Protein 6PGQ (pdb70)

Organism: Homo sapiens (NCBI:txid9606)

Foldseek 3Di:
DQFADAQAFEEEDAPLFLQVLLLVLQVVLCVVPVGHYHYDHDDPVLVCCVVCQLGHPHGQKYKDFLQSQQLCVVSVFFDFFDDDPVLVVQFDPVLQVSQAYPRTGFWAFWFKKDKWKKFQCVVPVDDAQAPVCQVVVQVVQVVVQAAAEAEALLFCLQQQLQLPQQPADAFDQPPNDGDLQHGRLQDPSNLVSLVSVLVCVVSVSDPLPGHHVNRLCCVLVVRYGIYMDIQSSVVSSVVSPRHMDTAFAHHYPNGGGAGAMTGTTMTGTPNHPCNVVVSCSVRVRQLDLNNQCSRCVSGRRQQTRRPVNNVVVVPDPNNVRRVVSNVSHYHHHNHSLVVQLRVLSSQLSSCSSVVNDPNNGSRVSSSCRSSVVNLCVVLVVLQVVQVVVLVVVLVPDDDDDDDAAWAAWDDPSRHTDHTGRAQDKDKAFHDDSDPQFDRVWMKIWHQHNRHHTDADPVPRHRDIGRCRGRVDD/DDDDDDDDVHD

Radius of gyration: 28.98 Å; Cα contacts (8 Å, |Δi|>4): 989; chains: 2; bounding box: 94×55×61 Å

B-factor: mean 82.16, std 19.65, range [48.25, 160.85]

Solvent-accessible surface area: 23317 Å² total; per-residue (Å²): 154,98,166,12,90,141,39,28,0,24,0,16,3,35,33,36,26,2,64,92,2,1,40,109,10,1,154,90,0,69,181,87,53,64,24,121,21,47,30,72,79,34,110,139,0,29,86,78,0,62,129,32,1,74,66,4,100,3,0,0,0,0,3,48,15,0,7,42,0,0,20,10,25,125,73,52,25,20,15,92,8,85,11,92,151,71,12,53,75,91,1,62,92,98,0,9,83,8,0,92,41,129,65,114,20,10,0,0,0,3,0,14,11,0,0,1,0,0,25,8,88,114,53,14,92,119,34,7,140,30,6,70,86,3,38,68,33,1,155,110,9,79,94,148,67,63,24,0,3,33,2,11,3,45,76,3,37,17,3,6,3,4,4,3,6,45,40,3,58,3,8,78,133,96,149,61,122,54,35,41,128,50,16,0,1,29,44,86,4,0,71,23,0,0,58,37,1,15,59,5,32,152,93,158,30,10,88,27,110,2,48,59,75,79,3,38,35,5,0,26,142,15,89,0,0,0,8,4,11,0,0,11,6,2,26,56,4,76,117,43,188,22,78,31,5,20,31,34,6,2,34,5,126,64,85,50,1,53,0,10,6,0,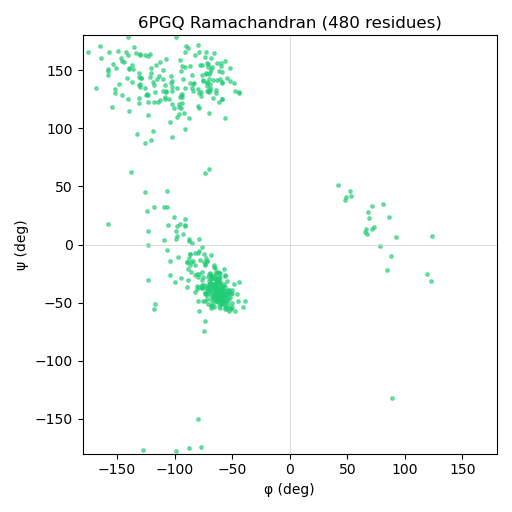0,6,0,0,0,6,1,38,46,3,74,5,76,130,47,0,48,68,0,0,18,90,35,2,0,34,66,127,2,0,65,22,6,26,158,44,43,17,12,1,7,2,0,3,72,56,8,12,137,94,25,46,189,30,104,70,5,50,12,2,76,83,0,21,157,78,12,82,67,10,4,18,30,32,37,2,58,40,0,23,133,0,2,92,38,1,2,39,35,5,12,55,64,176,40,86,16,80,88,1,3,111,61,1,64,70,48,5,3,55,103,68,73,154,92,70,30,128,111,85,56,84,53,28,61,142,154,1,125,88,116,40,143,128,75,112,71,62,162,40,194,42,75,83,2,88,52,38,43,28,29,23,22,27,5,54,32,7,52,32,44,61,100,23,149,51,116,6,11,77,37,44,136,40,12,64,70,77,42,76,0,42,4,71,0,28,114,152,17,66,21,70,97,22,116,133,66,114,113,67,19,0,49,0,63,90,2,5,45,140,170,114,112,170,27,104,16,25,26,53,22,23

Sequence (484 aa):
MAKIEEGKLVIWINGDKGYNGLAEVGKKFEKDTGIKVTVEHPDKLEEKFPQVAATGDGPDIIFWAHDRFGGYAQSGLLAEITPDKAFQDKLYPFTWDAVRYNGKLIAYPIAVEALSLIYNKDLLPNPPKTWEEIPALDKELKAKGKSALMFNLQEPYFTWPLIAADGGYAFKYENGKYDIKDVGVDNAGAKAGLTFLVDLIKNKHMNADTDYSIAEAAFNKGETAMTINGPWAWSNIDTSKVNYGVTVLPTFKGQPSKPFVGVLSAGINAASPNKELAKEFLENYLLTDEGLEAVNKDKPLGAVALKSYEEELAKDPRIAATMENAQKGEIMPNIPQMSAFWYAVRTAVINAASGRQTVDEALKDAQTNAAAEFLYVVGRKKMMDAQYKCYDRMQQLPAYQGEGPYCNRTWDGWLCWDDTPAGVLSYQFCPDYFPDFDPSEKVTKYCDEKGVWFKHPENNRTWSNYTMCNAFTYPRTNTGSGTP

Nearest PDB structures (foldseek):
  6pgq-assembly1_A  TM=1.002E+00  e=2.211E-103  Escherichia coli
  3c4m-assembly2_B  TM=7.941E-01  e=2.299E-82  Escherichia coli
  4xhs-assembly1_A  TM=9.446E-01  e=2.736E-74  Escherichia coli O157:H7
  8g3s-assembly1_A  TM=9.382E-01  e=2.155E-74  Serratia sp. FS14
  3l2j-assembly1_B  TM=7.908E-01  e=3.785E-81  Escherichia coli K-12

Secondary structure (DSSP, 8-state):
--SPPTTSEEEE--TTS-HHHHHHHHHHHHHHH---EEEE--TTHHHHHHHHTTTSS--SEEEEEGGGHHHHHHTT-BPPP---HHHHHTB-HHHHHHTEETTEE-SEEEEEE--EEEEETTT-SS--SBGGGHHHHHHHHHHTT-EEE----SSHHHHHHHHHHTT-EEEEEETTEEEEEEEESSSHHHHHHHHHHHHHHHTTSS-TT--HHHHHHHHHTTSEEEEEE-GGGHHHHHHHT--EEEEPPPBBTTB---PEEEEEEEEEBTT-S-HHHHHHHIIIIISSHHHHHHHHHHS---EESBHHHHHHHTT-HHHHHHHHHHHHSEEPP-STTHHHHHHHHHHHHHHHHTTSS-HHHHHHHHHHHHTHHHHHHHHHHHHHHHHHHHHHHHHHSPP---SS-EEPPEE-SS-EE--EETT-EEEEEPP-SSTT--TTSEEEEEBPTTS-B-B-TTT--B--B-TTTTS--/-PPPP-STT--

GO terms:
  GO:0004948 calcitonin receptor activity (F, IDA)
  GO:0032841 calcitonin binding (F, IDA)
  GO:1990408 calcitonin gene-related peptide receptor signaling pathway (P, IDA)
  GO:0032841 calcitonin binding (F, IPI)
  GO:0097642 calcitonin family receptor activity (F, IDA)
  GO:0097643 amylin receptor activity (F, IDA)
  GO:0001635 calcitonin gene-related peptide receptor activity (F, IDA)
  GO:0150059 amylin receptor 1 signaling pathway (P, IDA)
  GO:0150060 amylin receptor 2 signaling pathway (P, IDA)
  GO:0150061 amylin receptor 3 signaling pathway (P, IDA)
  GO:0097646 calcitonin family receptor signaling pathway (P, IDA)
  GO:0097647 amylin receptor signaling pathway (P, IDA)
  GO:0007189 adenylate cyclase-activating G protein-coupled receptor signaling pathway (P, IDA)
  GO:0001540 amyloid-beta binding (F, IDA)
  GO:0150056 amylin receptor complex 1 (C, IDA)
  GO:0150057 amylin receptor complex 2 (C, IDA)
  GO:0150058 amylin receptor complex 3 (C, IDA)
  GO:0097643 amylin receptor activity (F, IGI)
  GO:0010628 positive regulation of gene expression (P, IGI)
  GO:1904645 response to amyloid-beta (P, IGI)

Structure (mmCIF, N/CA/C/O backbone):
data_6PGQ
#
_entry.id   6PGQ
#
_cell.length_a   181.288
_cell.length_b   181.288
_cell.length_c   181.288
_cell.angle_alpha   90.000
_cell.angle_beta   90.000
_cell.angle_gamma   90.000
#
_symmetry.space_group_name_H-M   'P 41 3 2'
#
loop_
_entity.id
_entity.type
_entity.pdbx_description
1 polymer 'Maltodextrin-binding protein,Calcitonin receptor'
2 polymer Calcitonin
3 branched alpha-D-glucopyranose-(1-4)-alpha-D-glucopyranose
4 non-polymer 2-acetamido-2-deoxy-beta-D-glucopyranose
5 non-polymer 'ACETATE ION'
6 water water
#
loop_
_atom_site.group_PDB
_atom_site.id
_atom_site.type_symbol
_atom_site.label_atom_id
_atom_site.label_alt_id
_atom_site.label_comp_id
_atom_site.label_asym_id
_atom_site.label_entity_id
_atom_site.label_seq_id
_atom_site.pdbx_PDB_ins_code
_atom_site.Cartn_x
_atom_site.Cartn_y
_atom_site.Cartn_z
_atom_site.occupancy
_atom_site.B_iso_or_equiv
_atom_site.auth_seq_id
_atom_site.auth_comp_id
_atom_site.auth_asym_id
_atom_site.auth_atom_id
_atom_site.pdbx_PDB_model_num
ATOM 1 N N . MET A 1 1 ? 11.702 -29.411 -46.514 1.00 134.58 -334 MET A N 1
ATOM 2 C CA . MET A 1 1 ? 11.789 -30.912 -46.355 1.00 131.88 -334 MET A CA 1
ATOM 3 C C . MET A 1 1 ? 10.567 -31.513 -45.580 1.00 126.22 -334 MET A C 1
ATOM 4 O O . MET A 1 1 ? 10.331 -31.171 -44.398 1.00 120.27 -334 MET A O 1
ATOM 9 N N . ALA A 1 2 ? 9.802 -32.392 -46.262 1.00 122.57 -333 ALA A N 1
ATOM 10 C CA . ALA A 1 2 ? 8.654 -33.148 -45.673 1.00 115.09 -333 ALA A CA 1
ATOM 11 C C . ALA A 1 2 ? 9.136 -34.312 -44.786 1.00 108.87 -333 ALA A C 1
ATOM 12 O O . ALA A 1 2 ? 8.503 -34.598 -43.765 1.00 104.26 -333 ALA A O 1
ATOM 14 N N . LYS A 1 3 ? 10.252 -34.960 -45.184 1.00 106.61 -332 LYS A N 1
ATOM 15 C CA . LYS A 1 3 ? 10.933 -36.045 -44.417 1.00 98.08 -332 LYS A CA 1
ATOM 16 C C . LYS A 1 3 ? 12.458 -35.828 -44.246 1.00 87.89 -332 LYS A C 1
ATOM 17 O O . LYS A 1 3 ? 13.111 -35.028 -44.942 1.00 87.54 -332 LYS A O 1
ATOM 23 N N . ILE A 1 4 ? 13.007 -36.576 -43.306 1.00 76.92 -331 ILE A N 1
ATOM 24 C CA . ILE A 1 4 ? 14.440 -36.632 -43.084 1.00 73.87 -331 ILE A CA 1
ATOM 25 C C 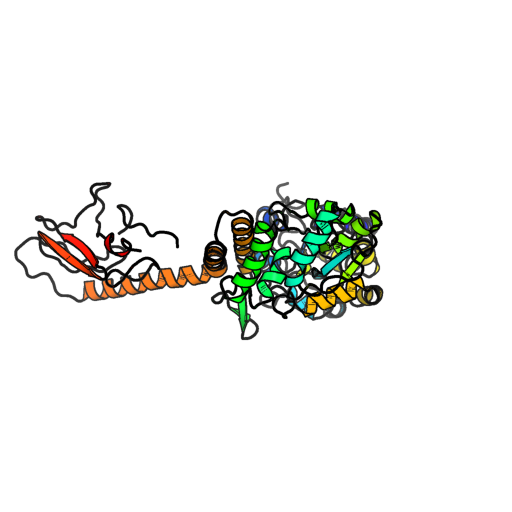. ILE A 1 4 ? 15.118 -37.347 -44.270 1.00 73.70 -331 ILE A C 1
ATOM 26 O O . ILE A 1 4 ? 14.641 -38.408 -44.684 1.00 68.21 -331 ILE A O 1
ATOM 31 N N . GLU A 1 5 ? 16.227 -36.787 -44.789 1.00 76.03 -330 GLU A N 1
ATOM 32 C CA . GLU A 1 5 ? 16.841 -37.298 -46.037 1.00 78.56 -330 GLU A CA 1
ATOM 33 C C . GLU A 1 5 ? 17.374 -38.711 -45.738 1.00 75.89 -330 GLU A C 1
ATOM 34 O O . GLU A 1 5 ? 18.113 -38.948 -44.767 1.00 71.95 -330 GLU A O 1
ATOM 40 N N . GLU A 1 6 ? 16.966 -39.670 -46.547 1.00 76.69 -329 GLU A N 1
ATOM 41 C CA . GLU A 1 6 ? 17.466 -40.997 -46.355 1.00 77.38 -329 GLU A CA 1
ATOM 42 C C . GLU A 1 6 ? 18.842 -41.112 -47.100 1.00 75.40 -329 GLU A C 1
ATOM 43 O O . GLU A 1 6 ? 19.017 -40.602 -48.189 1.00 73.43 -329 GLU A O 1
ATOM 49 N N . GLY A 1 7 ? 19.828 -41.702 -46.430 1.00 75.68 -328 GLY A N 1
ATOM 50 C CA . GLY A 1 7 ? 21.194 -41.762 -46.907 1.00 76.91 -328 GLY A CA 1
ATOM 51 C C . GLY A 1 7 ? 22.106 -40.589 -46.591 1.00 77.04 -328 GLY A C 1
ATOM 52 O O . GLY A 1 7 ? 23.068 -40.355 -47.312 1.00 79.38 -328 GLY A O 1
ATOM 53 N N . LYS A 1 8 ? 21.822 -39.829 -45.546 1.00 77.30 -327 LYS A N 1
ATOM 54 C CA . LYS A 1 8 ? 22.853 -39.000 -44.925 1.00 78.30 -327 LYS A CA 1
ATOM 55 C C . LYS A 1 8 ? 22.659 -38.989 -43.431 1.00 72.74 -327 LYS A C 1
ATOM 56 O O . LYS A 1 8 ? 21.647 -39.443 -42.941 1.00 73.35 -327 LYS A O 1
ATOM 62 N N . LEU A 1 9 ? 23.652 -38.531 -42.694 1.00 68.89 -326 LEU A N 1
ATOM 63 C CA . LEU A 1 9 ? 23.472 -38.289 -41.282 1.00 64.70 -326 LEU A CA 1
ATOM 64 C C . LEU A 1 9 ? 23.444 -36.811 -41.050 1.00 63.98 -326 LEU A C 1
ATOM 65 O O . LEU A 1 9 ? 24.358 -36.119 -41.461 1.00 66.26 -326 LEU A O 1
ATOM 70 N N . VAL A 1 10 ? 22.384 -36.322 -40.401 1.00 63.00 -325 VAL A N 1
ATOM 71 C CA . VAL A 1 10 ? 22.364 -34.947 -39.827 1.00 60.97 -325 VAL A CA 1
ATOM 72 C C . VAL A 1 10 ? 22.514 -35.097 -38.326 1.00 59.47 -325 VAL A C 1
ATOM 73 O O . VAL A 1 10 ? 21.732 -35.820 -37.702 1.00 57.90 -325 VAL A O 1
ATOM 77 N N . ILE A 1 11 ? 23.512 -34.419 -37.758 1.00 61.23 -324 ILE A N 1
ATOM 78 C CA . ILE A 1 11 ? 23.838 -34.518 -36.331 1.00 61.94 -324 ILE A CA 1
ATOM 79 C C . ILE A 1 11 ? 23.680 -33.171 -35.626 1.00 62.07 -324 ILE A C 1
ATOM 80 O O . ILE A 1 11 ? 24.111 -32.177 -36.152 1.00 64.16 -324 ILE A O 1
ATOM 85 N N . TRP A 1 12 ? 23.097 -33.166 -34.421 1.00 62.40 -323 TRP A N 1
ATOM 86 C CA . TRP A 1 12 ? 22.930 -31.946 -33.594 1.00 61.61 -323 TRP A CA 1
ATOM 87 C C . TRP A 1 12 ? 23.703 -32.053 -32.280 1.00 61.07 -323 TRP A C 1
ATOM 88 O O . TRP A 1 12 ? 23.594 -33.069 -31.577 1.00 56.92 -323 TRP A O 1
ATOM 99 N N . ILE A 1 13 ? 24.469 -31.003 -31.962 1.00 60.65 -322 ILE A N 1
ATOM 100 C CA . ILE A 1 13 ? 25.275 -30.963 -30.732 1.00 60.98 -322 ILE A CA 1
ATOM 101 C C . ILE A 1 13 ? 25.421 -29.523 -30.311 1.00 64.89 -322 ILE A C 1
ATOM 102 O O . ILE A 1 13 ? 25.386 -28.632 -31.141 1.00 65.03 -322 ILE A O 1
ATOM 107 N N . ASN A 1 14 ? 25.591 -29.292 -29.021 1.00 67.40 -321 ASN A N 1
ATOM 108 C CA . ASN A 1 14 ? 25.644 -27.916 -28.505 1.00 69.80 -321 ASN A CA 1
ATOM 109 C C . ASN A 1 14 ? 26.892 -27.113 -28.952 1.00 70.21 -321 ASN A C 1
ATOM 110 O O . ASN A 1 14 ? 27.967 -27.665 -29.225 1.00 72.92 -321 ASN A O 1
ATOM 115 N N . GLY A 1 15 ? 26.730 -25.800 -29.017 1.00 69.32 -320 GLY A N 1
ATOM 116 C CA . GLY A 1 15 ? 27.764 -24.911 -29.527 1.00 71.55 -320 GLY A CA 1
ATOM 117 C C . GLY A 1 15 ? 28.948 -24.716 -28.618 1.00 70.79 -320 GLY A C 1
ATOM 118 O O . GLY A 1 15 ? 29.921 -24.183 -29.037 1.00 73.51 -320 GLY A O 1
ATOM 119 N N . ASP A 1 16 ? 28.884 -25.143 -27.373 1.00 71.99 -319 ASP A N 1
ATOM 120 C CA . ASP A 1 16 ? 30.072 -25.061 -26.495 1.00 78.41 -319 ASP A CA 1
ATOM 121 C C . ASP A 1 16 ? 31.048 -26.288 -26.631 1.00 77.15 -319 ASP A C 1
ATOM 122 O O . ASP A 1 16 ? 32.219 -26.213 -26.207 1.00 78.82 -319 ASP A O 1
ATOM 127 N N . LYS A 1 17 ? 30.553 -27.364 -27.260 1.00 72.29 -318 LYS A N 1
ATOM 128 C CA . LYS A 1 17 ? 31.251 -28.642 -27.426 1.00 69.94 -318 LYS A CA 1
ATOM 129 C C . LYS A 1 17 ? 32.047 -28.649 -28.679 1.00 70.26 -318 LYS A C 1
ATOM 130 O O . LYS A 1 17 ? 31.871 -27.785 -29.515 1.00 74.21 -318 LYS A O 1
ATOM 136 N N . GLY A 1 18 ? 32.865 -29.676 -28.855 1.00 69.20 -317 GLY A N 1
ATOM 137 C CA . GLY A 1 18 ? 33.768 -29.761 -30.014 1.00 69.82 -317 GLY A CA 1
ATOM 138 C C . GLY A 1 18 ? 33.146 -30.093 -31.361 1.00 67.18 -317 GLY A C 1
ATOM 139 O O . GLY A 1 18 ? 33.529 -31.104 -31.968 1.00 64.17 -317 GLY A O 1
ATOM 140 N N . TYR A 1 19 ? 32.234 -29.236 -31.849 1.00 65.80 -316 TYR A N 1
ATOM 141 C CA . TYR A 1 19 ? 31.489 -29.538 -33.079 1.00 65.45 -316 TYR A CA 1
ATOM 142 C C . TYR A 1 19 ? 32.354 -29.690 -34.327 1.00 67.64 -316 TYR A C 1
ATOM 143 O O . TYR A 1 19 ? 31.998 -30.474 -35.201 1.00 67.98 -316 TYR A O 1
ATOM 152 N N . ASN A 1 20 ? 33.470 -28.958 -34.418 1.00 69.28 -315 ASN A N 1
ATOM 153 C CA . ASN A 1 20 ? 34.334 -29.037 -35.597 1.00 72.90 -315 ASN A CA 1
ATOM 154 C C . ASN A 1 20 ? 35.137 -30.349 -35.575 1.00 73.86 -315 ASN A C 1
ATOM 155 O O . ASN A 1 20 ? 35.382 -30.945 -36.630 1.00 72.75 -315 ASN A O 1
ATOM 160 N N . GLY A 1 21 ? 35.512 -30.787 -34.366 1.00 74.29 -314 GLY A N 1
ATOM 161 C CA . GLY A 1 21 ? 36.109 -32.102 -34.128 1.00 73.30 -314 GLY A CA 1
ATOM 162 C C . GLY A 1 21 ? 35.189 -33.221 -34.587 1.00 73.41 -314 GLY A C 1
ATOM 163 O O . GLY A 1 21 ? 35.601 -34.180 -35.291 1.00 76.73 -314 GLY A O 1
ATOM 164 N N . LEU A 1 22 ? 33.925 -33.097 -34.220 1.00 70.54 -313 LEU A N 1
ATOM 165 C CA . LEU A 1 22 ? 32.950 -34.084 -34.623 1.00 69.10 -313 LEU A CA 1
ATOM 166 C C . LEU A 1 22 ? 32.813 -34.142 -36.151 1.00 71.07 -313 LEU A C 1
ATOM 167 O O . LEU A 1 22 ? 32.648 -35.219 -36.719 1.00 71.17 -313 LEU A O 1
ATOM 172 N N . ALA A 1 23 ? 32.910 -32.990 -36.814 1.00 73.02 -312 ALA A N 1
ATOM 173 C CA . ALA A 1 23 ? 32.772 -32.939 -38.259 1.00 72.87 -312 ALA A CA 1
ATOM 174 C C . ALA A 1 23 ? 33.924 -33.633 -38.947 1.00 74.98 -312 ALA A C 1
ATOM 175 O O . ALA A 1 23 ? 33.769 -34.148 -40.058 1.00 73.70 -312 ALA A O 1
ATOM 177 N N . GLU A 1 24 ? 35.073 -33.643 -38.276 1.00 80.45 -311 GLU A N 1
ATOM 178 C CA . GLU A 1 24 ? 36.257 -34.360 -38.767 1.00 83.98 -311 GLU A CA 1
ATOM 179 C C . GLU A 1 24 ? 36.043 -35.853 -38.827 1.00 79.58 -311 GLU A C 1
ATOM 180 O O . GLU A 1 24 ? 36.271 -36.444 -39.886 1.00 77.47 -311 GLU A O 1
ATOM 186 N N . VAL A 1 25 ? 35.518 -36.415 -37.731 1.00 75.99 -310 VAL A N 1
ATOM 187 C CA . VAL A 1 25 ? 35.039 -37.807 -37.705 1.00 72.79 -310 VAL A CA 1
ATOM 188 C C . VAL A 1 25 ? 33.997 -38.046 -38.802 1.00 74.22 -310 VAL A C 1
ATOM 189 O O . VAL A 1 25 ? 33.992 -39.104 -39.454 1.00 74.48 -310 VAL A O 1
ATOM 193 N N . GLY A 1 26 ? 33.119 -37.064 -39.001 1.00 74.33 -309 GLY A N 1
ATOM 194 C CA . GLY A 1 26 ? 32.103 -37.145 -40.060 1.00 76.73 -309 GLY A CA 1
ATOM 195 C C . GLY A 1 26 ? 32.708 -37.161 -41.452 1.00 79.49 -309 GLY A C 1
ATOM 196 O O . GLY A 1 26 ? 32.193 -37.802 -42.386 1.00 81.29 -309 GLY A O 1
ATOM 197 N N . LYS A 1 27 ? 33.800 -36.440 -41.591 1.00 78.97 -308 LYS A N 1
ATOM 198 C CA . LYS A 1 27 ? 34.494 -36.417 -42.841 1.00 83.91 -308 LYS A CA 1
ATOM 199 C C . LYS A 1 27 ? 35.135 -37.803 -43.125 1.00 81.07 -308 LYS A C 1
ATOM 200 O O . LYS A 1 27 ? 35.105 -38.299 -44.255 1.00 81.12 -308 LYS A O 1
ATOM 206 N N . LYS A 1 28 ? 35.668 -38.449 -42.097 1.00 79.22 -307 LYS A N 1
ATOM 207 C CA . LYS A 1 28 ? 36.197 -39.798 -42.259 1.00 81.52 -307 LYS A CA 1
ATOM 208 C C . LYS A 1 28 ? 35.095 -40.780 -42.636 1.00 80.73 -307 LYS A C 1
ATOM 209 O O . LYS A 1 28 ? 35.305 -41.686 -43.450 1.00 84.14 -307 LYS A O 1
ATOM 215 N N . PHE A 1 29 ? 33.926 -40.606 -42.040 1.00 78.02 -306 PHE A N 1
ATOM 216 C CA . PHE A 1 29 ? 32.790 -41.465 -42.349 1.00 76.30 -306 PHE A CA 1
ATOM 217 C C . PHE A 1 29 ? 32.336 -41.388 -43.806 1.00 77.24 -306 PHE A C 1
ATOM 218 O O . PHE A 1 29 ? 31.931 -42.382 -44.407 1.00 73.99 -306 PHE A O 1
ATOM 226 N N . GLU A 1 30 ? 32.383 -40.175 -44.335 1.00 79.60 -305 GLU A N 1
ATOM 227 C CA . GLU A 1 30 ? 32.034 -39.915 -45.701 1.00 82.25 -305 GLU A CA 1
ATOM 228 C C . GLU A 1 30 ? 33.135 -40.450 -46.603 1.00 84.44 -305 GLU A C 1
ATOM 229 O O . GLU A 1 30 ? 32.854 -40.973 -47.684 1.00 87.09 -305 GLU A O 1
ATOM 235 N N . LYS A 1 31 ? 34.389 -40.332 -46.179 1.00 85.38 -304 LYS A N 1
ATOM 236 C CA . LYS A 1 31 ? 35.473 -40.930 -46.955 1.00 87.90 -304 LYS A CA 1
ATOM 237 C C . LYS A 1 31 ? 35.243 -42.445 -47.147 1.00 85.19 -304 LYS A C 1
ATOM 238 O O . LYS A 1 31 ? 35.303 -42.944 -48.262 1.00 84.65 -304 LYS A O 1
ATOM 244 N N . ASP A 1 32 ? 34.914 -43.155 -46.077 1.00 81.50 -303 ASP A N 1
ATOM 245 C CA . ASP A 1 32 ? 34.717 -44.594 -46.177 1.00 82.19 -303 ASP A CA 1
ATOM 246 C C . ASP A 1 32 ? 33.420 -45.000 -46.884 1.00 81.84 -303 ASP A C 1
ATOM 247 O O . ASP A 1 32 ? 33.449 -45.901 -47.704 1.00 84.37 -303 ASP A O 1
ATOM 252 N N . THR A 1 33 ? 32.305 -44.344 -46.582 1.00 78.23 -302 THR A N 1
ATOM 253 C CA . THR A 1 33 ? 31.002 -44.824 -47.013 1.00 77.66 -302 THR A CA 1
ATOM 254 C C . THR A 1 33 ? 30.398 -44.064 -48.191 1.00 82.00 -302 THR A C 1
ATOM 255 O O . THR A 1 33 ? 29.564 -44.609 -48.935 1.00 86.29 -302 THR A O 1
ATOM 259 N N . GLY A 1 34 ? 30.784 -42.806 -48.358 1.00 83.04 -301 GLY A N 1
ATOM 260 C CA . GLY A 1 34 ? 30.269 -41.982 -49.449 1.00 86.56 -301 GLY A CA 1
ATOM 261 C C . GLY A 1 34 ? 29.041 -41.169 -49.095 1.00 87.34 -301 GLY A C 1
ATOM 262 O O . GLY A 1 34 ? 28.465 -40.488 -49.949 1.00 85.20 -301 GLY A O 1
ATOM 263 N N . ILE A 1 35 ? 28.653 -41.192 -47.828 1.00 89.27 -300 ILE A N 1
ATOM 264 C CA . ILE A 1 35 ? 27.449 -40.490 -47.429 1.00 91.93 -300 ILE A CA 1
ATOM 265 C C . ILE A 1 35 ? 27.864 -39.286 -46.568 1.00 90.77 -300 ILE A C 1
ATOM 266 O O . ILE A 1 35 ? 28.685 -39.412 -45.646 1.00 86.53 -300 ILE A O 1
ATOM 271 N N . LYS A 1 36 ? 27.308 -38.115 -46.887 1.00 95.78 -299 LYS A N 1
ATOM 272 C CA . LYS A 1 36 ? 27.651 -36.886 -46.151 1.00 96.73 -299 LYS A CA 1
ATOM 273 C C . LYS A 1 36 ? 27.074 -36.851 -44.724 1.00 87.60 -299 LYS A C 1
ATOM 274 O O . LYS A 1 36 ? 25.930 -37.241 -44.462 1.00 81.78 -299 LYS A O 1
ATOM 280 N N . VAL A 1 37 ? 27.917 -36.423 -43.802 1.00 81.66 -298 VAL A N 1
ATOM 281 C CA . VAL A 1 37 ? 27.507 -36.160 -42.442 1.00 77.01 -298 VAL A CA 1
ATOM 282 C C . VAL A 1 37 ? 27.536 -34.651 -42.288 1.00 72.86 -298 VAL A C 1
ATOM 283 O O . VAL A 1 37 ? 28.545 -34.054 -42.585 1.00 75.35 -298 VAL A O 1
ATOM 287 N N . THR A 1 38 ? 26.451 -34.052 -41.828 1.00 68.15 -297 THR A N 1
ATOM 288 C CA . THR A 1 38 ? 26.422 -32.638 -41.550 1.00 70.03 -297 THR A CA 1
ATOM 289 C C . THR A 1 38 ? 26.290 -32.441 -40.057 1.00 69.28 -297 THR A C 1
ATOM 290 O O . THR A 1 38 ? 25.359 -32.966 -39.469 1.00 70.86 -297 THR A O 1
ATOM 294 N N . VAL A 1 39 ? 27.207 -31.690 -39.443 1.00 69.54 -296 VAL A N 1
ATOM 295 C CA . VAL A 1 39 ? 27.113 -31.395 -38.012 1.00 67.43 -296 VAL A CA 1
ATOM 296 C C . VAL A 1 39 ? 26.584 -29.998 -37.790 1.00 66.69 -296 VAL A C 1
ATOM 297 O O . VAL A 1 39 ? 27.084 -29.050 -38.352 1.00 68.66 -296 VAL A O 1
ATOM 301 N N . GLU A 1 40 ? 25.612 -29.871 -36.916 1.00 65.59 -295 GLU A N 1
ATOM 302 C CA . GLU A 1 40 ? 25.064 -28.589 -36.592 1.00 70.49 -295 GLU A CA 1
ATOM 303 C C . GLU A 1 40 ? 25.004 -28.373 -35.103 1.00 69.84 -295 GLU A C 1
ATOM 304 O O . GLU A 1 40 ? 25.121 -29.342 -34.329 1.00 69.82 -295 GLU A O 1
ATOM 310 N N . HIS A 1 41 ? 24.847 -27.097 -34.715 1.00 71.36 -294 HIS A N 1
ATOM 311 C CA . HIS A 1 41 ? 24.737 -26.661 -33.307 1.00 70.09 -294 HIS A CA 1
ATOM 312 C C . HIS A 1 41 ? 23.650 -25.584 -33.043 1.00 71.74 -294 HIS A C 1
ATOM 313 O O . HIS A 1 41 ? 23.940 -24.482 -32.579 1.00 78.98 -294 HIS A O 1
ATOM 320 N N . PRO A 1 42 ? 22.383 -25.909 -33.295 1.00 70.06 -293 PRO A N 1
ATOM 321 C CA . PRO A 1 42 ? 21.307 -24.962 -33.016 1.00 70.82 -293 PRO A CA 1
ATOM 322 C C . PRO A 1 42 ? 21.218 -24.427 -31.569 1.00 70.93 -293 PRO A C 1
ATOM 323 O O . PRO A 1 42 ? 21.725 -25.035 -30.630 1.00 72.56 -293 PRO A O 1
ATOM 327 N N . ASP A 1 43 ? 20.583 -23.277 -31.410 1.00 74.74 -292 ASP A N 1
ATOM 328 C CA . ASP A 1 43 ? 20.372 -22.703 -30.089 1.00 77.88 -292 ASP A CA 1
ATOM 329 C C . ASP A 1 43 ? 19.284 -23.491 -29.444 1.00 74.95 -292 ASP A C 1
ATOM 330 O O . ASP A 1 43 ? 18.332 -23.886 -30.107 1.00 71.10 -292 ASP A O 1
ATOM 335 N N . LYS A 1 44 ? 19.443 -23.749 -28.151 1.00 78.59 -291 LYS A N 1
ATOM 336 C CA . LYS A 1 44 ? 18.408 -24.394 -27.386 1.00 81.08 -291 LYS A CA 1
ATOM 337 C C . LYS A 1 44 ? 17.949 -25.700 -28.089 1.00 78.97 -291 LYS A C 1
ATOM 338 O O . LYS A 1 44 ? 16.738 -25.976 -28.234 1.00 73.29 -291 LYS A O 1
ATOM 344 N N . LEU A 1 45 ? 18.911 -26.507 -28.542 1.00 79.51 -290 LEU A N 1
ATOM 345 C CA . LEU A 1 45 ? 18.563 -27.724 -29.302 1.00 71.68 -290 LEU A CA 1
ATOM 346 C C . LEU A 1 45 ? 17.766 -28.664 -28.418 1.00 67.44 -290 LEU A C 1
ATOM 347 O O . LEU A 1 45 ? 16.938 -29.397 -28.912 1.00 66.11 -290 LEU A O 1
ATOM 352 N N . GLU A 1 46 ? 17.997 -28.608 -27.110 1.00 67.11 -289 GLU A N 1
ATOM 353 C CA . GLU A 1 46 ? 17.307 -29.485 -26.178 1.00 69.30 -289 GLU A CA 1
ATOM 354 C C . GLU A 1 46 ? 15.820 -29.200 -26.120 1.00 69.80 -289 GLU A C 1
ATOM 355 O O . GLU A 1 46 ? 15.041 -30.103 -25.812 1.00 68.99 -289 GLU A O 1
ATOM 361 N N . GLU A 1 47 ? 15.453 -27.947 -26.412 1.00 69.77 -288 GLU A N 1
ATOM 362 C CA . GLU A 1 47 ? 14.062 -27.510 -26.477 1.00 71.22 -288 GLU A CA 1
ATOM 363 C C . GLU A 1 47 ? 13.460 -27.694 -27.869 1.00 70.19 -288 GLU A C 1
ATOM 364 O O . GLU A 1 47 ? 12.288 -28.058 -27.984 1.00 65.84 -288 GLU A O 1
ATOM 370 N N . LYS A 1 48 ? 14.273 -27.476 -28.912 1.00 71.58 -287 LYS A N 1
ATOM 371 C CA . LYS A 1 48 ? 13.835 -27.642 -30.300 1.00 72.72 -287 LYS A CA 1
ATOM 372 C C . LYS A 1 48 ? 13.571 -29.082 -30.675 1.00 72.39 -287 LYS A C 1
ATOM 373 O O . LYS A 1 48 ? 12.657 -29.309 -31.465 1.00 79.76 -287 LYS A O 1
ATOM 379 N N . PHE A 1 49 ? 14.337 -30.043 -30.123 1.00 67.73 -286 PHE A N 1
ATOM 380 C CA . PHE A 1 49 ? 14.276 -31.452 -30.556 1.00 63.55 -286 PHE A CA 1
ATOM 381 C C . PHE A 1 49 ? 12.884 -32.046 -30.470 1.00 63.93 -286 PHE A C 1
ATOM 382 O O . PHE A 1 49 ? 12.400 -32.557 -31.480 1.00 69.78 -286 PHE A O 1
ATOM 390 N N . PRO A 1 50 ? 12.187 -31.916 -29.329 1.00 64.83 -285 PRO A N 1
ATOM 391 C CA . PRO A 1 50 ? 10.822 -32.520 -29.309 1.00 67.80 -285 PRO A CA 1
ATOM 392 C C . PRO A 1 50 ? 9.854 -31.981 -30.374 1.00 68.73 -285 PRO A C 1
ATOM 393 O O . PRO A 1 50 ? 9.067 -32.742 -30.972 1.00 67.17 -285 PRO A O 1
ATOM 397 N N . GLN A 1 51 ? 9.964 -30.687 -30.621 1.00 69.71 -284 GLN A N 1
ATOM 398 C CA . GLN A 1 51 ? 9.111 -30.004 -31.581 1.00 72.20 -284 GLN A CA 1
ATOM 399 C C . GLN A 1 51 ? 9.437 -30.389 -32.997 1.00 70.30 -284 GLN A C 1
ATOM 400 O O . GLN A 1 51 ? 8.514 -30.437 -33.829 1.00 71.47 -284 GLN A O 1
ATOM 406 N N . VAL A 1 52 ? 10.727 -30.600 -33.303 1.00 66.19 -283 VAL A N 1
ATOM 407 C CA . VAL A 1 52 ? 11.087 -30.848 -34.707 1.00 68.94 -283 VAL A CA 1
ATOM 408 C C . VAL A 1 52 ? 11.450 -32.285 -35.037 1.00 67.61 -283 VAL A C 1
ATOM 409 O O . VAL A 1 52 ? 11.601 -32.622 -36.207 1.00 68.71 -283 VAL A O 1
ATOM 413 N N . ALA A 1 53 ? 11.499 -33.141 -34.033 1.00 69.16 -282 ALA A N 1
ATOM 414 C CA . ALA A 1 53 ? 12.221 -34.393 -34.187 1.00 71.93 -282 ALA A CA 1
ATOM 415 C C . ALA A 1 53 ? 11.750 -35.302 -35.307 1.00 71.32 -282 ALA A C 1
ATOM 416 O O . ALA A 1 53 ? 12.547 -35.904 -35.998 1.00 72.45 -282 ALA A O 1
ATOM 418 N N . ALA A 1 54 ? 10.457 -35.425 -35.477 1.00 71.88 -281 ALA A N 1
ATOM 419 C CA . ALA A 1 54 ? 9.946 -36.328 -36.497 1.00 70.91 -281 ALA A CA 1
ATOM 420 C C . ALA A 1 54 ? 9.598 -35.553 -37.740 1.00 72.38 -281 ALA A C 1
ATOM 421 O O . ALA A 1 54 ? 8.865 -36.069 -38.550 1.00 70.78 -281 ALA A O 1
ATOM 423 N N . THR A 1 55 ? 10.060 -34.314 -37.889 1.00 75.53 -280 THR A N 1
ATOM 424 C CA . THR A 1 55 ? 9.339 -33.415 -38.790 1.00 80.43 -280 THR A CA 1
ATOM 425 C C . THR A 1 55 ? 9.944 -33.443 -40.149 1.00 85.67 -280 THR A C 1
ATOM 426 O O . THR A 1 55 ? 9.212 -33.186 -41.134 1.00 102.15 -280 THR A O 1
ATOM 430 N N . GLY A 1 56 ? 11.247 -33.709 -40.243 1.00 79.38 -279 GLY A N 1
ATOM 431 C CA . GLY A 1 56 ? 11.890 -33.532 -41.525 1.00 79.43 -279 GLY A CA 1
ATOM 432 C C . GLY A 1 56 ? 12.993 -32.521 -41.558 1.00 78.51 -279 GLY A C 1
ATOM 433 O O . GLY A 1 56 ? 13.869 -32.635 -42.395 1.00 84.56 -279 GLY A O 1
ATOM 434 N N . ASP A 1 57 ? 12.957 -31.547 -40.657 1.00 76.79 -278 ASP A N 1
ATOM 435 C CA . ASP A 1 57 ? 14.153 -30.830 -40.266 1.00 75.75 -278 ASP A CA 1
ATOM 436 C C . ASP A 1 57 ? 14.788 -31.513 -39.069 1.00 70.26 -278 ASP A C 1
ATOM 437 O O . ASP A 1 57 ? 15.583 -30.907 -38.391 1.00 69.50 -278 ASP A O 1
ATOM 442 N N . GLY A 1 58 ? 14.433 -32.738 -38.747 1.00 69.18 -277 GLY A N 1
ATOM 443 C CA . GLY A 1 58 ? 14.925 -33.317 -37.499 1.00 66.24 -277 GLY A CA 1
ATOM 444 C C . GLY A 1 58 ? 16.220 -34.057 -37.769 1.00 63.36 -277 GLY A C 1
ATOM 445 O O . GLY A 1 58 ? 16.431 -34.525 -38.878 1.00 65.28 -277 GLY A O 1
ATOM 446 N N . PRO A 1 59 ? 17.080 -34.173 -36.769 1.00 60.15 -276 PRO A N 1
ATOM 447 C CA . PRO A 1 59 ? 18.372 -34.744 -36.960 1.00 62.92 -276 PRO A CA 1
ATOM 448 C C . PRO A 1 59 ? 18.286 -36.200 -36.910 1.00 61.34 -276 PRO A C 1
ATOM 449 O O . PRO A 1 59 ? 17.339 -36.691 -36.358 1.00 63.51 -276 PRO A O 1
ATOM 453 N N . ASP A 1 60 ? 19.310 -36.871 -37.406 1.00 62.17 -275 ASP A N 1
ATOM 454 C CA . ASP A 1 60 ? 19.411 -38.315 -37.308 1.00 61.65 -275 ASP A CA 1
ATOM 455 C C . ASP A 1 60 ? 19.921 -38.658 -35.925 1.00 58.95 -275 ASP A C 1
ATOM 456 O O . ASP A 1 60 ? 19.526 -39.653 -35.348 1.00 56.39 -275 ASP A O 1
ATOM 461 N N . ILE A 1 61 ? 20.802 -37.828 -35.382 1.00 62.28 -274 ILE A N 1
ATOM 462 C CA . ILE A 1 61 ? 21.405 -38.095 -34.059 1.00 61.65 -274 ILE A CA 1
ATOM 463 C C . ILE A 1 61 ? 21.447 -36.803 -33.236 1.00 59.74 -274 ILE A C 1
ATOM 464 O O . ILE A 1 61 ? 21.792 -35.740 -33.734 1.00 60.74 -274 ILE A O 1
ATOM 469 N N . ILE A 1 62 ? 21.156 -36.923 -31.960 1.00 55.90 -273 ILE A N 1
ATOM 470 C CA . ILE A 1 62 ? 21.153 -35.788 -31.113 1.00 58.82 -273 ILE A CA 1
ATOM 471 C C . ILE A 1 62 ? 22.125 -36.004 -29.940 1.00 61.02 -273 ILE A C 1
ATOM 472 O O . ILE A 1 62 ? 22.047 -37.016 -29.235 1.00 61.65 -273 ILE A O 1
ATOM 477 N N . PHE A 1 63 ? 23.013 -35.025 -29.723 1.00 61.11 -272 PHE A N 1
ATOM 478 C CA . PHE A 1 63 ? 23.885 -35.013 -28.564 1.00 60.18 -272 PHE A CA 1
ATOM 479 C C . PHE A 1 63 ? 23.432 -34.062 -27.473 1.00 60.59 -272 PHE A C 1
ATOM 480 O O . PHE A 1 63 ? 23.337 -32.864 -27.662 1.00 60.28 -272 PHE A O 1
ATOM 488 N N . TRP A 1 64 ? 23.183 -34.612 -26.304 1.00 62.77 -271 TRP A N 1
ATOM 489 C CA . TRP A 1 64 ? 22.932 -33.795 -25.115 1.00 62.98 -271 TRP A CA 1
ATOM 490 C C . TRP A 1 64 ? 23.243 -34.607 -23.871 1.00 60.39 -271 TRP A C 1
ATOM 491 O O . TRP A 1 64 ? 23.423 -35.808 -23.927 1.00 62.86 -271 TRP A O 1
ATOM 502 N N . ALA A 1 65 ? 23.343 -33.949 -22.743 1.00 59.62 -270 ALA A N 1
ATOM 503 C CA . ALA A 1 65 ? 23.494 -34.648 -21.497 1.00 60.61 -270 ALA A CA 1
ATOM 504 C C . ALA A 1 65 ? 22.311 -35.576 -21.251 1.00 59.24 -270 ALA A C 1
ATOM 505 O O . ALA A 1 65 ? 21.230 -35.355 -21.725 1.00 54.89 -270 ALA A O 1
ATOM 507 N N . HIS A 1 66 ? 22.534 -36.630 -20.489 1.00 61.08 -269 HIS A N 1
ATOM 508 C CA . HIS A 1 66 ? 21.539 -37.678 -20.376 1.00 60.66 -269 HIS A CA 1
ATOM 509 C C . HIS A 1 66 ? 20.209 -37.296 -19.726 1.00 64.26 -269 HIS A C 1
ATOM 510 O O . HIS A 1 66 ? 19.217 -37.994 -19.919 1.00 73.12 -269 HIS A O 1
ATOM 517 N N . ASP A 1 67 ? 20.170 -36.218 -18.963 1.00 62.72 -268 ASP A N 1
ATOM 518 C CA . ASP A 1 67 ? 18.970 -35.900 -18.194 1.00 64.32 -268 ASP A CA 1
ATOM 519 C C . ASP A 1 67 ? 17.701 -35.624 -19.051 1.00 64.12 -268 ASP A C 1
ATOM 520 O O . ASP A 1 67 ? 16.554 -35.929 -18.637 1.00 67.07 -268 ASP A O 1
ATOM 525 N N . ARG A 1 68 ? 17.900 -35.093 -20.247 1.00 59.60 -267 ARG A N 1
ATOM 526 C CA . ARG A 1 68 ? 16.777 -34.818 -21.140 1.00 64.91 -267 ARG A CA 1
ATOM 527 C C . ARG A 1 68 ? 16.212 -36.041 -21.884 1.00 67.10 -267 ARG A C 1
ATOM 528 O O . ARG A 1 68 ? 15.119 -35.948 -22.481 1.00 67.47 -267 ARG A O 1
ATOM 536 N N . PHE A 1 69 ? 16.950 -37.158 -21.868 1.00 64.50 -266 PHE A N 1
ATOM 537 C CA . PHE A 1 69 ? 16.620 -38.302 -22.714 1.00 64.68 -266 PHE A CA 1
ATOM 538 C C . PHE A 1 69 ? 15.425 -39.135 -22.190 1.00 65.84 -266 PHE A C 1
ATOM 539 O O . PHE A 1 69 ? 14.740 -39.801 -22.978 1.00 63.95 -266 PHE A O 1
ATOM 547 N N . GLY A 1 70 ? 15.135 -39.090 -20.898 1.00 65.98 -265 GLY A N 1
ATOM 548 C CA . GLY A 1 70 ? 13.955 -39.798 -20.402 1.00 68.10 -265 GLY A CA 1
ATOM 549 C C . GLY A 1 70 ? 12.673 -39.221 -20.958 1.00 68.45 -265 GLY A C 1
ATOM 550 O O . GLY A 1 70 ? 11.792 -39.960 -21.404 1.00 68.26 -265 GLY A O 1
ATOM 551 N N . GLY A 1 71 ? 12.581 -37.894 -20.929 1.00 71.98 -264 GLY A N 1
ATOM 552 C CA . GLY A 1 71 ? 11.452 -37.174 -21.527 1.00 70.78 -264 GLY A CA 1
ATOM 553 C C . GLY A 1 71 ? 11.313 -37.411 -23.012 1.00 67.46 -264 GLY A C 1
ATOM 554 O O . GLY A 1 71 ? 10.193 -37.554 -23.530 1.00 68.44 -264 GLY A O 1
ATOM 555 N N . TYR A 1 72 ? 12.460 -37.473 -23.688 1.00 64.96 -263 TYR A N 1
ATOM 556 C CA . TYR A 1 72 ? 12.481 -37.796 -25.109 1.00 63.96 -263 TYR A CA 1
ATOM 557 C C . TYR A 1 72 ? 11.954 -39.212 -25.342 1.00 66.55 -263 TYR A C 1
ATOM 558 O O . TYR A 1 72 ? 11.110 -39.431 -26.220 1.00 74.88 -263 TYR A O 1
ATOM 567 N N . ALA A 1 73 ? 12.392 -40.162 -24.525 1.00 65.77 -262 ALA A N 1
ATOM 568 C CA . ALA A 1 73 ? 11.892 -41.548 -24.619 1.00 65.00 -262 ALA A CA 1
ATOM 569 C C . ALA A 1 73 ? 10.406 -41.690 -24.411 1.00 63.09 -262 ALA A C 1
ATOM 570 O O . ALA A 1 73 ? 9.783 -42.428 -25.135 1.00 60.22 -262 ALA A O 1
ATOM 572 N N . GLN A 1 74 ? 9.862 -40.983 -23.419 1.00 63.09 -261 GLN A N 1
ATOM 573 C CA . GLN A 1 74 ? 8.460 -41.091 -23.058 1.00 61.82 -261 GLN A CA 1
ATOM 574 C C . GLN A 1 74 ? 7.591 -40.656 -24.229 1.00 62.48 -261 GLN A C 1
ATOM 575 O O . GLN A 1 74 ? 6.529 -41.238 -24.468 1.00 68.26 -261 GLN A O 1
ATOM 581 N N . SER A 1 75 ? 8.074 -39.648 -24.951 1.00 60.87 -260 SER A N 1
ATOM 582 C CA . SER A 1 75 ? 7.425 -39.087 -26.139 1.00 61.88 -260 SER A CA 1
ATOM 583 C C . SER A 1 75 ? 7.614 -39.885 -27.418 1.00 60.02 -260 SER A C 1
ATOM 584 O O . SER A 1 75 ? 7.148 -39.470 -28.479 1.00 57.04 -260 SER A O 1
ATOM 587 N N . GLY A 1 76 ? 8.431 -40.926 -27.323 1.00 60.90 -259 GLY A N 1
ATOM 588 C CA . GLY A 1 76 ? 8.672 -41.920 -28.354 1.00 62.10 -259 GLY A CA 1
ATOM 589 C C . GLY A 1 76 ? 9.461 -41.380 -29.487 1.00 62.36 -259 GLY A C 1
ATOM 590 O O . GLY A 1 76 ? 9.294 -41.803 -30.622 1.00 66.21 -259 GLY A O 1
ATOM 591 N N . LEU A 1 77 ? 10.349 -40.465 -29.157 1.00 63.40 -258 LEU A N 1
ATOM 592 C CA . LEU A 1 77 ? 11.136 -39.737 -30.135 1.00 64.03 -258 LEU A CA 1
ATOM 593 C C . LEU A 1 77 ? 12.438 -40.458 -30.453 1.00 65.31 -258 LEU A C 1
ATOM 594 O O . LEU A 1 77 ? 13.103 -40.104 -31.437 1.00 68.92 -258 LEU A O 1
ATOM 599 N N . LEU A 1 78 ? 12.826 -41.432 -29.621 1.00 64.72 -257 LEU A N 1
ATOM 600 C CA . LEU A 1 78 ? 14.141 -42.080 -29.746 1.00 62.70 -257 LEU A CA 1
ATOM 601 C C . LEU A 1 78 ? 14.049 -43.575 -30.111 1.00 61.55 -257 LEU A C 1
ATOM 602 O O . LEU A 1 78 ? 13.169 -44.270 -29.662 1.00 64.92 -257 LEU A O 1
ATOM 607 N N . ALA A 1 79 ? 14.963 -44.043 -30.941 1.00 59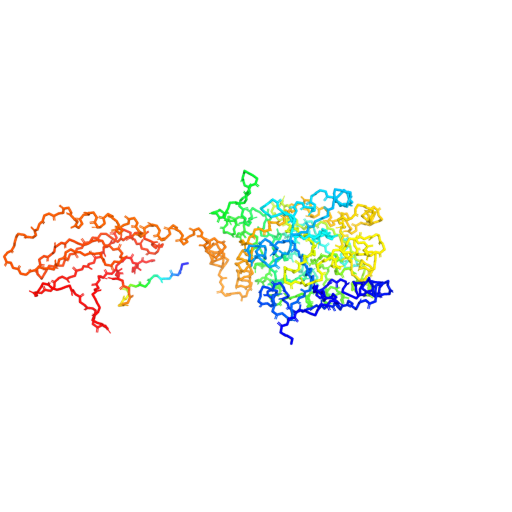.28 -256 ALA A N 1
ATOM 608 C CA . ALA A 1 79 ? 15.151 -45.446 -31.169 1.00 58.53 -256 ALA A CA 1
ATOM 609 C C . ALA A 1 79 ? 15.869 -46.002 -29.982 1.00 58.06 -256 ALA A C 1
ATOM 610 O O . ALA A 1 79 ? 16.737 -45.337 -29.387 1.00 58.30 -256 ALA A O 1
ATOM 612 N N . GLU A 1 80 ? 15.518 -47.239 -29.687 1.00 59.80 -255 GLU A N 1
ATOM 613 C CA . GLU A 1 80 ? 16.276 -48.087 -28.806 1.00 62.29 -255 GLU A CA 1
ATOM 614 C C . GLU A 1 80 ? 17.577 -48.477 -29.476 1.00 60.41 -255 GLU A C 1
ATOM 615 O O . GLU A 1 80 ? 17.623 -48.935 -30.604 1.00 56.48 -255 GLU A O 1
ATOM 621 N N . ILE A 1 81 ? 18.655 -48.329 -28.758 1.00 63.07 -254 ILE A N 1
ATOM 622 C CA . ILE A 1 81 ? 19.936 -48.602 -29.373 1.00 67.21 -254 ILE A CA 1
ATOM 623 C C . ILE A 1 81 ? 20.292 -50.036 -29.034 1.00 72.40 -254 ILE A C 1
ATOM 624 O O . ILE A 1 81 ? 19.920 -50.529 -27.949 1.00 71.53 -254 ILE A O 1
ATOM 629 N N . THR A 1 82 ? 21.031 -50.693 -29.942 1.00 75.05 -253 THR A N 1
ATOM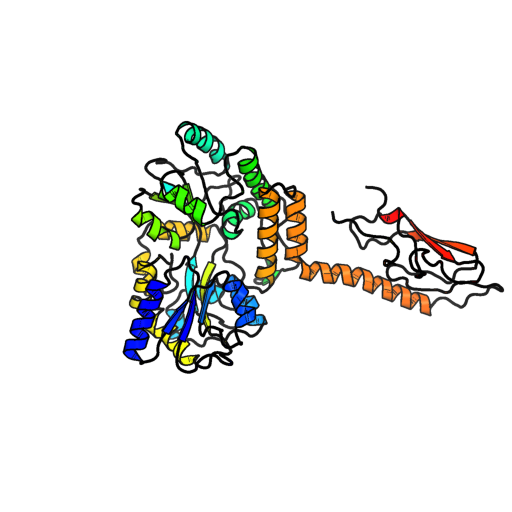 630 C CA . THR A 1 82 ? 21.218 -52.159 -29.850 1.00 77.42 -253 THR A CA 1
ATOM 631 C C . THR A 1 82 ? 22.642 -52.694 -29.835 1.00 73.97 -253 THR A C 1
ATOM 632 O O . THR A 1 82 ? 22.916 -53.710 -30.476 1.00 75.06 -253 THR A O 1
ATOM 636 N N . PRO A 1 83 ? 23.521 -52.076 -29.041 1.00 69.72 -252 PRO A N 1
ATOM 637 C CA . PRO A 1 83 ? 24.911 -52.501 -29.006 1.00 70.82 -252 PRO A CA 1
ATOM 638 C C . PRO A 1 83 ? 24.998 -53.890 -28.400 1.00 69.45 -252 PRO A C 1
ATOM 639 O O . PRO A 1 83 ? 24.243 -54.173 -27.486 1.00 63.47 -252 PRO A O 1
ATOM 643 N N . ASP A 1 84 ? 25.873 -54.741 -28.930 1.00 73.25 -251 ASP A N 1
ATOM 644 C CA . ASP A 1 84 ? 26.048 -56.087 -28.378 1.00 79.98 -251 ASP A CA 1
ATOM 645 C C . ASP A 1 84 ? 26.916 -56.008 -27.136 1.00 79.62 -251 ASP A C 1
ATOM 646 O O . ASP A 1 84 ? 27.587 -55.014 -26.905 1.00 77.95 -251 ASP A O 1
ATOM 651 N N . LYS A 1 85 ? 26.916 -57.083 -26.363 1.00 83.37 -250 LYS A N 1
ATOM 652 C CA . LYS A 1 85 ? 27.716 -57.161 -25.141 1.00 84.75 -250 LYS A CA 1
ATOM 653 C C . LYS A 1 85 ? 29.184 -56.770 -25.305 1.00 78.39 -250 LYS A C 1
ATOM 654 O O . LYS A 1 85 ? 29.731 -56.115 -24.441 1.00 74.88 -250 LYS A O 1
ATOM 660 N N . ALA A 1 86 ? 29.812 -57.142 -26.407 1.00 74.96 -249 ALA A N 1
ATOM 661 C CA . ALA A 1 86 ? 31.217 -56.787 -26.619 1.00 74.33 -249 ALA A CA 1
ATOM 662 C C . ALA A 1 86 ? 31.439 -55.263 -26.701 1.00 70.64 -249 ALA A C 1
ATOM 663 O O . ALA A 1 86 ? 32.316 -54.719 -26.050 1.00 65.38 -249 ALA A O 1
ATOM 665 N N . PHE A 1 87 ? 30.617 -54.575 -27.481 1.00 70.70 -248 PHE A N 1
ATOM 666 C CA . PHE A 1 87 ? 30.648 -53.115 -27.484 1.00 68.24 -248 PHE A CA 1
ATOM 667 C C . PHE A 1 87 ? 30.347 -52.491 -26.072 1.00 67.38 -248 PHE A C 1
ATOM 668 O O . PHE A 1 87 ? 31.009 -51.527 -25.641 1.00 61.89 -248 PHE A O 1
ATOM 676 N N . GLN A 1 88 ? 29.342 -53.032 -25.370 1.00 68.15 -247 GLN A N 1
ATOM 677 C CA . GLN A 1 88 ? 28.974 -52.539 -24.041 1.00 69.22 -247 GLN A CA 1
ATOM 678 C C . GLN A 1 88 ? 30.132 -52.615 -23.051 1.00 68.87 -247 GLN A C 1
ATOM 679 O O . GLN A 1 88 ? 30.299 -51.724 -22.227 1.00 68.80 -247 GLN A O 1
ATOM 685 N N . ASP A 1 89 ? 30.925 -53.677 -23.138 1.00 70.09 -246 ASP A N 1
ATOM 686 C CA . ASP A 1 89 ? 32.071 -53.827 -22.265 1.00 71.42 -246 ASP A CA 1
ATOM 687 C C . ASP A 1 89 ? 33.139 -52.751 -22.545 1.00 70.38 -246 ASP A C 1
ATOM 688 O O . ASP A 1 89 ? 33.967 -52.497 -21.672 1.00 71.29 -246 ASP A O 1
ATOM 693 N N . LYS A 1 90 ? 33.093 -52.078 -23.706 1.00 67.91 -245 LYS A N 1
ATOM 694 C CA . LYS A 1 90 ? 34.056 -51.036 -24.014 1.00 66.53 -245 LYS A CA 1
ATOM 695 C C . LYS A 1 90 ? 33.830 -49.772 -23.246 1.00 66.02 -245 LYS A C 1
ATOM 696 O O . LYS A 1 90 ? 34.759 -48.970 -23.154 1.00 68.90 -245 LYS A O 1
ATOM 702 N N . LEU A 1 91 ? 32.632 -49.593 -22.683 1.00 64.09 -244 LEU A N 1
ATOM 703 C CA . LEU A 1 91 ? 32.317 -48.405 -21.878 1.00 63.60 -244 LEU A CA 1
ATOM 704 C C . LEU A 1 91 ? 32.100 -48.765 -20.434 1.00 63.30 -244 LEU A C 1
ATOM 705 O O . LEU A 1 91 ? 31.739 -49.913 -20.149 1.00 62.21 -244 LEU A O 1
ATOM 710 N N . TYR A 1 92 ? 32.268 -47.789 -19.532 1.00 63.91 -243 TYR A N 1
ATOM 711 C CA . TYR A 1 92 ? 32.095 -48.056 -18.077 1.00 66.83 -243 TYR A CA 1
ATOM 712 C C . TYR A 1 92 ? 30.608 -48.319 -17.740 1.00 66.26 -243 TYR A C 1
ATOM 713 O O . TYR A 1 92 ? 29.738 -47.564 -18.171 1.00 64.48 -243 TYR A O 1
ATOM 722 N N . PRO A 1 93 ? 30.307 -49.372 -16.961 1.00 67.92 -242 PRO A N 1
ATOM 723 C CA . PRO A 1 93 ? 28.935 -49.657 -16.538 1.00 67.47 -242 PRO A CA 1
ATOM 724 C C . PRO A 1 93 ? 28.140 -48.455 -16.028 1.00 67.75 -242 PRO A C 1
ATOM 725 O O . PRO A 1 93 ? 26.995 -48.332 -16.417 1.00 66.32 -242 PRO A O 1
ATOM 729 N N . PHE A 1 94 ? 28.724 -47.567 -15.205 1.00 69.01 -241 PHE A N 1
ATOM 730 C CA . PHE A 1 94 ? 27.955 -46.411 -14.691 1.00 69.17 -241 PHE A CA 1
ATOM 731 C C . PHE A 1 94 ? 27.417 -45.463 -15.772 1.00 70.43 -241 PHE A C 1
ATOM 732 O O . PHE A 1 94 ? 26.411 -44.757 -15.514 1.00 71.94 -241 PHE A O 1
ATOM 740 N N . THR A 1 95 ? 28.065 -45.435 -16.946 1.00 65.12 -240 THR A N 1
ATOM 741 C CA . THR A 1 95 ? 27.648 -44.532 -17.999 1.00 63.73 -240 THR A CA 1
ATOM 742 C C . THR A 1 95 ? 26.474 -45.113 -18.722 1.00 63.83 -240 THR A C 1
ATOM 743 O O . THR A 1 95 ? 25.550 -44.383 -19.155 1.00 57.72 -240 THR A O 1
ATOM 747 N N . TRP A 1 96 ? 26.519 -46.428 -18.906 1.00 63.51 -239 TRP A N 1
ATOM 748 C CA . TRP A 1 96 ? 25.369 -47.096 -19.492 1.00 63.43 -239 TRP A CA 1
ATOM 749 C C . TRP A 1 96 ? 24.145 -46.865 -18.589 1.00 64.19 -239 TRP A C 1
ATOM 750 O O . TRP A 1 96 ? 23.058 -46.649 -19.086 1.00 63.19 -239 TRP A O 1
ATOM 761 N N . ASP A 1 97 ? 24.336 -46.881 -17.265 1.00 67.37 -238 ASP A N 1
ATOM 762 C CA . ASP A 1 97 ? 23.229 -46.651 -16.305 1.00 67.10 -238 ASP A CA 1
ATOM 763 C C . ASP A 1 97 ? 22.557 -45.303 -16.452 1.00 63.80 -238 ASP A C 1
ATOM 764 O O . ASP A 1 97 ? 21.385 -45.238 -16.301 1.00 68.28 -238 ASP A O 1
ATOM 769 N N . ALA A 1 98 ? 23.283 -44.247 -16.778 1.00 62.00 -237 ALA A N 1
ATOM 770 C CA . ALA A 1 98 ? 22.661 -42.933 -17.042 1.00 59.65 -237 ALA A CA 1
ATOM 771 C C . ALA A 1 98 ? 21.710 -42.891 -18.260 1.00 58.08 -237 ALA A C 1
ATOM 772 O O . ALA A 1 98 ? 20.729 -42.139 -18.287 1.00 62.06 -237 ALA A O 1
ATOM 774 N N . VAL A 1 99 ? 22.002 -43.712 -19.257 1.00 58.34 -236 VAL A N 1
ATOM 775 C CA . VAL A 1 99 ? 21.205 -43.773 -20.478 1.00 57.20 -236 VAL A CA 1
ATOM 776 C C . VAL A 1 99 ? 20.205 -44.938 -20.460 1.00 57.63 -236 VAL A C 1
ATOM 777 O O . VAL A 1 99 ? 19.606 -45.220 -21.472 1.00 55.33 -236 VAL A O 1
ATOM 781 N N . ARG A 1 100 ? 19.994 -45.592 -19.324 1.00 59.57 -235 ARG A N 1
ATOM 782 C CA . ARG A 1 100 ? 18.928 -46.594 -19.254 1.00 64.68 -235 ARG A CA 1
ATOM 783 C C . ARG A 1 100 ? 17.616 -45.941 -18.789 1.00 65.87 -235 ARG A C 1
ATOM 784 O O . ARG A 1 100 ? 17.655 -45.139 -17.880 1.00 66.06 -235 ARG A O 1
ATOM 792 N N . TYR A 1 101 ? 16.488 -46.245 -19.448 1.00 65.93 -234 TYR A N 1
ATOM 793 C CA . TYR A 1 101 ? 15.173 -45.716 -19.092 1.00 66.17 -234 TYR A CA 1
ATOM 794 C C . TYR A 1 101 ? 14.148 -46.817 -19.251 1.00 68.94 -234 TYR A C 1
ATOM 795 O O . TYR A 1 101 ? 14.037 -47.384 -20.333 1.00 71.60 -234 TYR A O 1
ATOM 804 N N . ASN A 1 102 ? 13.384 -47.102 -18.203 1.00 74.09 -233 ASN A N 1
ATOM 805 C CA . ASN A 1 102 ? 12.445 -48.248 -18.188 1.00 80.78 -233 ASN A CA 1
ATOM 806 C C . ASN A 1 102 ? 13.063 -49.460 -18.812 1.00 78.83 -233 ASN A C 1
ATOM 807 O O . ASN A 1 102 ? 12.482 -50.064 -19.723 1.00 76.92 -233 ASN A O 1
ATOM 812 N N . GLY A 1 103 ? 14.258 -49.787 -18.329 1.00 76.05 -232 GLY A N 1
ATOM 813 C CA . GLY A 1 103 ? 14.930 -51.021 -18.714 1.00 76.37 -232 GLY A CA 1
ATOM 814 C C . GLY A 1 103 ? 15.640 -51.074 -20.059 1.00 70.53 -232 GLY A C 1
ATOM 815 O O . GLY A 1 103 ? 16.277 -52.077 -20.355 1.00 70.62 -232 GLY A O 1
ATOM 816 N N . LYS A 1 104 ? 15.592 -49.997 -20.836 1.00 65.24 -231 LYS A N 1
ATOM 817 C CA . LYS A 1 104 ? 16.125 -49.991 -22.176 1.00 65.20 -231 LYS A CA 1
ATOM 818 C C . LYS A 1 104 ? 17.201 -48.953 -22.340 1.00 60.59 -231 LYS A C 1
ATOM 819 O O . LYS A 1 104 ? 17.141 -47.927 -21.735 1.00 59.03 -231 LYS A O 1
ATOM 825 N N . LEU A 1 105 ? 18.185 -49.221 -23.173 1.00 59.07 -230 LEU A N 1
ATOM 826 C CA . LEU A 1 105 ? 19.170 -48.215 -23.507 1.00 57.48 -230 LEU A CA 1
ATOM 827 C C . LEU A 1 105 ? 18.566 -47.292 -24.540 1.00 57.67 -230 LEU A C 1
ATOM 828 O O . LEU A 1 105 ? 17.964 -47.748 -25.502 1.00 65.03 -230 LEU A O 1
ATOM 833 N N . ILE A 1 106 ? 18.725 -46.002 -24.348 1.00 56.34 -229 ILE A N 1
ATOM 834 C CA . ILE A 1 106 ? 18.122 -45.014 -25.237 1.00 58.18 -229 ILE A CA 1
ATOM 835 C C . ILE A 1 106 ? 19.104 -44.034 -25.897 1.00 58.92 -229 ILE A C 1
ATOM 836 O O . ILE A 1 106 ? 18.685 -43.168 -26.702 1.00 62.57 -229 ILE A O 1
ATOM 841 N N . ALA A 1 107 ? 20.391 -44.188 -25.581 1.00 58.59 -228 ALA A N 1
ATOM 842 C CA . ALA A 1 107 ? 21.435 -43.343 -26.136 1.00 58.38 -228 ALA A CA 1
ATOM 843 C C . ALA A 1 107 ? 22.829 -43.976 -25.921 1.00 58.39 -228 ALA A C 1
ATOM 844 O O . ALA A 1 107 ? 22.998 -44.844 -25.084 1.00 61.09 -228 ALA A O 1
ATOM 846 N N . TYR A 1 108 ? 23.822 -43.555 -26.687 1.00 58.16 -227 TYR A N 1
ATOM 847 C CA . TYR A 1 108 ? 25.199 -43.993 -26.478 1.00 57.18 -227 TYR A CA 1
ATOM 848 C C . TYR A 1 108 ? 25.921 -42.942 -25.628 1.00 57.72 -227 TYR A C 1
ATOM 849 O O . TYR A 1 108 ? 26.003 -41.808 -26.062 1.00 58.98 -227 TYR A O 1
ATOM 858 N N . PRO A 1 109 ? 26.465 -43.308 -24.436 1.00 56.84 -226 PRO A N 1
ATOM 859 C CA . PRO A 1 109 ? 27.261 -42.325 -23.705 1.00 55.96 -226 PRO A CA 1
ATOM 860 C C . PRO A 1 109 ? 28.589 -41.990 -24.346 1.00 55.12 -226 PRO A C 1
ATOM 861 O O . PRO A 1 109 ? 29.230 -42.830 -24.932 1.00 57.00 -226 PRO A O 1
ATOM 865 N N . ILE A 1 110 ? 28.999 -40.749 -24.185 1.00 55.31 -225 ILE A N 1
ATOM 866 C CA . ILE A 1 110 ? 30.249 -40.257 -24.716 1.00 55.97 -225 ILE A CA 1
ATOM 867 C C . ILE A 1 110 ? 31.194 -39.820 -23.570 1.00 56.95 -225 ILE A C 1
ATOM 868 O O . ILE A 1 110 ? 32.362 -40.229 -23.537 1.00 55.26 -225 ILE A O 1
ATOM 873 N N . ALA A 1 111 ? 30.712 -38.986 -22.645 1.00 56.55 -224 ALA A N 1
ATOM 874 C CA . ALA A 1 111 ? 31.585 -38.426 -21.623 1.00 58.30 -224 ALA A CA 1
ATOM 875 C C . ALA A 1 111 ? 30.892 -37.945 -20.344 1.00 58.39 -224 ALA A C 1
ATOM 876 O O . ALA A 1 111 ? 29.760 -37.512 -20.368 1.00 58.88 -224 ALA A O 1
ATOM 878 N N . VAL A 1 112 ? 31.626 -38.035 -19.242 1.00 60.65 -223 VAL A N 1
ATOM 879 C CA . VAL A 1 112 ? 31.185 -37.604 -17.935 1.00 63.49 -223 VAL A CA 1
ATOM 880 C C . VAL A 1 112 ? 31.658 -36.188 -17.665 1.00 65.39 -223 VAL A C 1
ATOM 881 O O . VAL A 1 112 ? 32.883 -35.916 -17.600 1.00 68.08 -223 VAL A O 1
ATOM 885 N N . GLU A 1 113 ? 30.661 -35.317 -17.493 1.00 64.75 -222 GLU A N 1
ATOM 886 C CA . GLU A 1 113 ? 30.822 -33.882 -17.316 1.00 65.03 -222 GLU A CA 1
ATOM 887 C C . GLU A 1 113 ? 30.540 -33.474 -15.881 1.00 62.14 -222 GLU A C 1
ATOM 888 O O . GLU A 1 113 ? 29.543 -33.898 -15.310 1.00 56.89 -222 GLU A O 1
ATOM 894 N N . ALA A 1 114 ? 31.430 -32.670 -15.305 1.00 63.38 -221 ALA A N 1
ATOM 895 C CA . ALA A 1 114 ? 31.166 -31.996 -14.035 1.00 66.67 -221 ALA A CA 1
ATOM 896 C C . ALA A 1 114 ? 31.948 -30.734 -13.998 1.00 71.37 -221 ALA A C 1
ATOM 897 O O . ALA A 1 114 ? 33.157 -30.703 -14.319 1.00 74.05 -221 ALA A O 1
ATOM 899 N N . LEU A 1 115 ? 31.232 -29.697 -13.584 1.00 74.96 -220 LEU A N 1
ATOM 900 C CA . LEU A 1 115 ? 31.803 -28.395 -13.303 1.00 76.45 -220 LEU A CA 1
ATOM 901 C C . LEU A 1 115 ? 32.873 -28.449 -12.242 1.00 78.20 -220 LEU A C 1
ATOM 902 O O . LEU A 1 115 ? 32.690 -29.129 -11.221 1.00 78.21 -220 LEU A O 1
ATOM 907 N N . SER A 1 116 ? 33.953 -27.694 -12.471 1.00 80.78 -219 SER A N 1
ATOM 908 C CA . SER A 1 116 ? 35.017 -27.487 -11.475 1.00 83.03 -219 SER A CA 1
ATOM 909 C C . SER A 1 116 ? 35.294 -25.990 -11.219 1.00 83.34 -219 SER A C 1
ATOM 910 O O . SER A 1 116 ? 34.909 -25.122 -12.008 1.00 81.48 -219 SER A O 1
ATOM 913 N N . LEU A 1 117 ? 35.973 -25.685 -10.121 1.00 84.63 -218 LEU A N 1
ATOM 914 C CA . LEU A 1 117 ? 36.457 -24.326 -9.912 1.00 87.53 -218 LEU A CA 1
ATOM 915 C C . LEU A 1 117 ? 37.740 -24.049 -10.713 1.00 88.62 -218 LEU A C 1
ATOM 916 O O . LEU A 1 117 ? 38.762 -24.685 -10.509 1.00 88.49 -218 LEU A O 1
ATOM 921 N N . ILE A 1 118 ? 37.682 -23.076 -11.611 1.00 90.58 -217 ILE A N 1
ATOM 922 C CA . ILE A 1 118 ? 38.851 -22.655 -12.378 1.00 92.56 -217 ILE A CA 1
ATOM 923 C C . ILE A 1 118 ? 39.393 -21.350 -11.822 1.00 97.25 -217 ILE A C 1
ATOM 924 O O . ILE A 1 118 ? 38.615 -20.438 -11.510 1.00 99.59 -217 ILE A O 1
ATOM 929 N N . TYR A 1 119 ? 40.720 -21.250 -11.734 1.00 99.86 -216 TYR A N 1
ATOM 930 C CA . TYR A 1 119 ? 41.357 -20.059 -11.185 1.00 103.19 -216 TYR A CA 1
ATOM 931 C C . TYR A 1 119 ? 42.614 -19.604 -11.938 1.00 104.85 -216 TYR A C 1
ATOM 932 O O . TYR A 1 119 ? 43.294 -20.407 -12.573 1.00 106.60 -216 TYR A O 1
ATOM 941 N N . ASN A 1 120 ? 42.873 -18.298 -11.867 1.00 105.77 -215 ASN A N 1
ATOM 942 C CA . ASN A 1 120 ? 44.023 -17.632 -12.477 1.00 108.84 -215 ASN A CA 1
ATOM 943 C C . ASN A 1 120 ? 45.153 -17.708 -11.459 1.00 111.37 -215 ASN A C 1
ATOM 944 O O . ASN A 1 120 ? 45.099 -17.056 -10.431 1.00 112.24 -215 ASN A O 1
ATOM 949 N N . LYS A 1 121 ? 46.164 -18.528 -11.732 1.00 113.91 -214 LYS A N 1
ATOM 950 C CA . LYS A 1 121 ? 47.275 -18.750 -10.784 1.00 117.53 -214 LYS A CA 1
ATOM 951 C C . LYS A 1 121 ? 48.112 -17.506 -10.530 1.00 121.31 -214 LYS A C 1
ATOM 952 O O . LYS A 1 121 ? 48.703 -17.371 -9.449 1.00 123.42 -214 LYS A O 1
ATOM 958 N N . ASP A 1 122 ? 48.192 -16.625 -11.532 1.00 121.48 -213 ASP A N 1
ATOM 959 C CA . ASP A 1 122 ? 48.937 -15.380 -11.392 1.00 125.12 -213 ASP A CA 1
ATOM 960 C C . ASP A 1 122 ? 48.242 -14.465 -10.395 1.00 122.28 -213 ASP A C 1
ATOM 961 O O . ASP A 1 122 ? 48.860 -14.025 -9.452 1.00 123.18 -213 ASP A O 1
ATOM 966 N N . LEU A 1 123 ? 46.958 -14.205 -10.580 1.00 119.25 -212 LEU A N 1
ATOM 967 C CA . LEU A 1 123 ? 46.208 -13.416 -9.597 1.00 121.04 -212 LEU A CA 1
ATOM 968 C C . LEU A 1 123 ? 46.060 -14.178 -8.280 1.00 121.32 -212 LEU A C 1
ATOM 969 O O . LEU A 1 123 ? 46.174 -13.605 -7.229 1.00 122.41 -212 LEU A O 1
ATOM 974 N N . LEU A 1 124 ? 45.799 -15.474 -8.332 1.00 123.12 -211 LEU A N 1
ATOM 975 C CA . LEU A 1 124 ? 45.448 -16.225 -7.123 1.00 124.09 -211 LEU A CA 1
ATOM 976 C C . LEU A 1 124 ? 46.247 -17.534 -7.037 1.00 123.38 -211 LEU A C 1
ATOM 977 O O . LEU A 1 124 ? 45.857 -18.560 -7.625 1.00 117.78 -211 LEU A O 1
ATOM 982 N N . PRO A 1 125 ? 47.386 -17.500 -6.311 1.00 125.85 -210 PRO A N 1
ATOM 983 C CA . PRO A 1 125 ? 48.162 -18.739 -6.182 1.00 124.62 -210 PRO A CA 1
ATOM 984 C C . PRO A 1 125 ? 47.417 -19.751 -5.326 1.00 120.95 -210 PRO A C 1
ATOM 985 O O . PRO A 1 125 ? 47.496 -20.930 -5.600 1.00 117.04 -210 PRO A O 1
ATOM 989 N N . ASN A 1 126 ? 46.666 -19.261 -4.332 1.00 122.11 -209 ASN A N 1
ATOM 990 C CA . ASN A 1 126 ? 46.010 -20.060 -3.304 1.00 121.08 -209 ASN A CA 1
ATOM 991 C C . ASN A 1 126 ? 44.498 -19.837 -3.395 1.00 119.81 -209 ASN A C 1
ATOM 992 O O . ASN A 1 126 ? 43.998 -18.846 -2.859 1.00 121.10 -209 ASN A O 1
ATOM 997 N N . PRO A 1 127 ? 43.757 -20.748 -4.070 1.00 117.94 -208 PRO A N 1
ATOM 998 C CA . PRO A 1 127 ? 42.297 -20.536 -4.210 1.00 114.85 -208 PRO A CA 1
ATOM 999 C C . PRO A 1 127 ? 41.526 -20.736 -2.906 1.00 114.36 -208 PRO A C 1
ATOM 1000 O O . PRO A 1 127 ? 41.952 -21.517 -2.071 1.00 118.46 -208 PRO A O 1
ATOM 1004 N N . PRO A 1 128 ? 40.380 -20.071 -2.743 1.00 112.35 -207 PRO A N 1
ATOM 1005 C CA . PRO A 1 128 ? 39.642 -20.241 -1.491 1.00 112.53 -207 PRO A CA 1
ATOM 1006 C C . PRO A 1 128 ? 39.048 -21.642 -1.400 1.00 108.75 -207 PRO A C 1
ATOM 1007 O O . PRO A 1 128 ? 38.536 -22.151 -2.389 1.00 104.05 -207 PRO A O 1
ATOM 1011 N N . LYS A 1 129 ? 39.127 -22.247 -0.221 1.00 111.61 -206 LYS A N 1
ATOM 1012 C CA . LYS A 1 129 ? 38.531 -23.556 0.028 1.00 111.57 -206 LYS A CA 1
ATOM 1013 C C . LYS A 1 129 ? 37.043 -23.439 0.335 1.00 111.79 -206 LYS A C 1
ATOM 1014 O O . LYS A 1 129 ? 36.353 -24.440 0.457 1.00 109.29 -206 LYS A O 1
ATOM 1020 N N . THR A 1 130 ? 36.533 -22.228 0.488 1.00 113.31 -205 THR A N 1
ATOM 1021 C CA . THR A 1 130 ? 35.226 -22.094 1.043 1.00 112.54 -205 THR A CA 1
ATOM 1022 C C . THR A 1 130 ? 34.530 -20.865 0.455 1.00 111.38 -205 THR A C 1
ATOM 1023 O O . THR A 1 130 ? 35.150 -19.827 0.243 1.00 115.11 -205 THR A O 1
ATOM 1027 N N . TRP A 1 131 ? 33.251 -21.024 0.142 1.00 107.84 -204 TRP A N 1
ATOM 1028 C CA . TRP A 1 131 ? 32.426 -19.939 -0.392 1.00 107.04 -204 TRP A CA 1
ATOM 1029 C C . TRP A 1 131 ? 32.361 -18.695 0.518 1.00 110.29 -204 TRP A C 1
ATOM 1030 O O . TRP A 1 131 ? 32.423 -17.577 0.033 1.00 112.16 -204 TRP A O 1
ATOM 1041 N N . GLU A 1 132 ? 32.275 -18.909 1.831 1.00 111.46 -203 GLU A N 1
ATOM 1042 C CA . GLU A 1 132 ? 32.118 -17.850 2.831 1.00 110.93 -203 GLU A CA 1
ATOM 1043 C C . GLU A 1 132 ? 33.311 -16.929 2.791 1.00 112.66 -203 GLU A C 1
ATOM 1044 O O . GLU A 1 132 ? 33.177 -15.757 3.099 1.00 114.38 -203 GLU A O 1
ATOM 1050 N N . GLU A 1 133 ? 34.481 -17.451 2.416 1.00 114.65 -202 GLU A N 1
ATOM 1051 C CA . GLU A 1 133 ? 35.697 -16.632 2.382 1.00 120.33 -202 GLU A CA 1
ATOM 1052 C C . GLU A 1 133 ? 35.863 -15.836 1.063 1.00 118.09 -202 GLU A C 1
ATOM 1053 O O . GLU A 1 133 ? 36.832 -15.093 0.925 1.00 120.28 -202 GLU A O 1
ATOM 1059 N N . ILE A 1 134 ? 34.900 -15.945 0.141 1.00 113.72 -201 ILE A N 1
ATOM 1060 C CA . ILE A 1 134 ? 34.906 -15.200 -1.148 1.00 113.64 -201 ILE A CA 1
ATOM 1061 C C . ILE A 1 134 ? 34.712 -13.651 -1.065 1.00 116.08 -201 ILE A C 1
ATOM 1062 O O . ILE A 1 134 ? 35.533 -12.921 -1.613 1.00 120.33 -201 ILE A O 1
ATOM 1067 N N . PRO A 1 135 ? 33.635 -13.138 -0.417 1.00 115.93 -200 PRO A N 1
ATOM 1068 C CA . PRO A 1 135 ? 33.441 -11.661 -0.350 1.00 118.85 -200 PRO A CA 1
ATOM 1069 C C . PRO A 1 135 ? 34.699 -10.877 0.120 1.00 121.40 -200 PRO A C 1
ATOM 1070 O O . PRO A 1 135 ? 35.131 -9.922 -0.558 1.00 121.04 -200 PRO A O 1
ATOM 1074 N N . ALA A 1 136 ? 35.283 -11.317 1.242 1.00 121.18 -199 ALA A N 1
ATOM 1075 C CA . ALA A 1 136 ? 36.603 -10.872 1.700 1.00 123.10 -199 ALA A CA 1
ATOM 1076 C C . ALA A 1 136 ? 37.586 -10.742 0.530 1.00 123.63 -199 ALA A C 1
ATOM 1077 O O . ALA A 1 136 ? 38.178 -9.675 0.296 1.00 125.26 -199 ALA A O 1
ATOM 1079 N N . LEU A 1 137 ? 37.710 -11.833 -0.225 1.00 122.42 -198 LEU A N 1
ATOM 1080 C CA . LEU A 1 137 ? 38.617 -11.897 -1.376 1.00 121.83 -198 LEU A CA 1
ATOM 1081 C C . LEU A 1 137 ? 38.286 -10.850 -2.464 1.00 121.19 -198 LEU A C 1
ATOM 1082 O O . LEU A 1 137 ? 39.180 -10.118 -2.923 1.00 121.57 -198 LEU A O 1
ATOM 1087 N N . ASP A 1 138 ? 37.002 -10.765 -2.838 1.00 119.34 -197 ASP A N 1
ATOM 1088 C CA . ASP A 1 138 ? 36.516 -9.757 -3.814 1.00 119.07 -197 ASP A CA 1
ATOM 1089 C C . ASP A 1 138 ? 36.817 -8.309 -3.373 1.00 124.40 -197 ASP A C 1
ATOM 1090 O O . ASP A 1 138 ? 37.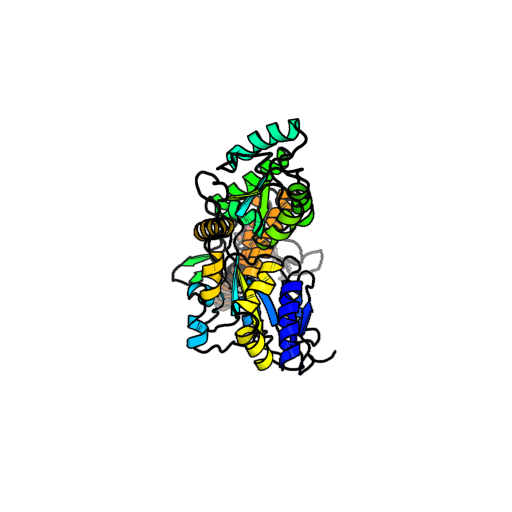130 -7.450 -4.209 1.00 125.26 -197 ASP A O 1
ATOM 1095 N N . LYS A 1 139 ? 36.745 -8.038 -2.074 1.00 127.48 -196 LYS A N 1
ATOM 1096 C CA . LYS A 1 139 ? 37.079 -6.699 -1.588 1.00 133.50 -196 LYS A CA 1
ATOM 1097 C C . LYS A 1 139 ? 38.538 -6.275 -1.947 1.00 135.71 -196 LYS A C 1
ATOM 1098 O O . LYS A 1 139 ? 38.756 -5.201 -2.534 1.00 133.48 -196 LYS A O 1
ATOM 1104 N N . GLU A 1 140 ? 39.500 -7.146 -1.630 1.00 137.03 -195 GLU A N 1
ATOM 1105 C CA . GLU A 1 140 ? 40.914 -6.987 -2.048 1.00 140.78 -195 GLU A CA 1
ATOM 1106 C C . GLU A 1 140 ? 41.088 -6.801 -3.565 1.00 141.92 -195 GLU A C 1
ATOM 1107 O O . GLU A 1 140 ? 41.803 -5.900 -4.022 1.00 146.98 -195 GLU A O 1
ATOM 1113 N N . LEU A 1 141 ? 40.436 -7.667 -4.332 1.00 138.82 -194 LEU A N 1
ATOM 1114 C CA . LEU A 1 141 ? 40.579 -7.677 -5.786 1.00 138.19 -194 LEU A CA 1
ATOM 1115 C C . LEU A 1 141 ? 40.001 -6.444 -6.486 1.00 140.45 -194 LEU A C 1
ATOM 1116 O O . LEU A 1 141 ? 40.596 -5.958 -7.449 1.00 141.01 -194 LEU A O 1
ATOM 1121 N N . LYS A 1 142 ? 38.874 -5.924 -5.997 1.00 142.42 -193 LYS A N 1
ATOM 1122 C CA . LYS A 1 142 ? 38.305 -4.675 -6.531 1.00 144.65 -193 LYS A CA 1
ATOM 1123 C C . LYS A 1 142 ? 39.298 -3.518 -6.392 1.00 147.18 -193 LYS A C 1
ATOM 1124 O O . LYS A 1 142 ? 39.606 -2.859 -7.390 1.00 150.21 -193 LYS A O 1
ATOM 1130 N N . ALA A 1 143 ? 39.855 -3.327 -5.191 1.00 146.43 -192 ALA A N 1
ATOM 1131 C CA . ALA A 1 143 ? 40.960 -2.362 -4.964 1.00 147.73 -192 ALA A CA 1
ATOM 1132 C C . ALA A 1 143 ? 42.056 -2.418 -6.032 1.00 147.83 -192 ALA A C 1
ATOM 1133 O O . ALA A 1 143 ? 42.656 -1.406 -6.327 1.00 151.75 -192 ALA A O 1
ATOM 1135 N N . LYS A 1 144 ? 42.312 -3.600 -6.597 1.00 145.60 -191 LYS A N 1
ATOM 1136 C CA . LYS A 1 144 ? 43.307 -3.793 -7.670 1.00 145.92 -191 LYS A CA 1
ATOM 1137 C C . LYS A 1 144 ? 42.729 -3.899 -9.097 1.00 140.58 -191 LYS A C 1
ATOM 1138 O O . LYS A 1 144 ? 43.375 -4.440 -9.987 1.00 137.53 -191 LYS A O 1
ATOM 1144 N N . GLY A 1 145 ? 41.540 -3.342 -9.315 1.00 138.71 -190 GLY A N 1
ATOM 1145 C CA . GLY A 1 145 ? 40.876 -3.388 -10.614 1.00 136.67 -190 GLY A CA 1
ATOM 1146 C C . GLY A 1 145 ? 40.275 -4.727 -11.050 1.00 132.00 -190 GLY A C 1
ATOM 1147 O O . GLY A 1 145 ? 39.942 -4.895 -12.223 1.00 129.46 -190 GLY A O 1
ATOM 1148 N N . LYS A 1 146 ? 40.118 -5.681 -10.133 1.00 130.21 -189 LYS A N 1
ATOM 1149 C CA . LYS A 1 146 ? 39.640 -7.023 -10.485 1.00 125.01 -189 LYS A CA 1
ATOM 1150 C C . LYS A 1 146 ? 38.349 -7.441 -9.765 1.00 121.17 -189 LYS A C 1
ATOM 1151 O O . LYS A 1 146 ? 37.936 -6.833 -8.773 1.00 120.11 -189 LYS A O 1
ATOM 1157 N N . SER A 1 147 ? 37.715 -8.488 -10.297 1.00 116.21 -188 SER A N 1
ATOM 1158 C CA . SER A 1 147 ? 36.629 -9.175 -9.603 1.00 112.47 -188 SER A CA 1
ATOM 1159 C C . SER A 1 147 ? 37.155 -10.533 -9.196 1.00 111.19 -188 SER A C 1
ATOM 1160 O O . SER A 1 147 ? 37.916 -11.145 -9.925 1.00 111.97 -188 SER A O 1
ATOM 1163 N N . ALA A 1 148 ? 36.766 -10.991 -8.017 1.00 110.85 -187 ALA A N 1
ATOM 1164 C CA . ALA A 1 148 ? 37.155 -12.309 -7.556 1.00 108.91 -187 ALA A CA 1
ATOM 1165 C C . ALA A 1 148 ? 36.547 -13.450 -8.413 1.00 108.94 -187 ALA A C 1
ATOM 1166 O O . ALA A 1 148 ? 37.257 -14.396 -8.773 1.00 110.54 -187 ALA A O 1
ATOM 1168 N N . LEU A 1 149 ? 35.261 -13.369 -8.755 1.00 107.07 -186 LEU A N 1
ATOM 1169 C CA . LEU A 1 149 ? 34.553 -14.542 -9.304 1.00 103.48 -186 LEU A CA 1
ATOM 1170 C C . LEU A 1 149 ? 33.365 -14.202 -10.185 1.00 101.27 -186 LEU A C 1
ATOM 1171 O O . LEU A 1 149 ? 32.366 -13.628 -9.700 1.00 103.76 -186 LEU A O 1
ATOM 1176 N N . MET A 1 150 ? 33.455 -14.616 -11.455 1.00 98.71 -185 MET A N 1
ATOM 1177 C CA . MET A 1 150 ? 32.354 -14.439 -12.430 1.00 97.91 -185 MET A CA 1
ATOM 1178 C C . MET A 1 150 ? 32.003 -15.740 -13.219 1.00 90.27 -185 MET A C 1
ATOM 1179 O O . MET A 1 150 ? 32.863 -16.329 -13.870 1.00 87.04 -185 MET A O 1
ATOM 1184 N N . PHE A 1 151 ? 30.738 -16.177 -13.116 1.00 86.46 -184 PHE A N 1
ATOM 1185 C CA . PHE A 1 151 ? 30.220 -17.398 -13.793 1.00 84.54 -184 PHE A CA 1
ATOM 1186 C C . PHE A 1 151 ? 28.737 -17.291 -14.235 1.00 81.71 -184 PHE A C 1
ATOM 1187 O O . PHE A 1 151 ? 27.994 -16.482 -13.736 1.00 84.58 -184 PHE A O 1
ATOM 1195 N N . ASN A 1 152 ? 28.303 -18.125 -15.163 1.00 80.06 -183 ASN A N 1
ATOM 1196 C CA . ASN A 1 152 ? 26.920 -18.048 -15.680 1.00 80.08 -183 ASN A CA 1
ATOM 1197 C C . ASN A 1 152 ? 25.829 -18.154 -14.578 1.00 81.25 -183 ASN A C 1
ATOM 1198 O O . ASN A 1 152 ? 25.634 -19.205 -14.001 1.00 79.83 -183 ASN A O 1
ATOM 1203 N N . LEU A 1 153 ? 25.130 -17.052 -14.286 1.00 86.47 -182 LEU A N 1
ATOM 1204 C CA . LEU A 1 153 ? 23.994 -17.061 -13.329 1.00 86.17 -182 LEU A CA 1
ATOM 1205 C C . LEU A 1 153 ? 22.672 -17.383 -13.986 1.00 82.78 -182 LEU A C 1
ATOM 1206 O O . LEU A 1 153 ? 21.754 -17.889 -13.330 1.00 85.18 -182 LEU A O 1
ATOM 1211 N N . GLN A 1 154 ? 22.608 -17.181 -15.291 1.00 81.46 -181 GLN A N 1
ATOM 1212 C CA . GLN A 1 154 ? 21.371 -17.388 -16.041 1.00 82.24 -181 GLN A CA 1
ATOM 1213 C C . GLN A 1 154 ? 20.907 -18.878 -16.106 1.00 79.68 -181 GLN A C 1
ATOM 1214 O O . GLN A 1 154 ? 19.714 -19.161 -16.068 1.00 80.04 -181 GLN A O 1
ATOM 1220 N N . GLU A 1 155 ? 21.854 -19.810 -16.146 1.00 79.09 -180 GLU A N 1
ATOM 1221 C CA . GLU A 1 155 ? 21.548 -21.212 -16.187 1.00 74.28 -180 GLU A CA 1
ATOM 1222 C C . GLU A 1 155 ? 21.751 -21.846 -14.804 1.00 72.31 -180 GLU A C 1
ATOM 1223 O O . GLU A 1 155 ? 22.731 -21.576 -14.110 1.00 74.12 -180 GLU A O 1
ATOM 1229 N N . PRO A 1 156 ? 20.791 -22.677 -14.380 1.00 69.82 -179 PRO A N 1
ATOM 1230 C CA . PRO A 1 156 ? 20.862 -23.213 -13.040 1.00 69.35 -179 PRO A CA 1
ATOM 1231 C C . PRO A 1 156 ? 21.808 -24.364 -12.874 1.00 67.92 -179 PRO A C 1
ATOM 1232 O O . PRO A 1 156 ? 22.038 -24.789 -11.770 1.00 68.85 -179 PRO A O 1
ATOM 1236 N N . TYR A 1 157 ? 22.364 -24.871 -13.951 1.00 69.41 -178 TYR A N 1
ATOM 1237 C CA . TYR A 1 157 ? 23.394 -25.877 -13.845 1.00 72.58 -178 TYR A CA 1
ATOM 1238 C C . TYR A 1 157 ? 24.517 -25.306 -13.052 1.00 74.31 -178 TYR A C 1
ATOM 1239 O O . TYR A 1 157 ? 25.085 -26.018 -12.271 1.00 81.65 -178 TYR A O 1
ATOM 1248 N N . PHE A 1 158 ? 24.843 -24.035 -13.254 1.00 73.63 -177 PHE A N 1
ATOM 1249 C CA . PHE A 1 158 ? 26.058 -23.475 -12.664 1.00 77.70 -177 PHE A CA 1
ATOM 1250 C C . PHE A 1 158 ? 25.860 -23.078 -11.167 1.00 79.39 -177 PHE A C 1
ATOM 1251 O O . PHE A 1 158 ? 26.817 -23.036 -10.396 1.00 83.48 -177 PHE A O 1
ATOM 1259 N N . THR A 1 159 ? 24.630 -22.790 -10.761 1.00 78.42 -176 THR A N 1
ATOM 1260 C CA . THR A 1 159 ? 24.348 -22.337 -9.413 1.00 80.26 -176 THR A CA 1
ATOM 1261 C C . THR A 1 159 ? 23.893 -23.505 -8.546 1.00 80.28 -176 THR A C 1
ATOM 1262 O O . THR A 1 159 ? 23.829 -23.368 -7.342 1.00 86.02 -176 THR A O 1
ATOM 1266 N N . TRP A 1 160 ? 23.613 -24.664 -9.130 1.00 78.06 -175 TRP A N 1
ATOM 1267 C CA . TRP A 1 160 ? 23.062 -25.781 -8.355 1.00 79.13 -175 TRP A CA 1
ATOM 1268 C C . TRP A 1 160 ? 24.042 -26.437 -7.381 1.00 81.81 -175 TRP A C 1
ATOM 1269 O O . TRP A 1 160 ? 23.610 -26.971 -6.361 1.00 88.92 -175 TRP A O 1
ATOM 1280 N N . PRO A 1 161 ? 25.344 -26.402 -7.663 1.00 83.01 -174 PRO A N 1
ATOM 1281 C CA . PRO A 1 161 ? 26.243 -26.951 -6.636 1.00 85.67 -174 PRO A CA 1
ATOM 1282 C C . PRO A 1 161 ? 26.055 -26.281 -5.273 1.00 88.90 -174 PRO A C 1
ATOM 1283 O O . PRO A 1 161 ? 25.989 -26.978 -4.266 1.00 91.65 -174 PRO A O 1
ATOM 1287 N N . LEU A 1 162 ? 25.914 -24.954 -5.265 1.00 88.86 -173 LEU A N 1
ATOM 1288 C CA . LEU A 1 162 ? 25.748 -24.185 -4.023 1.00 89.48 -173 LEU A CA 1
ATOM 1289 C C . LEU A 1 162 ? 24.454 -24.515 -3.283 1.00 88.30 -173 LEU A C 1
ATOM 1290 O O . LEU A 1 162 ? 24.397 -24.606 -2.025 1.00 90.74 -173 LEU A O 1
ATOM 1295 N N . ILE A 1 163 ? 23.419 -24.711 -4.087 1.00 85.03 -172 ILE A N 1
ATOM 1296 C CA . ILE A 1 163 ? 22.067 -24.861 -3.573 1.00 85.47 -172 ILE A CA 1
ATOM 1297 C C . ILE A 1 163 ? 21.958 -26.223 -2.869 1.00 88.66 -172 ILE A C 1
ATOM 1298 O O . ILE A 1 163 ? 21.579 -26.311 -1.678 1.00 95.70 -172 ILE A O 1
ATOM 1303 N N . ALA A 1 164 ? 22.388 -27.256 -3.590 1.00 85.52 -171 ALA A N 1
ATOM 1304 C CA . ALA A 1 164 ? 22.570 -28.599 -3.036 1.00 84.69 -171 ALA A CA 1
ATOM 1305 C C . ALA A 1 164 ? 23.599 -28.798 -1.873 1.00 85.88 -171 ALA A C 1
ATOM 1306 O O . ALA A 1 164 ? 23.441 -29.746 -1.112 1.00 85.77 -171 ALA A O 1
ATOM 1308 N N . ALA A 1 165 ? 24.612 -27.929 -1.732 1.00 84.98 -170 ALA A N 1
ATOM 1309 C CA . ALA A 1 165 ? 25.652 -28.072 -0.688 1.00 86.77 -170 ALA A CA 1
ATOM 1310 C C . ALA A 1 165 ? 25.080 -28.266 0.700 1.00 88.97 -170 ALA A C 1
ATOM 1311 O O . ALA A 1 165 ? 25.373 -29.272 1.329 1.00 88.77 -170 ALA A O 1
ATOM 1313 N N . ASP A 1 166 ? 24.232 -27.360 1.174 1.00 90.68 -169 ASP A N 1
ATOM 1314 C CA . ASP A 1 166 ? 23.727 -27.539 2.534 1.00 96.14 -169 ASP A CA 1
ATOM 1315 C C . ASP A 1 166 ? 22.424 -28.327 2.670 1.00 96.27 -169 ASP A C 1
ATOM 1316 O O . ASP A 1 166 ? 21.747 -28.199 3.690 1.00 99.54 -169 ASP A O 1
ATOM 1321 N N . GLY A 1 167 ? 22.075 -29.147 1.680 1.00 93.33 -168 GLY A N 1
ATOM 1322 C CA . GLY A 1 167 ? 20.953 -30.079 1.789 1.00 89.85 -168 GLY A CA 1
ATOM 1323 C C . GLY A 1 167 ? 19.868 -29.985 0.740 1.00 85.99 -168 GLY A C 1
ATOM 1324 O O . GLY A 1 167 ? 18.869 -30.655 0.896 1.00 86.18 -168 GLY A O 1
ATOM 1325 N N . GLY A 1 168 ? 20.033 -29.170 -0.309 1.00 82.30 -167 GLY A N 1
ATOM 1326 C CA . GLY A 1 168 ? 19.074 -29.128 -1.413 1.00 78.62 -167 GLY A CA 1
ATOM 1327 C C . GLY A 1 168 ? 19.171 -30.330 -2.350 1.00 75.41 -167 GLY A C 1
ATOM 1328 O O . GLY A 1 168 ? 20.242 -30.778 -2.642 1.00 78.02 -167 GLY A O 1
ATOM 1329 N N . TYR A 1 169 ? 18.047 -30.844 -2.830 1.00 74.03 -166 TYR A N 1
ATOM 1330 C CA . TYR A 1 169 ? 18.007 -31.943 -3.818 1.00 73.03 -166 TYR A CA 1
ATOM 1331 C C . TYR A 1 169 ? 16.818 -31.809 -4.817 1.00 71.92 -166 TYR A C 1
ATOM 1332 O O . TYR A 1 169 ? 15.819 -31.155 -4.537 1.00 68.66 -166 TYR A O 1
ATOM 1341 N N . ALA A 1 170 ? 16.938 -32.450 -5.973 1.00 70.52 -165 ALA A N 1
ATOM 1342 C CA . ALA A 1 170 ? 15.869 -32.470 -6.953 1.00 67.47 -165 ALA A CA 1
ATOM 1343 C C . ALA A 1 170 ? 14.725 -33.395 -6.545 1.00 69.33 -165 ALA A C 1
ATOM 1344 O O . ALA A 1 170 ? 13.671 -32.926 -6.163 1.00 71.02 -165 ALA A O 1
ATOM 1346 N N . PHE A 1 171 ? 14.911 -34.708 -6.637 1.00 72.41 -164 PHE A N 1
ATOM 1347 C CA . PHE A 1 171 ? 13.883 -35.670 -6.198 1.00 76.44 -164 PHE A CA 1
ATOM 1348 C C . PHE A 1 171 ? 14.515 -36.729 -5.297 1.00 79.78 -164 PHE A C 1
ATOM 1349 O O . PHE A 1 171 ? 15.639 -37.145 -5.533 1.00 79.18 -164 PHE A O 1
ATOM 1357 N N . LYS A 1 172 ? 13.769 -37.180 -4.291 1.00 85.46 -163 LYS A N 1
ATOM 1358 C CA . LYS A 1 172 ? 14.327 -38.039 -3.265 1.00 89.93 -163 LYS A CA 1
ATOM 1359 C C . LYS A 1 172 ? 14.573 -39.363 -3.907 1.00 90.49 -163 LYS A C 1
ATOM 1360 O O . LYS A 1 172 ? 13.709 -39.866 -4.609 1.00 89.05 -163 LYS A O 1
ATOM 1366 N N . TYR A 1 173 ? 15.764 -39.898 -3.695 1.00 95.33 -162 TYR A N 1
ATOM 1367 C CA . TYR A 1 173 ? 16.132 -41.149 -4.301 1.00 103.15 -162 TYR A CA 1
ATOM 1368 C C . TYR A 1 173 ? 16.031 -42.248 -3.249 1.00 108.50 -162 TYR A C 1
ATOM 1369 O O . TYR A 1 173 ? 16.975 -42.450 -2.501 1.00 110.90 -162 TYR A O 1
ATOM 1378 N N . GLU A 1 174 ? 14.875 -42.919 -3.168 1.00 115.21 -161 GLU A N 1
ATOM 1379 C CA . GLU A 1 174 ? 14.630 -44.048 -2.214 1.00 121.72 -161 GLU A CA 1
ATOM 1380 C C . GLU A 1 174 ? 14.061 -45.284 -2.929 1.00 123.40 -161 GLU A C 1
ATOM 1381 O O . GLU A 1 174 ? 13.268 -45.147 -3.869 1.00 124.62 -161 GLU A O 1
ATOM 1387 N N . ASN A 1 175 ? 14.476 -46.477 -2.482 1.00 125.85 -160 ASN A N 1
ATOM 1388 C CA . ASN A 1 175 ? 14.140 -47.760 -3.144 1.00 124.96 -160 ASN A CA 1
ATOM 1389 C C . ASN A 1 175 ? 14.800 -47.949 -4.511 1.00 120.65 -160 ASN A C 1
ATOM 1390 O O . ASN A 1 175 ? 14.282 -48.701 -5.342 1.00 123.72 -160 ASN A O 1
ATOM 1395 N N . GLY A 1 176 ? 15.905 -47.262 -4.783 1.00 115.83 -159 GLY A N 1
ATOM 1396 C CA . GLY A 1 176 ? 16.471 -47.264 -6.148 1.00 111.94 -159 GLY A CA 1
ATOM 1397 C C . GLY A 1 176 ? 15.628 -46.605 -7.263 1.00 109.00 -159 GLY A C 1
ATOM 1398 O O . GLY A 1 176 ? 15.979 -46.718 -8.457 1.00 102.90 -159 GLY A O 1
ATOM 1399 N N . LYS A 1 177 ? 14.550 -45.892 -6.881 1.00 105.48 -158 LYS A N 1
ATOM 1400 C CA . LYS A 1 177 ? 13.745 -45.092 -7.811 1.00 97.93 -158 LYS A CA 1
ATOM 1401 C C . LYS A 1 177 ? 13.493 -43.659 -7.274 1.00 90.30 -158 LYS A C 1
ATOM 1402 O O . LYS A 1 177 ? 13.417 -43.449 -6.088 1.00 85.35 -158 LYS A O 1
ATOM 1408 N N . TYR A 1 178 ? 13.389 -42.673 -8.169 1.00 86.46 -157 TYR A N 1
ATOM 1409 C CA . TYR A 1 178 ? 13.205 -41.262 -7.761 1.00 82.18 -157 TYR A CA 1
ATOM 1410 C C . TYR A 1 178 ? 11.757 -41.032 -7.396 1.00 81.10 -157 TYR A C 1
ATOM 1411 O O . TYR A 1 178 ? 10.876 -41.406 -8.132 1.00 83.42 -157 TYR A O 1
ATOM 1420 N N . ASP A 1 179 ? 11.508 -40.443 -6.246 1.00 82.10 -156 ASP A N 1
ATOM 1421 C CA . ASP A 1 179 ? 10.135 -40.211 -5.803 1.00 83.21 -156 ASP A CA 1
ATOM 1422 C C . ASP A 1 179 ? 9.760 -38.750 -6.140 1.00 80.98 -156 ASP A C 1
ATOM 1423 O O . ASP A 1 179 ? 10.259 -37.809 -5.507 1.00 78.31 -156 ASP A O 1
ATOM 1428 N N . ILE A 1 180 ? 8.865 -38.589 -7.125 1.00 78.32 -155 ILE A N 1
ATOM 1429 C CA . ILE A 1 180 ? 8.425 -37.261 -7.600 1.00 76.69 -155 ILE A CA 1
ATOM 1430 C C . ILE A 1 180 ? 7.429 -36.518 -6.711 1.00 82.36 -155 ILE A C 1
ATOM 1431 O O . ILE A 1 180 ? 7.029 -35.408 -7.045 1.00 83.73 -155 ILE A O 1
ATOM 1436 N N . LYS A 1 181 ? 7.002 -37.131 -5.611 1.00 87.05 -154 LYS A N 1
ATOM 1437 C CA . LYS A 1 181 ? 6.176 -36.466 -4.600 1.00 88.53 -154 LYS A CA 1
ATOM 1438 C C . LYS A 1 181 ? 7.032 -35.665 -3.594 1.00 86.94 -154 LYS A C 1
ATOM 1439 O O . LYS A 1 181 ? 6.517 -34.849 -2.823 1.00 89.11 -154 LYS A O 1
ATOM 1445 N N . ASP A 1 182 ? 8.336 -35.920 -3.588 1.00 84.51 -153 ASP A N 1
ATOM 1446 C CA . ASP A 1 182 ? 9.234 -35.362 -2.603 1.00 84.47 -153 ASP A CA 1
ATOM 1447 C C . ASP A 1 182 ? 10.321 -34.609 -3.329 1.00 81.11 -153 ASP A C 1
ATOM 1448 O O . ASP A 1 182 ? 11.182 -35.199 -3.958 1.00 76.33 -153 ASP A O 1
ATOM 1453 N N . VAL A 1 183 ? 10.301 -33.300 -3.187 1.00 83.23 -152 VAL A N 1
ATOM 1454 C CA . VAL A 1 183 ? 11.166 -32.411 -3.953 1.00 83.58 -152 VAL A CA 1
ATOM 1455 C C . VAL A 1 183 ? 11.967 -31.509 -3.000 1.00 81.95 -152 VAL A C 1
ATOM 1456 O O . VAL A 1 183 ? 11.375 -30.914 -2.127 1.00 84.39 -152 VAL A O 1
ATOM 1460 N N . GLY A 1 184 ? 13.279 -31.343 -3.225 1.00 79.80 -151 GLY A N 1
ATOM 1461 C CA . GLY A 1 184 ? 14.203 -30.670 -2.271 1.00 80.68 -151 GLY A CA 1
ATOM 1462 C C . GLY A 1 184 ? 14.674 -29.283 -2.658 1.00 80.34 -151 GLY A C 1
ATOM 1463 O O . GLY A 1 184 ? 15.769 -28.815 -2.313 1.00 80.70 -151 GLY A O 1
ATOM 1464 N N . VAL A 1 185 ? 13.789 -28.596 -3.336 1.00 82.27 -150 VAL A N 1
ATOM 1465 C CA . VAL A 1 185 ? 14.062 -27.293 -3.862 1.00 80.20 -150 VAL A CA 1
ATOM 1466 C C . VAL A 1 185 ? 13.721 -26.211 -2.831 1.00 80.35 -150 VAL A C 1
ATOM 1467 O O . VAL A 1 185 ? 14.362 -25.175 -2.845 1.00 77.20 -150 VAL A O 1
ATOM 1471 N N . ASP A 1 186 ? 12.729 -26.448 -1.960 1.00 83.95 -149 ASP A N 1
ATOM 1472 C CA . ASP A 1 186 ? 12.342 -25.474 -0.925 1.00 88.17 -149 ASP A CA 1
ATOM 1473 C C . ASP A 1 186 ? 12.774 -25.840 0.486 1.00 91.59 -149 ASP A C 1
ATOM 1474 O O . ASP A 1 186 ? 12.244 -25.271 1.419 1.00 97.64 -149 ASP A O 1
ATOM 1479 N N . ASN A 1 187 ? 13.720 -26.762 0.679 1.00 91.13 -148 ASN A N 1
ATOM 1480 C CA . ASN A 1 187 ? 14.127 -27.139 2.061 1.00 92.67 -148 ASN A CA 1
ATOM 1481 C C . ASN A 1 187 ? 15.087 -26.124 2.663 1.00 93.97 -148 ASN A C 1
ATOM 1482 O O . ASN A 1 187 ? 15.564 -25.218 1.962 1.00 92.01 -148 ASN A O 1
ATOM 1487 N N . ALA A 1 188 ? 15.366 -26.292 3.957 1.00 95.93 -147 ALA A N 1
ATOM 1488 C CA . ALA A 1 188 ? 16.274 -25.412 4.688 1.00 94.52 -147 ALA A CA 1
ATOM 1489 C C . ALA A 1 188 ? 17.566 -25.095 3.917 1.00 90.81 -147 ALA A C 1
ATOM 1490 O O . ALA A 1 188 ? 17.951 -23.933 3.769 1.00 86.01 -147 ALA A O 1
ATOM 1492 N N . GLY A 1 189 ? 18.200 -26.145 3.397 1.00 92.32 -146 GLY A N 1
ATOM 1493 C CA . GLY A 1 189 ? 19.538 -26.045 2.790 1.00 94.46 -146 GLY A CA 1
ATOM 1494 C C . GLY A 1 189 ? 19.607 -25.294 1.476 1.00 93.98 -146 GLY A C 1
ATOM 1495 O O . GLY A 1 189 ? 20.549 -24.530 1.199 1.00 95.63 -146 GLY A O 1
ATOM 1496 N N . ALA A 1 190 ? 18.611 -25.561 0.648 1.00 92.87 -145 ALA A N 1
ATOM 1497 C CA . ALA A 1 190 ? 18.450 -24.869 -0.615 1.00 90.76 -145 ALA A CA 1
ATOM 1498 C C . ALA A 1 190 ? 18.274 -23.374 -0.417 1.00 90.12 -145 ALA A C 1
ATOM 1499 O O . ALA A 1 190 ? 18.886 -22.579 -1.122 1.00 86.88 -145 ALA A O 1
ATOM 1501 N N . LYS A 1 191 ? 17.414 -23.016 0.536 1.00 92.42 -144 LYS A N 1
ATOM 1502 C CA . LYS A 1 191 ? 17.156 -21.620 0.881 1.00 94.69 -144 LYS A CA 1
ATOM 1503 C C . LYS A 1 191 ? 18.472 -20.945 1.249 1.00 98.13 -144 LYS A C 1
ATOM 1504 O O . LYS A 1 191 ? 18.752 -19.812 0.829 1.00 95.87 -144 LYS A O 1
ATOM 1510 N N . ALA A 1 192 ? 19.268 -21.677 2.035 1.00 101.35 -143 ALA A N 1
ATOM 1511 C CA . ALA A 1 192 ? 20.550 -21.202 2.526 1.00 101.36 -143 ALA A CA 1
ATOM 1512 C C . ALA A 1 192 ? 21.528 -20.946 1.378 1.00 99.89 -143 ALA A C 1
ATOM 1513 O O . ALA A 1 192 ? 22.152 -19.885 1.334 1.00 99.41 -143 ALA A O 1
ATOM 1515 N N . GLY A 1 193 ? 21.656 -21.908 0.455 1.00 99.17 -142 GLY A N 1
ATOM 1516 C CA . GLY A 1 193 ? 22.517 -21.742 -0.726 1.00 96.19 -142 GLY A CA 1
ATOM 1517 C C . GLY A 1 193 ? 22.147 -20.500 -1.548 1.00 93.86 -142 GLY A C 1
ATOM 1518 O O . GLY A 1 193 ? 22.961 -19.595 -1.818 1.00 93.12 -142 GLY A O 1
ATOM 1519 N N . LEU A 1 194 ? 20.894 -20.444 -1.940 1.00 91.15 -141 LEU A N 1
ATOM 1520 C CA . LEU A 1 194 ? 20.454 -19.369 -2.806 1.00 91.58 -141 LEU A CA 1
ATOM 1521 C C . LEU A 1 194 ? 20.576 -17.981 -2.106 1.00 94.64 -141 LEU A C 1
ATOM 1522 O O . LEU A 1 194 ? 21.018 -17.001 -2.726 1.00 96.24 -141 LEU A O 1
ATOM 1527 N N . THR A 1 195 ? 20.216 -17.915 -0.822 1.00 95.11 -140 THR A N 1
ATOM 1528 C CA . THR A 1 195 ? 20.437 -16.717 -0.007 1.00 98.51 -140 THR A CA 1
ATOM 1529 C C . THR A 1 195 ? 21.903 -16.239 -0.058 1.00 100.22 -140 THR A C 1
ATOM 1530 O O . THR A 1 195 ? 22.157 -15.030 -0.139 1.00 100.19 -140 THR A O 1
ATOM 1534 N N . PHE A 1 196 ? 22.859 -17.173 0.006 1.00 99.95 -139 PHE A N 1
ATOM 1535 C CA . PHE A 1 196 ? 24.259 -16.770 -0.016 1.00 102.26 -139 PHE A CA 1
ATOM 1536 C C . PHE A 1 196 ? 24.560 -16.103 -1.349 1.00 100.32 -139 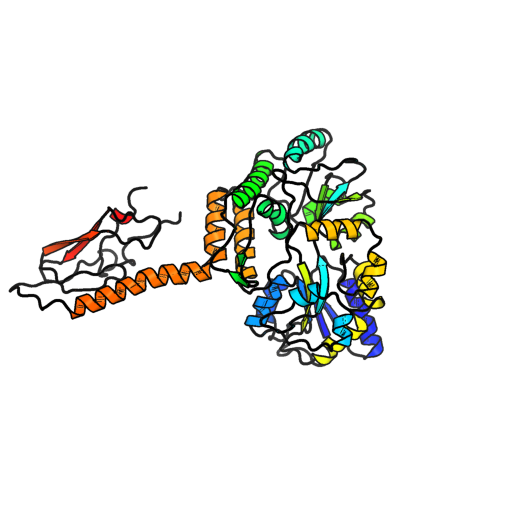PHE A C 1
ATOM 1537 O O . PHE A 1 196 ? 25.207 -15.064 -1.391 1.00 102.31 -139 PHE A O 1
ATOM 1545 N N . LEU A 1 197 ? 24.055 -16.684 -2.424 1.00 98.74 -138 LEU A N 1
ATOM 1546 C CA . LEU A 1 197 ? 24.291 -16.135 -3.745 1.00 98.07 -138 LEU A CA 1
ATOM 1547 C C . LEU A 1 197 ? 23.631 -14.764 -3.916 1.00 98.42 -138 LEU A C 1
ATOM 1548 O O . LEU A 1 197 ? 24.259 -13.852 -4.435 1.00 100.34 -138 LEU A O 1
ATOM 1553 N N . VAL A 1 198 ? 22.383 -14.619 -3.490 1.00 97.36 -137 VAL A N 1
ATOM 1554 C CA . VAL A 1 198 ? 21.707 -13.333 -3.562 1.00 99.16 -137 VAL A CA 1
ATOM 1555 C C . VAL A 1 198 ? 22.466 -12.262 -2.752 1.00 106.10 -137 VAL A C 1
ATOM 1556 O O . VAL A 1 198 ? 22.567 -11.100 -3.181 1.00 108.43 -137 VAL A O 1
ATOM 1560 N N . ASP A 1 199 ? 22.999 -12.647 -1.584 1.00 109.98 -136 ASP A N 1
ATOM 1561 C CA . ASP A 1 199 ? 23.793 -11.726 -0.736 1.00 110.01 -136 ASP A CA 1
ATOM 1562 C C . ASP A 1 199 ? 25.076 -11.281 -1.415 1.00 107.36 -136 ASP A C 1
ATOM 1563 O O . ASP A 1 199 ? 25.439 -10.125 -1.306 1.00 109.05 -136 ASP A O 1
ATOM 1568 N N . LEU A 1 200 ? 25.744 -12.188 -2.125 1.00 103.62 -135 LEU A N 1
ATOM 1569 C CA . LEU A 1 200 ? 26.856 -11.810 -2.996 1.00 102.68 -135 LEU A CA 1
ATOM 1570 C C . LEU A 1 200 ? 26.456 -10.706 -3.972 1.00 101.71 -135 LEU A C 1
ATOM 1571 O O . LEU A 1 200 ? 27.226 -9.777 -4.188 1.00 104.95 -135 LEU A O 1
ATOM 1576 N N . ILE A 1 201 ? 25.253 -10.782 -4.529 1.00 99.40 -134 ILE A N 1
ATOM 1577 C CA . ILE A 1 201 ? 24.773 -9.753 -5.456 1.00 99.72 -134 ILE A CA 1
ATOM 1578 C C . ILE A 1 201 ? 24.433 -8.423 -4.750 1.00 103.74 -134 ILE A C 1
ATOM 1579 O O . ILE A 1 201 ? 24.869 -7.378 -5.239 1.00 99.86 -134 ILE A O 1
ATOM 1584 N N . LYS A 1 202 ? 23.695 -8.479 -3.623 1.00 110.12 -133 LYS A N 1
ATOM 1585 C CA . LYS A 1 202 ? 23.420 -7.293 -2.722 1.00 119.44 -133 LYS A CA 1
ATOM 1586 C C . LYS A 1 202 ? 24.651 -6.543 -2.273 1.00 120.77 -133 LYS A C 1
ATOM 1587 O O . LYS A 1 202 ? 24.608 -5.337 -2.164 1.00 120.61 -133 LYS A O 1
ATOM 1593 N N . ASN A 1 203 ? 25.722 -7.279 -1.975 1.00 120.72 -132 ASN A N 1
ATOM 1594 C CA . ASN A 1 203 ? 27.003 -6.709 -1.551 1.00 121.56 -132 ASN A CA 1
ATOM 1595 C C . ASN A 1 203 ? 27.963 -6.434 -2.750 1.00 123.19 -132 ASN A C 1
ATOM 1596 O O . ASN A 1 203 ? 29.158 -6.213 -2.546 1.00 125.54 -132 ASN A O 1
ATOM 1601 N N . LYS A 1 204 ? 27.429 -6.403 -3.982 1.00 124.57 -131 LYS A N 1
ATOM 1602 C CA . LYS A 1 204 ? 28.163 -6.055 -5.228 1.00 128.43 -131 LYS A CA 1
ATOM 1603 C C . LYS A 1 204 ? 29.267 -7.042 -5.684 1.00 126.54 -131 LYS A C 1
ATOM 1604 O O . LYS A 1 204 ? 29.999 -6.759 -6.639 1.00 129.90 -131 LYS A O 1
ATOM 1610 N N . HIS A 1 205 ? 29.362 -8.206 -5.054 1.00 122.60 -130 HIS A N 1
ATOM 1611 C CA . HIS A 1 205 ? 30.456 -9.111 -5.354 1.00 120.23 -130 HIS A CA 1
ATOM 1612 C C . HIS A 1 205 ? 30.214 -9.883 -6.648 1.00 117.22 -130 HIS A C 1
ATOM 1613 O O . HIS A 1 205 ? 31.163 -10.282 -7.309 1.00 116.54 -130 HIS A O 1
ATOM 1620 N N . MET A 1 206 ? 28.948 -10.056 -7.015 1.00 116.56 -129 MET A N 1
ATOM 1621 C CA . MET A 1 206 ? 28.580 -10.432 -8.370 1.00 112.93 -129 MET A CA 1
ATOM 1622 C C . MET A 1 206 ? 27.432 -9.606 -8.947 1.00 111.83 -129 MET A C 1
ATOM 1623 O O . MET A 1 206 ? 26.719 -8.879 -8.258 1.00 117.89 -129 MET A O 1
ATOM 1628 N N . ASN A 1 207 ? 27.305 -9.714 -10.248 1.00 107.42 -128 ASN A N 1
ATOM 1629 C CA . ASN A 1 207 ? 26.411 -8.910 -11.020 1.00 107.95 -128 ASN A CA 1
ATOM 1630 C C . ASN A 1 207 ? 25.375 -9.899 -11.568 1.00 103.93 -128 ASN A C 1
ATOM 1631 O O . ASN A 1 207 ? 25.733 -10.869 -12.242 1.00 103.16 -128 ASN A O 1
ATOM 1636 N N . ALA A 1 208 ? 24.096 -9.670 -11.274 1.00 103.42 -127 ALA A N 1
ATOM 1637 C CA . ALA A 1 208 ? 23.000 -10.582 -11.705 1.00 97.08 -127 ALA A CA 1
ATOM 1638 C C . ALA A 1 208 ? 22.929 -10.837 -13.198 1.00 94.68 -127 ALA A C 1
ATOM 1639 O O . ALA A 1 208 ? 22.443 -11.872 -13.595 1.00 91.57 -127 ALA A O 1
ATOM 1641 N N . ASP A 1 209 ? 23.408 -9.907 -14.018 1.00 99.17 -126 ASP A N 1
ATOM 1642 C CA . ASP A 1 209 ? 23.393 -10.065 -15.480 1.00 98.67 -126 ASP A CA 1
ATOM 1643 C C . ASP A 1 209 ? 24.372 -11.083 -16.028 1.00 94.58 -126 ASP A C 1
ATOM 1644 O O . ASP A 1 209 ? 24.232 -11.476 -17.177 1.00 90.76 -126 ASP A O 1
ATOM 1649 N N . THR A 1 210 ? 25.331 -11.525 -15.215 1.00 94.45 -125 THR A N 1
ATOM 1650 C CA . THR A 1 210 ? 26.435 -12.328 -15.704 1.00 94.55 -125 THR A CA 1
ATOM 1651 C C . THR A 1 210 ? 25.957 -13.605 -16.360 1.00 92.62 -125 THR A C 1
ATOM 1652 O O . THR A 1 210 ? 25.221 -14.367 -15.749 1.00 96.16 -125 THR A O 1
ATOM 1656 N N . ASP A 1 211 ? 26.363 -13.829 -17.607 1.00 91.51 -124 ASP A N 1
ATOM 1657 C CA . ASP A 1 211 ? 25.940 -15.016 -18.371 1.00 88.59 -124 ASP A CA 1
ATOM 1658 C C . ASP A 1 211 ? 27.151 -15.786 -18.944 1.00 88.64 -124 ASP A C 1
ATOM 1659 O O . ASP A 1 211 ? 28.310 -15.394 -18.695 1.00 88.10 -124 ASP A O 1
ATOM 1664 N N . TYR A 1 212 ? 26.904 -16.856 -19.712 1.00 85.38 -123 TYR A N 1
ATOM 1665 C CA . TYR A 1 212 ? 28.012 -17.693 -20.124 1.00 84.52 -123 TYR A CA 1
ATOM 1666 C C . TYR A 1 212 ? 29.150 -16.876 -20.737 1.00 87.31 -123 TYR A C 1
ATOM 1667 O O . TYR A 1 212 ? 30.285 -16.988 -20.270 1.00 90.96 -123 TYR A O 1
ATOM 1676 N N . SER A 1 213 ? 28.875 -16.052 -21.745 1.00 88.58 -122 SER A N 1
ATOM 1677 C CA . SER A 1 213 ? 29.991 -15.412 -22.487 1.00 92.09 -122 SER A CA 1
ATOM 1678 C C . SER A 1 213 ? 30.645 -14.178 -21.827 1.00 93.10 -122 SER A C 1
ATOM 1679 O O . SER A 1 213 ? 31.829 -13.920 -22.056 1.00 93.36 -122 SER A O 1
ATOM 1682 N N . ILE A 1 214 ? 29.898 -13.435 -21.016 1.00 91.19 -121 ILE A N 1
ATOM 1683 C CA . ILE A 1 214 ? 30.479 -12.374 -20.187 1.00 92.73 -121 ILE A CA 1
ATOM 1684 C C . ILE A 1 214 ? 31.492 -12.952 -19.232 1.00 93.19 -121 ILE A C 1
ATOM 1685 O O . ILE A 1 214 ? 32.556 -12.379 -19.048 1.00 100.38 -121 ILE A O 1
ATOM 1690 N N . ALA A 1 215 ? 31.134 -14.050 -18.579 1.00 90.39 -120 ALA A N 1
ATOM 1691 C CA . ALA A 1 215 ? 32.003 -14.640 -17.562 1.00 89.56 -120 ALA A CA 1
ATOM 1692 C C . ALA A 1 215 ? 33.250 -15.269 -18.190 1.00 88.36 -120 ALA A C 1
ATOM 1693 O O . ALA A 1 215 ? 34.332 -15.144 -17.632 1.00 90.42 -120 ALA A O 1
ATOM 1695 N N . GLU A 1 216 ? 33.090 -15.922 -19.343 1.00 85.65 -119 GLU A N 1
ATOM 1696 C CA . GLU A 1 216 ? 34.225 -16.412 -20.131 1.00 87.53 -119 GLU A CA 1
ATOM 1697 C C . GLU A 1 216 ? 35.181 -15.274 -20.526 1.00 92.93 -119 GLU A C 1
ATOM 1698 O O . GLU A 1 216 ? 36.399 -15.417 -20.408 1.00 97.66 -119 GLU A O 1
ATOM 1704 N N . ALA A 1 217 ? 34.637 -14.161 -21.009 1.00 94.30 -118 ALA A N 1
ATOM 1705 C CA . ALA A 1 217 ? 35.464 -13.036 -21.446 1.00 99.45 -118 ALA A CA 1
ATOM 1706 C C . ALA A 1 217 ? 36.252 -12.489 -20.266 1.00 103.74 -118 ALA A C 1
ATOM 1707 O O . ALA A 1 217 ? 37.434 -12.197 -20.393 1.00 106.87 -118 ALA A O 1
ATOM 1709 N N . ALA A 1 218 ? 35.582 -12.374 -19.119 1.00 105.23 -117 ALA A N 1
ATOM 1710 C CA . ALA A 1 218 ? 36.174 -11.806 -17.915 1.00 106.85 -117 ALA A CA 1
ATOM 1711 C C . ALA A 1 218 ? 37.359 -12.641 -17.445 1.00 105.95 -117 ALA A C 1
ATOM 1712 O O . ALA A 1 218 ? 38.418 -12.084 -17.161 1.00 110.99 -117 ALA A O 1
ATOM 1714 N N . PHE A 1 219 ? 37.198 -13.967 -17.408 1.00 101.03 -116 PHE A N 1
ATOM 1715 C CA . PHE A 1 219 ? 38.275 -14.866 -16.952 1.00 99.96 -116 PHE A CA 1
ATOM 1716 C C . PHE A 1 219 ? 39.457 -14.897 -17.908 1.00 102.04 -116 PHE A C 1
ATOM 1717 O O . PHE A 1 219 ? 40.627 -14.679 -17.493 1.00 107.19 -116 PHE A O 1
ATOM 1725 N N . ASN A 1 220 ? 39.120 -15.150 -19.170 1.00 98.50 -115 ASN A N 1
ATOM 1726 C CA . ASN A 1 220 ? 40.073 -15.241 -20.273 1.00 99.88 -115 ASN A CA 1
ATOM 1727 C C . ASN A 1 220 ? 40.785 -13.937 -20.621 1.00 101.78 -115 ASN A C 1
ATOM 1728 O O . ASN A 1 220 ? 41.782 -13.984 -21.322 1.00 102.03 -115 ASN A O 1
ATOM 1733 N N . LYS A 1 221 ? 40.249 -12.788 -20.208 1.00 103.00 -114 LYS A N 1
ATOM 1734 C CA . LYS A 1 221 ? 40.949 -11.488 -20.359 1.00 107.72 -114 LYS A CA 1
ATOM 1735 C C . LYS A 1 221 ? 41.641 -11.065 -19.049 1.00 107.17 -114 LYS A C 1
ATOM 1736 O O . LYS A 1 221 ? 42.218 -9.983 -18.974 1.00 109.29 -114 LYS A O 1
ATOM 1742 N N . GLY A 1 222 ? 41.599 -11.936 -18.036 1.00 104.51 -113 GLY A N 1
ATOM 1743 C CA . GLY A 1 222 ? 42.266 -11.692 -16.760 1.00 106.51 -113 GLY A CA 1
ATOM 1744 C C . GLY A 1 222 ? 41.675 -10.559 -15.947 1.00 108.10 -113 GLY A C 1
ATOM 1745 O O . GLY A 1 222 ? 42.370 -9.910 -15.166 1.00 109.65 -113 GLY A O 1
ATOM 1746 N N . GLU A 1 223 ? 40.385 -10.324 -16.143 1.00 107.28 -112 GLU A N 1
ATOM 1747 C CA . GLU A 1 223 ? 39.639 -9.342 -15.376 1.00 109.34 -112 GLU A CA 1
ATOM 1748 C C . GLU A 1 223 ? 39.127 -9.980 -14.073 1.00 105.96 -112 GLU A C 1
ATOM 1749 O O . GLU A 1 223 ? 38.886 -9.287 -13.083 1.00 105.62 -112 GLU A O 1
ATOM 1755 N N . THR A 1 224 ? 38.984 -11.305 -14.067 1.00 103.74 -111 THR A N 1
ATOM 1756 C CA . THR A 1 224 ? 38.500 -12.036 -12.889 1.00 102.41 -111 THR A CA 1
ATOM 1757 C C . THR A 1 224 ? 39.437 -13.220 -12.516 1.00 102.53 -111 THR A C 1
ATOM 1758 O O . THR A 1 224 ? 40.057 -13.888 -13.382 1.00 102.67 -111 THR A O 1
ATOM 1762 N N . ALA A 1 225 ? 39.566 -13.431 -11.208 1.00 104.08 -110 ALA A N 1
ATOM 1763 C CA . ALA A 1 225 ? 40.490 -14.422 -10.663 1.00 105.84 -110 ALA A CA 1
ATOM 1764 C C . ALA A 1 225 ? 39.999 -15.833 -10.821 1.00 103.82 -110 ALA A C 1
ATOM 1765 O O . ALA A 1 225 ? 40.801 -16.742 -10.853 1.00 105.62 -110 ALA A O 1
ATOM 1767 N N . MET A 1 226 ? 38.687 -16.022 -10.866 1.00 102.01 -109 MET A N 1
ATOM 1768 C CA . MET A 1 226 ? 38.106 -17.350 -10.817 1.00 99.71 -109 MET A CA 1
ATOM 1769 C C . MET A 1 226 ? 36.891 -17.419 -11.703 1.00 98.54 -109 MET A C 1
ATOM 1770 O O . MET A 1 226 ? 36.251 -16.394 -11.993 1.00 98.37 -109 MET A O 1
ATOM 1775 N N . THR A 1 227 ? 36.574 -18.642 -12.117 1.00 94.85 -108 THR A N 1
ATOM 1776 C CA . THR A 1 227 ? 35.345 -18.900 -12.840 1.00 91.36 -108 THR A CA 1
ATOM 1777 C C . THR A 1 227 ? 34.890 -20.317 -12.516 1.00 85.97 -108 THR A C 1
ATOM 1778 O O . THR A 1 227 ? 35.634 -21.058 -11.882 1.00 89.11 -108 THR A O 1
ATOM 1782 N N . ILE A 1 228 ? 33.653 -20.652 -12.859 1.00 79.47 -107 ILE A N 1
ATOM 1783 C CA . ILE A 1 228 ? 33.145 -21.999 -12.704 1.00 78.01 -107 ILE A CA 1
ATOM 1784 C C . ILE A 1 228 ? 32.638 -22.459 -14.056 1.00 74.58 -107 ILE A C 1
ATOM 1785 O O . ILE A 1 228 ? 31.803 -21.787 -14.668 1.00 74.66 -107 ILE A O 1
ATOM 1790 N N . ASN A 1 229 ? 33.101 -23.634 -14.477 1.00 72.84 -106 ASN A N 1
ATOM 1791 C CA . ASN A 1 229 ? 32.878 -24.149 -15.820 1.00 70.83 -106 ASN A CA 1
ATOM 1792 C C . ASN A 1 229 ? 33.434 -25.568 -15.953 1.00 70.42 -106 ASN A C 1
ATOM 1793 O O . ASN A 1 229 ? 34.206 -26.053 -15.116 1.00 69.25 -106 ASN A O 1
ATOM 1798 N N . GLY A 1 230 ? 33.014 -26.210 -17.044 1.00 73.59 -105 GLY A N 1
ATOM 1799 C CA . GLY A 1 230 ? 33.328 -27.606 -17.374 1.00 73.19 -105 GLY A CA 1
ATOM 1800 C C . GLY A 1 230 ? 34.466 -27.754 -18.356 1.00 74.70 -105 GLY A C 1
ATOM 1801 O O . GLY A 1 230 ? 35.016 -26.769 -18.827 1.00 76.73 -105 GLY A O 1
ATOM 1802 N N . PRO A 1 231 ? 34.831 -28.996 -18.682 1.00 76.10 -104 PRO A N 1
ATOM 1803 C CA . PRO A 1 231 ? 36.050 -29.251 -19.501 1.00 76.67 -104 PRO A CA 1
ATOM 1804 C C . PRO A 1 231 ? 36.061 -28.653 -20.909 1.00 75.40 -104 PRO A C 1
ATOM 1805 O O . PRO A 1 231 ? 37.122 -28.291 -21.423 1.00 73.19 -104 PRO A O 1
ATOM 1809 N N . TRP A 1 232 ? 34.882 -28.557 -21.511 1.00 74.64 -103 TRP A N 1
ATOM 1810 C CA . TRP A 1 232 ? 34.709 -27.863 -22.788 1.00 75.75 -103 TRP A CA 1
ATOM 1811 C C . TRP A 1 232 ? 35.342 -26.471 -22.844 1.00 77.22 -103 TRP A C 1
ATOM 1812 O O . TRP A 1 232 ? 35.848 -26.071 -23.870 1.00 82.04 -103 TRP A O 1
ATOM 1823 N N . ALA A 1 233 ? 35.336 -25.758 -21.729 1.00 78.36 -102 ALA A N 1
ATOM 1824 C CA . ALA A 1 233 ? 35.872 -24.396 -21.651 1.00 81.63 -102 ALA A CA 1
ATOM 1825 C C . ALA A 1 233 ? 37.389 -24.275 -21.827 1.00 84.51 -102 ALA A C 1
ATOM 1826 O O . ALA A 1 233 ? 37.904 -23.211 -22.271 1.00 88.51 -102 ALA A O 1
ATOM 1828 N N . TRP A 1 234 ? 38.097 -25.349 -21.463 1.00 82.88 -101 TRP A N 1
ATOM 1829 C CA . TRP A 1 234 ? 39.565 -25.308 -21.341 1.00 84.17 -101 TRP A CA 1
ATOM 1830 C C . TRP A 1 234 ? 40.310 -24.856 -22.642 1.00 87.23 -101 TRP A C 1
ATOM 1831 O O . TRP A 1 234 ? 41.332 -24.167 -22.550 1.00 87.69 -101 TR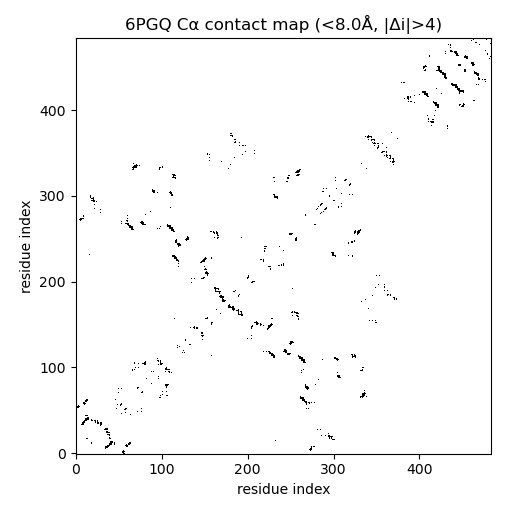P A O 1
ATOM 1842 N N . SER A 1 235 ? 39.783 -25.197 -23.826 1.00 88.08 -100 SER A N 1
ATOM 1843 C CA . SER A 1 235 ? 40.394 -24.761 -25.105 1.00 91.67 -100 SER A CA 1
ATOM 1844 C C . SER A 1 235 ? 40.653 -23.266 -25.199 1.00 95.20 -100 SER A C 1
ATOM 1845 O O . SER A 1 235 ? 41.779 -22.857 -25.482 1.00 92.76 -100 SER A O 1
ATOM 1848 N N . ASN A 1 236 ? 39.589 -22.482 -24.966 1.00 95.97 -99 ASN A N 1
ATOM 1849 C CA . ASN A 1 236 ? 39.610 -21.019 -25.150 1.00 95.59 -99 ASN A CA 1
ATOM 1850 C C . ASN A 1 236 ? 40.539 -20.371 -24.106 1.00 99.25 -99 ASN A C 1
ATOM 1851 O O . ASN A 1 236 ? 41.244 -19.374 -24.392 1.00 101.17 -99 ASN A O 1
ATOM 1856 N N . ILE A 1 237 ? 40.575 -20.964 -22.911 1.00 98.06 -98 ILE A N 1
ATOM 1857 C CA . ILE A 1 237 ? 41.500 -20.504 -21.873 1.00 99.49 -98 ILE A CA 1
ATOM 1858 C C . ILE A 1 237 ? 42.913 -20.756 -22.352 1.00 102.83 -98 ILE A C 1
ATOM 1859 O O . ILE A 1 237 ? 43.728 -19.869 -22.277 1.00 114.66 -98 ILE A O 1
ATOM 1864 N N . ASP A 1 238 ? 43.218 -21.939 -22.866 1.00 101.68 -97 ASP A N 1
ATOM 1865 C CA . ASP A 1 238 ? 44.599 -22.193 -23.328 1.00 106.10 -97 ASP A CA 1
ATOM 1866 C C . ASP A 1 238 ? 45.040 -21.096 -24.288 1.00 107.64 -97 ASP A C 1
ATOM 1867 O O . ASP A 1 238 ? 46.022 -20.410 -24.017 1.00 110.77 -97 ASP A O 1
ATOM 1872 N N . THR A 1 239 ? 44.264 -20.926 -25.362 1.00 106.99 -96 THR A N 1
ATOM 1873 C CA . THR A 1 239 ? 44.415 -19.857 -26.367 1.00 110.92 -96 THR A CA 1
ATOM 1874 C C . THR A 1 239 ? 44.809 -18.483 -25.803 1.00 116.36 -96 THR A C 1
ATOM 1875 O O . THR A 1 239 ? 45.748 -17.854 -26.310 1.00 117.05 -96 THR A O 1
ATOM 1879 N N . SER A 1 240 ? 44.094 -18.049 -24.765 1.00 115.90 -95 SER A N 1
ATOM 1880 C CA . SER A 1 240 ? 44.372 -16.780 -24.072 1.00 119.22 -95 SER A CA 1
ATOM 1881 C C . SER A 1 240 ? 45.729 -16.671 -23.348 1.00 124.10 -95 SER A C 1
ATOM 1882 O O . SER A 1 240 ? 46.201 -15.559 -23.107 1.00 126.58 -95 SER A O 1
ATOM 1885 N N . LYS A 1 241 ? 46.331 -17.803 -22.974 1.00 125.12 -94 LYS A N 1
ATOM 1886 C CA . LYS A 1 241 ? 47.538 -17.838 -22.097 1.00 129.71 -94 LYS A CA 1
ATOM 1887 C C . LYS A 1 241 ? 47.401 -17.064 -20.748 1.00 127.18 -94 LYS A C 1
ATOM 1888 O O . LYS A 1 241 ? 48.309 -16.359 -20.291 1.00 129.10 -94 LYS A O 1
ATOM 1894 N N . VAL A 1 242 ? 46.233 -17.222 -20.138 1.00 121.76 -93 VAL A N 1
ATOM 1895 C CA . VAL A 1 242 ? 46.051 -17.047 -18.704 1.00 119.96 -93 VAL A CA 1
ATOM 1896 C C . VAL A 1 242 ? 46.613 -18.330 -18.077 1.00 118.38 -93 VAL A C 1
ATOM 1897 O O . VAL A 1 242 ? 46.290 -19.435 -18.524 1.00 115.38 -93 VAL A O 1
ATOM 1901 N N . ASN A 1 243 ? 47.455 -18.194 -17.059 1.00 118.56 -92 ASN A N 1
ATOM 1902 C CA . ASN A 1 243 ? 47.979 -19.357 -16.328 1.00 115.37 -92 ASN A CA 1
ATOM 1903 C C . ASN A 1 243 ? 46.904 -19.842 -15.338 1.00 108.97 -92 ASN A C 1
ATOM 1904 O O . ASN A 1 243 ? 46.529 -19.104 -14.423 1.00 108.00 -92 ASN A O 1
ATOM 1909 N N . TYR A 1 244 ? 46.415 -21.074 -15.504 1.00 102.84 -91 TYR A N 1
ATOM 1910 C CA . TYR A 1 244 ? 45.230 -21.502 -14.751 1.00 98.80 -91 TYR A CA 1
ATOM 1911 C C . TYR A 1 244 ? 45.222 -22.871 -14.117 1.00 96.98 -91 TYR A C 1
ATOM 1912 O O . TYR A 1 244 ? 45.813 -23.792 -14.648 1.00 98.18 -91 TYR A O 1
ATOM 1921 N N . GLY A 1 245 ? 44.486 -23.009 -13.015 1.00 95.00 -90 GLY A N 1
ATOM 1922 C CA . GLY A 1 245 ? 44.305 -24.301 -12.353 1.00 93.60 -90 GLY A CA 1
ATOM 1923 C C . GLY A 1 245 ? 42.857 -24.720 -12.391 1.00 90.37 -90 GLY A C 1
ATOM 1924 O O . GLY A 1 245 ? 41.999 -23.871 -12.488 1.00 94.69 -90 GLY A O 1
ATOM 1925 N N . VAL A 1 246 ? 42.593 -26.027 -12.331 1.00 87.15 -89 VAL A N 1
ATOM 1926 C CA . VAL A 1 246 ? 41.244 -26.595 -12.156 1.00 83.27 -89 VAL A CA 1
ATOM 1927 C C . VAL A 1 246 ? 41.230 -27.375 -10.841 1.00 83.16 -89 VAL A C 1
ATOM 1928 O O . VAL A 1 246 ? 42.019 -28.288 -10.672 1.00 83.93 -89 VAL A O 1
ATOM 1932 N N . THR A 1 247 ? 40.337 -27.038 -9.921 1.00 84.93 -88 THR A N 1
ATOM 1933 C CA . THR A 1 247 ? 40.357 -27.603 -8.563 1.00 89.08 -88 THR A CA 1
ATOM 1934 C C . THR A 1 247 ? 38.948 -27.911 -8.036 1.00 88.84 -88 THR A C 1
ATOM 1935 O O . THR A 1 247 ? 37.945 -27.687 -8.707 1.00 88.81 -88 THR A O 1
ATOM 1939 N N . VAL A 1 248 ? 38.892 -28.445 -6.822 1.00 92.69 -87 VAL A N 1
ATOM 1940 C CA . VAL A 1 248 ? 37.626 -28.782 -6.140 1.00 92.30 -87 VAL A CA 1
ATOM 1941 C C . VAL A 1 248 ? 36.789 -27.518 -5.925 1.00 89.23 -87 VAL A C 1
ATOM 1942 O O . VAL A 1 248 ? 37.327 -26.432 -5.817 1.00 87.11 -87 VAL A O 1
ATOM 1946 N N . LEU A 1 249 ? 35.473 -27.660 -5.926 1.00 88.21 -86 LEU A N 1
ATOM 1947 C CA . LEU A 1 249 ? 34.600 -26.510 -5.740 1.00 89.23 -86 LEU A CA 1
ATOM 1948 C C . LEU A 1 249 ? 34.621 -26.167 -4.289 1.00 90.88 -86 LEU A C 1
ATOM 1949 O O . LEU A 1 249 ? 34.865 -27.038 -3.478 1.00 91.51 -86 LEU A O 1
ATOM 1954 N N . PRO A 1 250 ? 34.351 -24.901 -3.960 1.00 93.78 -85 PRO A N 1
ATOM 1955 C CA . PRO A 1 250 ? 34.427 -24.444 -2.584 1.00 97.92 -85 PRO A CA 1
ATOM 1956 C C . PRO A 1 250 ? 33.312 -25.007 -1.710 1.00 96.45 -85 PRO A C 1
ATOM 1957 O O . PRO A 1 250 ? 32.217 -25.165 -2.171 1.00 93.08 -85 PRO A O 1
ATOM 1961 N N . THR A 1 251 ? 33.631 -25.331 -0.459 1.00 102.22 -84 THR A N 1
ATOM 1962 C CA . THR A 1 251 ? 32.657 -25.861 0.494 1.00 102.16 -84 THR A CA 1
ATOM 1963 C C . THR A 1 251 ? 31.734 -24.719 0.922 1.00 102.39 -84 THR A C 1
ATOM 1964 O O . THR A 1 251 ? 32.152 -23.553 0.999 1.00 107.65 -84 THR A O 1
ATOM 1968 N N . PHE A 1 252 ? 30.483 -25.066 1.193 1.00 98.83 -83 PHE A N 1
ATOM 1969 C CA . PHE A 1 252 ? 29.536 -24.128 1.785 1.00 99.88 -83 PHE A CA 1
ATOM 1970 C C . PHE A 1 252 ? 29.007 -24.770 3.075 1.00 100.04 -83 PHE A C 1
ATOM 1971 O O . PHE A 1 252 ? 28.637 -25.958 3.113 1.00 96.67 -83 PHE A O 1
ATOM 1979 N N . LYS A 1 253 ? 29.062 -23.985 4.146 1.00 101.26 -82 LYS A N 1
ATOM 1980 C CA . LYS A 1 253 ? 28.804 -24.456 5.493 1.00 103.02 -82 LYS A CA 1
ATOM 1981 C C . LYS A 1 253 ? 29.543 -25.752 5.848 1.00 101.87 -82 LYS A C 1
ATOM 1982 O O . LYS A 1 253 ? 28.990 -26.608 6.525 1.00 101.40 -82 LYS A O 1
ATOM 1988 N N . GLY A 1 254 ? 30.793 -25.880 5.384 1.00 100.60 -81 GLY A N 1
ATOM 1989 C CA . GLY A 1 254 ? 31.609 -27.065 5.645 1.00 101.24 -81 GLY A CA 1
ATOM 1990 C C . GLY A 1 254 ? 31.200 -28.333 4.914 1.00 99.82 -81 GLY A C 1
ATOM 1991 O O . GLY A 1 254 ? 31.688 -29.396 5.234 1.00 99.60 -81 GLY A O 1
ATOM 1992 N N . GLN A 1 255 ? 30.331 -28.225 3.909 1.00 101.71 -80 GLN A N 1
ATOM 1993 C CA . GLN A 1 255 ? 29.885 -29.373 3.094 1.00 101.82 -80 GLN A CA 1
ATOM 1994 C C . GLN A 1 255 ? 30.257 -29.045 1.670 1.00 98.59 -80 GLN A C 1
ATOM 1995 O O . GLN A 1 255 ? 30.178 -27.867 1.295 1.00 96.65 -80 GLN A O 1
ATOM 2001 N N . PRO A 1 256 ? 30.659 -30.064 0.866 1.00 96.55 -79 PRO A N 1
ATOM 2002 C CA . PRO A 1 256 ? 31.157 -29.689 -0.451 1.00 93.29 -79 PRO A CA 1
ATOM 2003 C C . PRO A 1 256 ? 30.001 -29.363 -1.392 1.00 89.92 -79 PRO A C 1
ATOM 2004 O O . PRO A 1 256 ? 28.834 -29.809 -1.199 1.00 85.09 -79 PRO A O 1
ATOM 2008 N N . SER A 1 257 ? 30.339 -28.535 -2.368 1.00 88.15 -78 SER A N 1
ATOM 2009 C CA . SER A 1 257 ? 29.467 -28.279 -3.488 1.00 86.05 -78 SER A CA 1
ATOM 2010 C C . SER A 1 257 ? 29.239 -29.548 -4.289 1.00 84.48 -78 SER A C 1
ATOM 2011 O O . SER A 1 257 ? 30.156 -30.350 -4.486 1.00 88.00 -78 SER A O 1
ATOM 2014 N N . LYS A 1 258 ? 28.013 -29.715 -4.758 1.00 83.58 -77 LYS A N 1
ATOM 2015 C CA . LYS A 1 258 ? 27.562 -30.971 -5.345 1.00 82.52 -77 LYS A CA 1
ATOM 2016 C C . LYS A 1 258 ? 27.011 -30.661 -6.715 1.00 79.06 -77 LYS A C 1
ATOM 2017 O O . LYS A 1 258 ? 25.831 -30.412 -6.861 1.00 81.87 -77 LYS A O 1
ATOM 2023 N N . PRO A 1 259 ? 27.857 -30.645 -7.735 1.00 77.08 -76 PRO A N 1
ATOM 2024 C CA . PRO A 1 259 ? 27.305 -30.403 -9.064 1.00 75.15 -76 PRO A CA 1
ATOM 2025 C C . PRO A 1 259 ? 26.440 -31.553 -9.537 1.00 73.58 -76 PRO A C 1
ATOM 2026 O O . PRO A 1 259 ? 26.662 -32.684 -9.108 1.00 70.40 -76 PRO A O 1
ATOM 2030 N N . PHE A 1 260 ? 25.447 -31.260 -10.387 1.00 71.13 -75 PHE A N 1
ATOM 2031 C CA . PHE A 1 260 ? 24.750 -32.329 -11.101 1.00 68.23 -75 PHE A CA 1
ATOM 2032 C C . PHE A 1 260 ? 25.656 -32.784 -12.233 1.00 65.50 -75 PHE A C 1
ATOM 2033 O O . PHE A 1 260 ? 26.174 -31.949 -12.977 1.00 63.87 -75 PHE A O 1
ATOM 2041 N N . VAL A 1 261 ? 25.894 -34.095 -12.286 1.00 63.73 -74 VAL A N 1
ATOM 2042 C CA . VAL A 1 261 ? 26.846 -34.703 -13.227 1.00 66.59 -74 VAL A CA 1
ATOM 2043 C C . VAL A 1 261 ? 26.133 -35.144 -14.482 1.00 64.82 -74 VAL A C 1
ATOM 2044 O O . VAL A 1 261 ? 25.177 -35.873 -14.414 1.00 68.80 -74 VAL A O 1
ATOM 2048 N N . GLY A 1 262 ? 26.615 -34.706 -15.629 1.00 65.22 -73 GLY A N 1
ATOM 2049 C CA . GLY A 1 262 ? 25.973 -35.003 -16.893 1.00 65.79 -73 GLY A CA 1
ATOM 2050 C C . GLY A 1 262 ? 26.777 -36.012 -17.711 1.00 66.94 -73 GLY A C 1
ATOM 2051 O O . GLY A 1 262 ? 28.009 -35.917 -17.838 1.00 65.34 -73 GLY A O 1
ATOM 2052 N N . VAL A 1 263 ? 26.079 -36.961 -18.312 1.00 63.98 -72 VAL A N 1
ATOM 2053 C CA . VAL A 1 263 ? 26.707 -37.821 -19.238 1.00 63.49 -72 VAL A CA 1
ATOM 2054 C C . VAL A 1 263 ? 26.275 -37.365 -20.616 1.00 63.66 -72 VAL A C 1
ATOM 2055 O O . VAL A 1 263 ? 25.121 -37.579 -21.035 1.00 60.26 -72 VAL A O 1
ATOM 2059 N N . LEU A 1 264 ? 27.211 -36.715 -21.312 1.00 62.66 -71 LEU A N 1
ATOM 2060 C CA . LEU A 1 264 ? 26.993 -36.354 -22.704 1.00 62.24 -71 LEU A CA 1
ATOM 2061 C C . LEU A 1 264 ? 26.737 -37.640 -23.478 1.00 58.36 -71 LEU A C 1
ATOM 2062 O O . LEU A 1 264 ? 27.529 -38.552 -23.389 1.00 61.95 -71 LEU A O 1
ATOM 2067 N N . SER A 1 265 ? 25.621 -37.704 -24.186 1.00 54.39 -70 SER A N 1
ATOM 2068 C CA . SER A 1 265 ? 25.181 -38.907 -24.864 1.00 54.38 -70 SER A CA 1
ATOM 2069 C C . SER A 1 265 ? 24.574 -38.573 -26.262 1.00 56.23 -70 SER A C 1
ATOM 2070 O O . SER A 1 265 ? 24.206 -37.405 -26.561 1.00 53.03 -70 SER A O 1
ATOM 2073 N N . ALA A 1 266 ? 24.479 -39.617 -27.092 1.00 54.77 -69 ALA A N 1
ATOM 2074 C CA . ALA A 1 266 ? 24.001 -39.512 -28.463 1.00 57.19 -69 ALA A CA 1
ATOM 2075 C C . ALA A 1 266 ? 22.838 -40.430 -28.625 1.00 58.55 -69 ALA A C 1
ATOM 2076 O O . ALA A 1 266 ? 22.964 -41.622 -28.395 1.00 58.85 -69 ALA A O 1
ATOM 2078 N N . GLY A 1 267 ? 21.710 -39.881 -29.032 1.00 58.71 -68 GLY A N 1
ATOM 2079 C CA . GLY A 1 267 ? 20.562 -40.688 -29.309 1.00 60.96 -68 GLY A CA 1
ATOM 2080 C C . GLY A 1 267 ? 20.327 -40.769 -30.781 1.00 59.22 -68 GLY A C 1
ATOM 2081 O O . GLY A 1 267 ? 20.773 -39.935 -31.523 1.00 61.16 -68 GLY A O 1
ATOM 2082 N N . ILE A 1 268 ? 19.589 -41.782 -31.180 1.00 59.34 -67 ILE A N 1
ATOM 2083 C CA . ILE A 1 268 ? 19.163 -41.906 -32.558 1.00 58.47 -67 ILE A CA 1
ATOM 2084 C C . ILE A 1 268 ? 17.676 -41.613 -32.667 1.00 57.97 -67 ILE A C 1
ATOM 2085 O O . ILE A 1 268 ? 16.877 -42.142 -31.918 1.00 58.30 -67 ILE A O 1
ATOM 2090 N N . ASN A 1 269 ? 17.330 -40.762 -33.615 1.00 58.57 -66 ASN A N 1
ATOM 2091 C CA . ASN A 1 269 ? 15.956 -40.329 -33.835 1.00 60.43 -66 ASN A CA 1
ATOM 2092 C C . ASN A 1 269 ? 15.106 -41.532 -34.254 1.00 62.97 -66 ASN A C 1
ATOM 2093 O O . ASN A 1 269 ? 15.505 -42.277 -35.163 1.00 69.07 -66 ASN A O 1
ATOM 2098 N N . ALA A 1 270 ? 13.934 -41.715 -33.645 1.00 59.43 -65 ALA A N 1
ATOM 2099 C CA . ALA A 1 270 ? 13.040 -42.823 -34.027 1.00 60.67 -65 ALA A CA 1
ATOM 2100 C C . ALA A 1 270 ? 12.542 -42.729 -35.469 1.00 63.05 -65 ALA A C 1
ATOM 2101 O O . ALA A 1 270 ? 12.303 -43.729 -36.094 1.00 64.86 -65 ALA A O 1
ATOM 2103 N N . ALA A 1 271 ? 12.400 -41.509 -35.977 1.00 64.10 -64 ALA A N 1
ATOM 2104 C CA . ALA A 1 271 ? 11.959 -41.223 -37.337 1.00 64.30 -64 ALA A CA 1
ATOM 2105 C C . ALA A 1 271 ? 13.103 -41.182 -38.365 1.00 65.11 -64 ALA A C 1
ATOM 2106 O O . ALA A 1 271 ? 12.882 -40.861 -39.534 1.00 64.79 -64 ALA A O 1
ATOM 2108 N N . SER A 1 272 ? 14.328 -41.457 -37.947 1.00 64.97 -63 SER A N 1
ATOM 2109 C CA . SER A 1 272 ? 15.427 -41.478 -38.902 1.00 69.78 -63 SER A CA 1
ATOM 2110 C C . SER A 1 272 ? 15.261 -42.731 -39.765 1.00 68.99 -63 SER A C 1
ATOM 2111 O O . SER A 1 272 ? 14.915 -43.766 -39.269 1.00 71.49 -63 SER A O 1
ATOM 2114 N N . PRO A 1 273 ? 15.489 -42.631 -41.055 1.00 68.37 -62 PRO A N 1
ATOM 2115 C CA . PRO A 1 273 ? 15.561 -43.853 -41.851 1.00 71.38 -62 PRO A CA 1
ATOM 2116 C C . PRO A 1 273 ? 16.991 -44.362 -41.985 1.00 69.12 -62 PRO A C 1
ATOM 2117 O O . PRO A 1 273 ? 17.273 -45.239 -42.812 1.00 69.84 -62 PRO A O 1
ATOM 2121 N N . ASN A 1 274 ? 17.893 -43.757 -41.231 1.00 67.87 -61 ASN A N 1
ATOM 2122 C CA . ASN A 1 274 ? 19.329 -44.023 -41.369 1.00 68.30 -61 ASN A CA 1
ATOM 2123 C C . ASN A 1 274 ? 19.877 -44.598 -40.092 1.00 66.10 -61 ASN A C 1
ATOM 2124 O O . ASN A 1 274 ? 21.035 -44.392 -39.782 1.00 68.72 -61 ASN A O 1
ATOM 2129 N N . LYS A 1 275 ? 19.057 -45.363 -39.382 1.00 62.82 -60 LYS A N 1
ATOM 2130 C CA . LYS A 1 275 ? 19.392 -45.746 -38.042 1.00 59.73 -60 LYS A CA 1
ATOM 2131 C C . LYS A 1 275 ? 20.620 -46.627 -37.954 1.00 61.67 -60 LYS A C 1
ATOM 2132 O O . LYS A 1 275 ? 21.460 -46.439 -37.073 1.00 59.77 -60 LYS A O 1
ATOM 2138 N N . GLU A 1 276 ? 20.737 -47.578 -38.867 1.00 67.39 -59 GLU A N 1
ATOM 2139 C CA . GLU A 1 276 ? 21.929 -48.429 -38.881 1.00 70.14 -59 GLU A CA 1
ATOM 2140 C C . GLU A 1 276 ? 23.171 -47.686 -39.299 1.00 67.86 -59 GLU A C 1
ATOM 2141 O O . GLU A 1 276 ? 24.232 -47.980 -38.794 1.00 71.84 -59 GLU A O 1
ATOM 2147 N N . LEU A 1 277 ? 23.062 -46.730 -40.211 1.00 66.06 -58 LEU A N 1
ATOM 2148 C CA . LEU A 1 277 ? 24.214 -45.886 -40.531 1.00 64.96 -58 LEU A CA 1
ATOM 2149 C C . LEU A 1 277 ? 24.679 -45.108 -39.300 1.00 62.55 -58 LEU A C 1
ATOM 2150 O O . LEU A 1 277 ? 25.868 -44.960 -39.075 1.00 56.79 -58 LEU A O 1
ATOM 2155 N N . ALA A 1 278 ? 23.696 -44.621 -38.531 1.00 63.26 -57 ALA A N 1
ATOM 2156 C CA . ALA A 1 278 ? 23.897 -43.870 -37.292 1.00 64.05 -57 ALA A CA 1
ATOM 2157 C C . ALA A 1 278 ? 24.614 -44.734 -36.271 1.00 64.31 -57 ALA A C 1
ATOM 2158 O O . ALA A 1 278 ? 25.630 -44.349 -35.722 1.00 66.11 -57 ALA A O 1
ATOM 2160 N N . LYS A 1 279 ? 24.068 -45.908 -36.025 1.00 64.64 -56 LYS A N 1
ATOM 2161 C CA . LYS A 1 279 ? 24.735 -46.894 -35.203 1.00 65.29 -56 LYS A CA 1
ATOM 2162 C C . LYS A 1 279 ? 26.175 -47.165 -35.668 1.00 63.27 -56 LYS A C 1
ATOM 2163 O O . LYS A 1 279 ? 27.084 -47.195 -34.850 1.00 61.76 -56 LYS A O 1
ATOM 2169 N N . GLU A 1 280 ? 26.387 -47.340 -36.965 1.00 62.80 -55 GLU A N 1
ATOM 2170 C CA . GLU A 1 280 ? 27.740 -47.595 -37.468 1.00 66.17 -55 GLU A CA 1
ATOM 2171 C C . GLU A 1 280 ? 28.681 -46.389 -37.209 1.00 63.91 -55 GLU A C 1
ATOM 2172 O O . GLU A 1 280 ? 29.825 -46.568 -36.842 1.00 63.35 -55 GLU A O 1
ATOM 2178 N N . PHE A 1 281 ? 28.172 -45.167 -37.355 1.00 63.71 -54 PHE A N 1
ATOM 2179 C CA . PHE A 1 281 ? 28.956 -43.960 -37.097 1.00 63.93 -54 PHE A CA 1
ATOM 2180 C C . PHE A 1 281 ? 29.402 -43.894 -35.618 1.00 64.70 -54 PHE A C 1
ATOM 2181 O O . PHE A 1 281 ? 30.586 -43.669 -35.259 1.00 64.95 -54 PHE A O 1
ATOM 2189 N N . LEU A 1 282 ? 28.422 -44.103 -34.768 1.00 61.16 -53 LEU A N 1
ATOM 2190 C CA . LEU A 1 282 ? 28.621 -43.914 -33.388 1.00 61.02 -53 LEU A CA 1
ATOM 2191 C C . LEU A 1 282 ? 29.503 -45.008 -32.815 1.00 61.66 -53 LEU A C 1
ATOM 2192 O O . LEU A 1 282 ? 30.376 -44.742 -32.009 1.00 62.69 -53 LEU A O 1
ATOM 2197 N N . GLU A 1 283 ? 29.298 -46.235 -33.262 1.00 62.34 -52 GLU A N 1
ATOM 2198 C CA . GLU A 1 283 ? 30.014 -47.352 -32.680 1.00 61.13 -52 GLU A CA 1
ATOM 2199 C C . GLU A 1 283 ? 31.395 -47.509 -33.268 1.00 59.26 -52 GLU A C 1
ATOM 2200 O O . GLU A 1 283 ? 32.306 -47.812 -32.547 1.00 58.67 -52 GLU A O 1
ATOM 2206 N N . ASN A 1 284 ? 31.555 -47.339 -34.569 1.00 61.12 -51 ASN A N 1
ATOM 2207 C CA . ASN A 1 284 ? 32.802 -47.777 -35.238 1.00 64.31 -51 ASN A CA 1
ATOM 2208 C C . ASN A 1 284 ? 33.749 -46.655 -35.594 1.00 64.56 -51 ASN A C 1
ATOM 2209 O O . ASN A 1 284 ? 34.913 -46.935 -35.911 1.00 65.33 -51 ASN A O 1
ATOM 2214 N N . TYR A 1 285 ? 33.233 -45.420 -35.543 1.00 61.86 -50 TYR A N 1
ATOM 2215 C CA . TYR A 1 285 ? 33.952 -44.229 -35.931 1.00 61.62 -50 TYR A CA 1
ATOM 2216 C C . TYR A 1 285 ? 34.113 -43.261 -34.749 1.00 62.37 -50 TYR A C 1
ATOM 2217 O O . TYR A 1 285 ? 35.258 -42.886 -34.433 1.00 59.82 -50 TYR A O 1
ATOM 2226 N N . LEU A 1 286 ? 32.984 -42.861 -34.108 1.00 62.43 -49 LEU A N 1
ATOM 2227 C CA . LEU A 1 286 ? 33.012 -41.841 -33.043 1.00 59.84 -49 LEU A CA 1
ATOM 2228 C C . LEU A 1 286 ? 33.604 -42.379 -31.755 1.00 62.72 -49 LEU A C 1
ATOM 2229 O O . LEU A 1 286 ? 34.669 -41.903 -31.346 1.00 64.98 -49 LEU A O 1
ATOM 2234 N N . LEU A 1 287 ? 32.915 -43.340 -31.121 1.00 60.61 -48 LEU A N 1
ATOM 2235 C CA . LEU A 1 287 ? 33.402 -43.997 -29.920 1.00 60.72 -48 LEU A CA 1
ATOM 2236 C C . LEU A 1 287 ? 34.609 -44.926 -30.175 1.00 65.68 -48 LEU A C 1
ATOM 2237 O O . LEU A 1 287 ? 34.548 -46.155 -29.978 1.00 69.82 -48 LEU A O 1
ATOM 2242 N N . THR A 1 288 ? 35.716 -44.315 -30.585 1.00 66.13 -47 THR A N 1
ATOM 2243 C CA . THR A 1 288 ? 36.998 -44.972 -30.720 1.00 68.18 -47 THR A CA 1
ATOM 2244 C C . THR A 1 288 ? 38.071 -44.034 -30.113 1.00 71.64 -47 THR A C 1
ATOM 2245 O O . THR A 1 288 ? 37.801 -42.886 -29.802 1.00 74.44 -47 THR A O 1
ATOM 2249 N N . ASP A 1 289 ? 39.290 -44.521 -29.949 1.00 73.49 -46 ASP A N 1
ATOM 2250 C CA . ASP A 1 289 ? 40.373 -43.651 -29.537 1.00 72.97 -46 ASP A CA 1
ATOM 2251 C C . ASP A 1 289 ? 40.511 -42.528 -30.600 1.00 75.26 -46 ASP A C 1
ATOM 2252 O O . ASP A 1 289 ? 40.627 -41.359 -30.264 1.00 78.70 -46 ASP A O 1
ATOM 2257 N N . GLU A 1 290 ? 40.492 -42.912 -31.881 1.00 81.21 -45 GLU A N 1
ATOM 2258 C CA . GLU A 1 290 ? 40.669 -41.993 -33.020 1.00 81.67 -45 GLU A CA 1
ATOM 2259 C C . GLU A 1 290 ? 39.645 -40.910 -32.951 1.00 75.64 -45 GLU A C 1
ATOM 2260 O O . GLU A 1 290 ? 39.927 -39.746 -33.135 1.00 74.82 -45 GLU A O 1
ATOM 2266 N N . GLY A 1 291 ? 38.427 -41.333 -32.722 1.00 73.96 -44 GLY A N 1
ATOM 2267 C CA . GLY A 1 291 ? 37.295 -40.467 -32.869 1.00 74.82 -44 GLY A CA 1
ATOM 2268 C C . GLY A 1 291 ? 37.177 -39.491 -31.738 1.00 71.65 -44 GLY A C 1
ATOM 2269 O O . GLY A 1 291 ? 36.996 -38.303 -31.962 1.00 74.75 -44 GLY A O 1
ATOM 2270 N N . LEU A 1 292 ? 37.273 -39.999 -30.524 1.00 68.58 -43 LEU A N 1
ATOM 2271 C CA . LEU A 1 292 ? 37.198 -39.160 -29.353 1.00 68.25 -43 LEU A CA 1
ATOM 2272 C C . LEU A 1 292 ? 38.371 -38.172 -29.272 1.00 72.52 -43 LEU A C 1
ATOM 2273 O O . LEU A 1 292 ? 38.202 -37.043 -28.797 1.00 71.61 -43 LEU A O 1
ATOM 2278 N N . GLU A 1 293 ? 39.526 -38.541 -29.804 1.00 76.32 -42 GLU A N 1
ATOM 2279 C CA . GLU A 1 293 ? 40.612 -37.581 -29.890 1.00 81.80 -42 GLU A CA 1
ATOM 2280 C C . GLU A 1 293 ? 40.349 -36.412 -30.809 1.00 78.41 -42 GLU A C 1
ATOM 2281 O O . GLU A 1 293 ? 40.815 -35.320 -30.543 1.00 81.76 -42 GLU A O 1
ATOM 2287 N N . ALA A 1 294 ? 39.651 -36.647 -31.905 1.00 74.88 -41 ALA A N 1
ATOM 2288 C CA . ALA A 1 294 ? 39.290 -35.568 -32.810 1.00 73.28 -41 ALA A CA 1
ATOM 2289 C C . ALA A 1 294 ? 38.374 -34.603 -32.101 1.00 73.10 -41 ALA A C 1
ATOM 2290 O O . ALA A 1 294 ? 38.555 -33.386 -32.158 1.00 79.10 -41 ALA A O 1
ATOM 2292 N N . VAL A 1 295 ? 37.401 -35.139 -31.396 1.00 71.39 -40 VAL A N 1
ATOM 2293 C CA . VAL A 1 295 ? 36.514 -34.275 -30.648 1.00 72.32 -40 VAL A CA 1
ATOM 2294 C C . VAL A 1 295 ? 37.245 -33.585 -29.455 1.00 74.95 -40 VAL A C 1
ATOM 2295 O O . VAL A 1 295 ? 37.138 -32.367 -29.305 1.00 80.66 -40 VAL A O 1
ATOM 2299 N N . ASN A 1 296 ? 37.998 -34.333 -28.646 1.00 73.05 -39 ASN A N 1
ATOM 2300 C CA . ASN A 1 296 ? 38.634 -33.777 -27.438 1.00 72.13 -39 ASN A CA 1
ATOM 2301 C C . ASN A 1 296 ? 39.670 -32.732 -27.809 1.00 75.33 -39 ASN A C 1
ATOM 2302 O O . ASN A 1 296 ? 39.816 -31.782 -27.096 1.00 77.82 -39 ASN A O 1
ATOM 2307 N N . LYS A 1 297 ? 40.368 -32.908 -28.931 1.00 82.50 -38 LYS A N 1
ATOM 2308 C CA . LYS A 1 297 ? 41.311 -31.903 -29.491 1.00 89.07 -38 LYS A CA 1
ATOM 2309 C C . LYS A 1 297 ? 40.680 -30.568 -29.740 1.00 87.94 -38 LYS A C 1
ATOM 2310 O O . LYS A 1 297 ? 41.355 -29.567 -29.623 1.00 93.29 -38 LYS A O 1
ATOM 2316 N N . ASP A 1 298 ? 39.425 -30.555 -30.176 1.00 84.21 -37 ASP A N 1
ATOM 2317 C CA . ASP A 1 298 ? 38.754 -29.311 -30.555 1.00 83.03 -37 ASP A CA 1
ATOM 2318 C C . ASP A 1 298 ? 38.313 -28.632 -29.280 1.00 79.37 -37 ASP A C 1
ATOM 2319 O O . ASP A 1 298 ? 38.668 -27.489 -29.053 1.00 81.38 -37 ASP A O 1
ATOM 2324 N N . LYS A 1 299 ? 37.522 -29.332 -28.471 1.00 75.64 -36 LYS A N 1
ATOM 2325 C CA . LYS A 1 299 ? 37.110 -28.856 -27.142 1.00 74.99 -36 LYS A CA 1
ATOM 2326 C C . LYS A 1 299 ? 37.023 -30.112 -26.278 1.00 70.95 -36 LYS A C 1
ATOM 2327 O O . LYS A 1 299 ? 36.372 -31.082 -26.676 1.00 71.58 -36 LYS A O 1
ATOM 2333 N N . PRO A 1 300 ? 37.667 -30.103 -25.108 1.00 71.43 -35 PRO A N 1
ATOM 2334 C CA . PRO A 1 300 ? 37.717 -31.255 -24.223 1.00 71.15 -35 PRO A CA 1
ATOM 2335 C C . PRO A 1 300 ? 36.398 -31.799 -23.745 1.00 69.46 -35 PRO A C 1
ATOM 2336 O O . PRO A 1 300 ? 35.480 -31.031 -23.425 1.00 70.08 -35 PRO A O 1
ATOM 2340 N N . LEU A 1 301 ? 36.313 -33.120 -23.703 1.00 67.06 -34 LEU A N 1
ATOM 2341 C CA . LEU A 1 301 ? 35.077 -33.794 -23.289 1.00 66.72 -34 LEU A CA 1
ATOM 2342 C C . LEU A 1 301 ? 35.040 -34.017 -21.790 1.00 69.94 -34 LEU A C 1
ATOM 2343 O O . LEU A 1 301 ? 33.986 -34.358 -21.231 1.00 69.48 -34 LEU A O 1
ATOM 2348 N N . GLY A 1 302 ? 36.191 -33.872 -21.134 1.00 73.34 -33 GLY A N 1
ATOM 2349 C CA . GLY A 1 302 ? 36.289 -34.296 -19.752 1.00 75.04 -33 GLY A CA 1
ATOM 2350 C C . GLY A 1 302 ? 36.698 -35.756 -19.669 1.00 73.75 -33 GLY A C 1
ATOM 2351 O O . GLY A 1 302 ? 37.658 -36.148 -20.321 1.00 73.14 -33 GLY A O 1
ATOM 2352 N N . ALA A 1 303 ? 35.983 -36.528 -18.849 1.00 72.27 -32 ALA A N 1
ATOM 2353 C CA . ALA A 1 303 ? 36.293 -37.924 -18.603 1.00 72.53 -32 ALA A CA 1
ATOM 2354 C C . ALA A 1 303 ? 35.418 -38.769 -19.518 1.00 73.07 -32 ALA A C 1
ATOM 2355 O O . ALA A 1 303 ? 34.185 -38.748 -19.449 1.00 73.33 -32 ALA A O 1
ATOM 2357 N N . VAL A 1 304 ? 36.040 -39.528 -20.396 1.00 73.09 -31 VAL A N 1
ATOM 2358 C CA . VAL A 1 304 ? 35.228 -40.245 -21.370 1.00 68.49 -31 VAL A CA 1
ATOM 2359 C C . VAL A 1 304 ? 34.724 -41.600 -20.868 1.00 65.75 -31 VAL A C 1
ATOM 2360 O O . VAL A 1 304 ? 35.323 -42.247 -20.027 1.00 63.41 -31 VAL A O 1
ATOM 2364 N N . ALA A 1 305 ? 33.607 -41.994 -21.451 1.00 63.94 -30 ALA A N 1
ATOM 2365 C CA . ALA A 1 305 ? 32.990 -43.288 -21.281 1.00 63.65 -30 ALA A CA 1
ATOM 2366 C C . ALA A 1 305 ? 33.752 -44.482 -21.882 1.00 62.58 -30 ALA A C 1
ATOM 2367 O O . ALA A 1 305 ? 33.631 -45.613 -21.392 1.00 65.00 -30 ALA A O 1
ATOM 2369 N N . LEU A 1 306 ? 34.494 -44.247 -22.956 1.00 60.96 -29 LEU A N 1
ATOM 2370 C CA . LEU A 1 306 ? 35.386 -45.264 -23.519 1.00 62.98 -29 LEU A CA 1
ATOM 2371 C C . LEU A 1 306 ? 36.653 -45.597 -22.657 1.00 67.91 -29 LEU A C 1
ATOM 2372 O O . LEU A 1 306 ? 37.595 -44.778 -22.542 1.00 70.96 -29 LEU A O 1
ATOM 2377 N N . LYS A 1 307 ? 36.724 -46.817 -22.119 1.00 68.31 -28 LYS A N 1
ATOM 2378 C CA . LYS A 1 307 ? 37.806 -47.168 -21.198 1.00 68.12 -28 LYS A CA 1
ATOM 2379 C C . LYS A 1 307 ? 39.165 -47.017 -21.828 1.00 66.80 -28 LYS A C 1
ATOM 2380 O O . LYS A 1 307 ? 40.067 -46.507 -21.200 1.00 68.64 -28 LYS A O 1
ATOM 2386 N N . SER A 1 308 ? 39.313 -47.438 -23.075 1.00 67.84 -27 SER A N 1
ATOM 2387 C CA . SER A 1 308 ? 40.598 -47.298 -23.779 1.00 69.13 -27 SER A CA 1
ATOM 2388 C C . SER A 1 308 ? 41.094 -45.829 -23.764 1.00 70.49 -27 SER A C 1
ATOM 2389 O O . SER A 1 308 ? 42.213 -45.559 -23.265 1.00 69.67 -27 SER A O 1
ATOM 2392 N N . TYR A 1 309 ? 40.261 -44.899 -24.257 1.00 68.00 -26 TYR A N 1
ATOM 2393 C CA . TYR A 1 309 ? 40.660 -43.493 -24.356 1.00 69.19 -26 TYR A CA 1
ATOM 2394 C C . TYR A 1 309 ? 40.792 -42.772 -22.988 1.00 70.36 -26 TYR A C 1
ATOM 2395 O O . TYR A 1 309 ? 41.652 -41.892 -22.831 1.00 70.85 -26 TYR A O 1
ATOM 2404 N N . GLU A 1 310 ? 39.987 -43.162 -21.991 1.00 69.76 -25 GLU A N 1
ATOM 2405 C CA . GLU A 1 310 ? 40.111 -42.591 -20.635 1.00 71.77 -25 GLU A CA 1
ATOM 2406 C C . GLU A 1 310 ? 41.472 -42.871 -20.004 1.00 71.99 -25 GLU A C 1
ATOM 2407 O O . GLU A 1 310 ? 41.925 -42.075 -19.201 1.00 75.41 -25 GLU A O 1
ATOM 2413 N N . GLU A 1 311 ? 42.106 -43.979 -20.375 1.00 70.11 -24 GLU A N 1
ATOM 2414 C CA . GLU A 1 311 ? 43.416 -44.328 -19.866 1.00 72.93 -24 GLU A CA 1
ATOM 2415 C C . GLU A 1 311 ? 44.544 -43.403 -20.385 1.00 78.51 -24 GLU A C 1
ATOM 2416 O O . GLU A 1 311 ? 45.602 -43.292 -19.689 1.00 82.07 -24 GLU A O 1
ATOM 2422 N N . GLU A 1 312 ? 44.341 -42.753 -21.564 1.00 80.34 -23 GLU A N 1
ATOM 2423 C CA . GLU A 1 312 ? 45.286 -41.698 -22.088 1.00 85.72 -23 GLU A CA 1
ATOM 2424 C C . GLU A 1 312 ? 45.119 -40.438 -21.288 1.00 85.19 -23 GLU A C 1
ATOM 2425 O O . GLU A 1 312 ? 46.100 -39.859 -20.785 1.00 89.17 -23 GLU A O 1
ATOM 2431 N N . LEU A 1 313 ? 43.849 -40.074 -21.148 1.00 79.80 -22 LEU A N 1
ATOM 2432 C CA . LEU A 1 313 ? 43.445 -38.896 -20.445 1.00 81.66 -22 LEU A CA 1
ATOM 2433 C C . LEU A 1 313 ? 43.546 -38.937 -18.940 1.00 88.50 -22 LEU A C 1
ATOM 2434 O O . LEU A 1 313 ? 43.470 -37.876 -18.345 1.00 94.81 -22 LEU A O 1
ATOM 2439 N N . ALA A 1 314 ? 43.673 -40.092 -18.280 1.00 95.43 -21 ALA A N 1
ATOM 2440 C CA . ALA A 1 314 ? 43.520 -40.083 -16.796 1.00 97.54 -21 ALA A CA 1
ATOM 2441 C C . ALA A 1 314 ? 44.673 -39.389 -16.038 1.00 97.95 -21 ALA A C 1
ATOM 2442 O O . ALA A 1 314 ? 44.427 -38.862 -14.956 1.00 95.75 -21 ALA A O 1
ATOM 2444 N N . LYS A 1 315 ? 45.878 -39.334 -16.625 1.00 95.77 -20 LYS A N 1
ATOM 2445 C CA . LYS A 1 315 ? 47.006 -38.606 -16.024 1.00 95.26 -20 LYS A CA 1
ATOM 2446 C C . LYS A 1 315 ? 46.831 -37.108 -15.888 1.00 90.50 -20 LYS A C 1
ATOM 2447 O O . LYS A 1 315 ? 47.476 -36.488 -15.062 1.00 88.55 -20 LYS A O 1
ATOM 2453 N N . ASP A 1 316 ? 46.001 -36.514 -16.729 1.00 87.06 -19 ASP A N 1
ATOM 2454 C CA . ASP A 1 316 ? 45.748 -35.053 -16.685 1.00 86.28 -19 ASP A CA 1
ATOM 2455 C C . ASP A 1 316 ? 45.132 -34.571 -15.362 1.00 84.80 -19 ASP A C 1
ATOM 2456 O O . ASP A 1 316 ? 44.060 -34.996 -15.002 1.00 83.69 -19 ASP A O 1
ATOM 2461 N N . PRO A 1 317 ? 45.769 -33.630 -14.667 1.00 87.11 -18 PRO A N 1
ATOM 2462 C CA . PRO A 1 317 ? 45.163 -33.127 -13.403 1.00 86.29 -18 PRO A CA 1
ATOM 2463 C C . PRO A 1 317 ? 43.806 -32.435 -13.501 1.00 81.82 -18 PRO A C 1
ATOM 2464 O O . PRO A 1 317 ? 43.098 -32.343 -12.524 1.00 80.21 -18 PRO A O 1
ATOM 2468 N N . ARG A 1 318 ? 43.470 -31.902 -14.653 1.00 82.07 -17 ARG A N 1
ATOM 2469 C CA . ARG A 1 318 ? 42.170 -31.256 -14.834 1.00 83.32 -17 ARG A CA 1
ATOM 2470 C C . ARG A 1 318 ? 41.041 -32.314 -14.846 1.00 84.08 -17 ARG A C 1
ATOM 2471 O O . ARG A 1 318 ? 39.913 -32.067 -14.354 1.00 81.11 -17 ARG A O 1
ATOM 2479 N N . ILE A 1 319 ? 41.348 -33.493 -15.407 1.00 83.63 -16 ILE A N 1
ATOM 2480 C CA . ILE A 1 319 ? 40.432 -34.629 -15.337 1.00 80.22 -16 ILE A CA 1
ATOM 2481 C C . ILE A 1 319 ? 40.258 -35.104 -13.883 1.00 80.40 -16 ILE A C 1
ATOM 2482 O O . ILE A 1 319 ? 39.135 -35.363 -13.444 1.00 78.55 -16 ILE A O 1
ATOM 2487 N N . ALA A 1 320 ? 41.351 -35.189 -13.127 1.00 80.15 -15 ALA A N 1
ATOM 2488 C CA . ALA A 1 320 ? 41.261 -35.699 -11.771 1.00 79.93 -15 ALA A CA 1
ATOM 2489 C C . ALA A 1 320 ? 40.360 -34.820 -10.932 1.00 79.97 -15 ALA A C 1
ATOM 2490 O O . ALA A 1 320 ? 39.565 -35.309 -10.154 1.00 81.93 -15 ALA A O 1
ATOM 2492 N N . ALA A 1 321 ? 40.472 -33.515 -11.119 1.00 82.00 -14 ALA A N 1
ATOM 2493 C CA . ALA A 1 321 ? 39.602 -32.574 -10.438 1.00 84.07 -14 ALA A CA 1
ATOM 2494 C C . ALA A 1 321 ? 38.178 -32.816 -10.858 1.00 83.43 -14 ALA A C 1
ATOM 2495 O O . ALA A 1 321 ? 37.268 -32.889 -10.023 1.00 85.34 -14 ALA A O 1
ATOM 2497 N N . THR A 1 322 ? 37.997 -32.958 -12.171 1.00 80.68 -13 THR A N 1
ATOM 2498 C CA . THR A 1 322 ? 36.671 -33.140 -12.718 1.00 76.73 -13 THR A CA 1
ATOM 2499 C C . THR A 1 322 ? 35.974 -34.346 -12.064 1.00 76.97 -13 THR A C 1
ATOM 2500 O O . THR A 1 322 ? 34.835 -34.238 -11.585 1.00 72.71 -13 THR A O 1
ATOM 2504 N N . MET A 1 323 ? 36.698 -35.463 -11.997 1.00 79.33 -12 MET A N 1
ATOM 2505 C CA . MET A 1 323 ? 36.203 -36.656 -11.331 1.00 80.59 -12 MET A CA 1
ATOM 2506 C C . MET A 1 323 ? 35.977 -36.427 -9.835 1.00 80.54 -12 MET A C 1
ATOM 2507 O O . MET A 1 323 ? 35.025 -36.948 -9.257 1.00 79.94 -12 MET A O 1
ATOM 2512 N N . GLU A 1 324 ? 36.853 -35.672 -9.196 1.00 83.17 -11 GLU A N 1
ATOM 2513 C CA . GLU A 1 324 ? 36.683 -35.423 -7.767 1.00 86.90 -11 GLU A CA 1
ATOM 2514 C C . GLU A 1 324 ? 35.388 -34.637 -7.486 1.00 87.31 -11 GLU A C 1
ATOM 2515 O O . GLU A 1 324 ? 34.662 -34.958 -6.543 1.00 87.21 -11 GLU A O 1
ATOM 2521 N N . ASN A 1 325 ? 35.132 -33.615 -8.307 1.00 83.40 -10 ASN A N 1
ATOM 2522 C CA . ASN A 1 325 ? 33.937 -32.814 -8.207 1.00 80.85 -10 ASN A CA 1
ATOM 2523 C C . ASN A 1 325 ? 32.705 -33.639 -8.520 1.00 80.13 -10 ASN A C 1
ATOM 2524 O O . ASN A 1 325 ? 31.664 -33.451 -7.891 1.00 82.26 -10 ASN A O 1
ATOM 2529 N N . ALA A 1 326 ? 32.832 -34.551 -9.481 1.00 80.30 -9 ALA A N 1
ATOM 2530 C CA . ALA A 1 326 ? 31.760 -35.503 -9.839 1.00 78.90 -9 ALA A CA 1
ATOM 2531 C C . ALA A 1 326 ? 31.356 -36.409 -8.693 1.00 80.70 -9 ALA A C 1
ATOM 2532 O O . ALA A 1 326 ? 30.167 -36.659 -8.461 1.00 78.20 -9 ALA A O 1
ATOM 2534 N N . GLN A 1 327 ? 32.377 -36.933 -8.027 1.00 83.49 -8 GLN A N 1
ATOM 2535 C CA . GLN A 1 327 ? 32.203 -37.818 -6.909 1.00 87.04 -8 GLN A CA 1
ATOM 2536 C C . GLN A 1 327 ? 31.509 -37.125 -5.755 1.00 83.81 -8 GLN A C 1
ATOM 2537 O O . GLN A 1 327 ? 30.823 -37.789 -5.010 1.00 84.20 -8 GLN A O 1
ATOM 2543 N N . LYS A 1 328 ? 31.719 -35.817 -5.581 1.00 81.03 -7 LYS A N 1
ATOM 2544 C CA . LYS A 1 328 ? 31.103 -35.058 -4.470 1.00 84.58 -7 LYS A CA 1
ATOM 2545 C C . LYS A 1 328 ? 29.647 -34.811 -4.781 1.00 81.65 -7 LYS A C 1
ATOM 2546 O O . LYS A 1 328 ? 28.819 -34.721 -3.872 1.00 80.37 -7 LYS A O 1
ATOM 2552 N N . GLY A 1 329 ? 29.381 -34.611 -6.069 1.00 78.09 -6 GLY A N 1
ATOM 2553 C CA . GLY A 1 329 ? 28.060 -34.377 -6.565 1.00 77.44 -6 GLY A CA 1
ATOM 2554 C C . GLY A 1 329 ? 27.217 -35.625 -6.725 1.00 77.20 -6 GLY A C 1
ATOM 2555 O O . GLY A 1 329 ? 27.376 -36.571 -6.004 1.00 77.74 -6 GLY A O 1
ATOM 2556 N N . GLU A 1 330 ? 26.309 -35.586 -7.694 1.00 80.34 -5 GLU A N 1
ATOM 2557 C CA . GLU A 1 330 ? 25.310 -36.607 -7.938 1.00 81.82 -5 GLU A CA 1
ATOM 2558 C C . GLU A 1 330 ? 25.202 -36.739 -9.421 1.00 78.18 -5 GLU A C 1
ATOM 2559 O O . GLU A 1 330 ? 25.233 -35.719 -10.121 1.00 79.07 -5 GLU A O 1
ATOM 2565 N N . ILE A 1 331 ? 25.001 -37.959 -9.904 1.00 76.42 -4 ILE A N 1
ATOM 2566 C CA . ILE A 1 331 ? 24.606 -38.163 -11.307 1.00 74.28 -4 ILE A CA 1
ATOM 2567 C C . ILE A 1 331 ? 23.173 -37.730 -11.548 1.00 69.61 -4 ILE A C 1
ATOM 2568 O O . ILE A 1 331 ? 22.317 -38.101 -10.781 1.00 72.69 -4 ILE A O 1
ATOM 2573 N N . MET A 1 332 ? 22.897 -36.951 -12.592 1.00 66.68 -3 MET A N 1
ATOM 2574 C CA . MET A 1 332 ? 21.524 -36.442 -12.811 1.00 67.84 -3 MET A CA 1
ATOM 2575 C C . MET A 1 332 ? 20.555 -37.592 -12.991 1.00 67.32 -3 MET A C 1
ATOM 2576 O O . MET A 1 332 ? 20.908 -38.604 -13.603 1.00 67.14 -3 MET A O 1
ATOM 2581 N N . PRO A 1 333 ? 19.333 -37.447 -12.448 1.00 66.86 -2 PRO A N 1
ATOM 2582 C CA . PRO A 1 333 ? 18.253 -38.330 -12.865 1.00 66.69 -2 PRO A CA 1
ATOM 2583 C C . PRO A 1 333 ? 17.983 -38.092 -14.344 1.00 63.51 -2 PRO A C 1
ATOM 2584 O O . PRO A 1 333 ? 18.365 -37.018 -14.835 1.00 62.45 -2 PRO A O 1
ATOM 2588 N N . ASN A 1 334 ? 17.400 -39.080 -15.045 1.00 61.22 -1 ASN A N 1
ATOM 2589 C CA . ASN A 1 334 ? 16.960 -38.886 -16.444 1.00 59.58 -1 ASN A CA 1
ATOM 2590 C C . ASN A 1 334 ? 15.446 -38.839 -16.638 1.00 63.37 -1 ASN A C 1
ATOM 2591 O O . ASN A 1 334 ? 14.985 -38.647 -17.776 1.00 68.61 -1 ASN A O 1
ATOM 2596 N N . ILE A 1 335 ? 14.687 -38.889 -15.536 1.00 62.32 0 ILE A N 1
ATOM 2597 C CA . ILE A 1 335 ? 13.243 -38.973 -15.609 1.00 62.02 0 ILE A CA 1
ATOM 2598 C C . ILE A 1 335 ? 12.631 -37.776 -16.356 1.00 63.63 0 ILE A C 1
ATOM 2599 O O . ILE A 1 335 ? 13.246 -36.743 -16.489 1.00 66.64 0 ILE A O 1
ATOM 2604 N N . PRO A 1 336 ? 11.432 -37.941 -16.923 1.00 68.81 1 PRO A N 1
ATOM 2605 C CA . PRO A 1 336 ? 10.780 -36.838 -17.639 1.00 67.95 1 PRO A CA 1
ATOM 2606 C C . PRO A 1 336 ? 10.594 -35.602 -16.804 1.00 67.94 1 PRO A C 1
ATOM 2607 O O . PRO A 1 336 ? 10.567 -34.520 -17.334 1.00 73.08 1 PRO A O 1
ATOM 2611 N N . GLN A 1 337 ? 10.488 -35.763 -15.498 1.00 67.67 2 GLN A N 1
ATOM 2612 C CA . GLN A 1 337 ? 10.247 -34.651 -14.604 1.00 66.21 2 GLN A CA 1
ATOM 2613 C C . GLN A 1 337 ? 11.415 -33.657 -14.486 1.00 66.07 2 GLN A C 1
ATOM 2614 O O . GLN A 1 337 ? 11.283 -32.602 -13.866 1.00 66.46 2 GLN A O 1
ATOM 2620 N N . MET A 1 338 ? 12.565 -33.997 -15.048 1.00 67.18 3 MET A N 1
ATOM 2621 C CA . MET A 1 338 ? 13.726 -33.125 -14.984 1.00 64.99 3 MET A CA 1
ATOM 2622 C C . MET A 1 338 ? 13.473 -31.855 -15.777 1.00 65.24 3 MET A C 1
ATOM 2623 O O . MET A 1 338 ? 13.879 -30.811 -15.329 1.00 64.94 3 MET A O 1
ATOM 2628 N N . SER A 1 339 ? 12.758 -31.902 -16.899 1.00 66.33 4 SER A N 1
ATOM 2629 C CA . SER A 1 339 ? 12.541 -30.655 -17.650 1.00 68.66 4 SER A CA 1
ATOM 2630 C C . SER A 1 339 ? 11.840 -29.545 -16.793 1.00 67.60 4 SER A C 1
ATOM 2631 O O . SER A 1 339 ? 12.260 -28.356 -16.828 1.00 62.62 4 SER A O 1
ATOM 2634 N N . ALA A 1 340 ? 10.810 -29.986 -16.044 1.00 66.97 5 ALA A N 1
ATOM 2635 C CA . ALA A 1 340 ? 10.071 -29.179 -15.053 1.00 66.27 5 ALA A CA 1
ATOM 2636 C C . ALA A 1 340 ? 10.978 -28.702 -13.915 1.00 66.81 5 ALA A C 1
ATOM 2637 O O . ALA A 1 340 ? 10.934 -27.549 -13.538 1.00 68.12 5 ALA A O 1
ATOM 2639 N N . PHE A 1 341 ? 11.800 -29.579 -13.354 1.00 66.82 6 PHE A N 1
ATOM 2640 C CA . PHE A 1 341 ? 12.745 -29.172 -12.287 1.00 66.65 6 PHE A CA 1
ATOM 2641 C C . PHE A 1 341 ? 13.666 -28.065 -12.780 1.00 64.73 6 PHE A C 1
ATOM 2642 O O . PHE A 1 341 ? 13.819 -27.106 -12.130 1.00 67.20 6 PHE A O 1
ATOM 2650 N N . TRP A 1 342 ? 14.271 -28.201 -13.938 1.00 65.34 7 TRP A N 1
ATOM 2651 C CA . TRP A 1 342 ? 15.203 -27.187 -14.416 1.00 66.95 7 TRP A CA 1
ATOM 2652 C C . TRP A 1 342 ? 14.476 -25.875 -14.665 1.00 69.61 7 TRP A C 1
ATOM 2653 O O . TRP A 1 342 ? 14.987 -24.825 -14.266 1.00 78.79 7 TRP A O 1
ATOM 2664 N N . TYR A 1 343 ? 13.285 -25.923 -15.269 1.00 66.34 8 TYR A N 1
ATOM 2665 C CA . TYR A 1 343 ? 12.498 -24.715 -15.463 1.00 66.88 8 TYR A CA 1
ATOM 2666 C C . TYR A 1 343 ? 12.263 -24.014 -14.109 1.00 70.53 8 TYR A C 1
ATOM 2667 O O . TYR A 1 343 ? 12.454 -22.805 -13.993 1.00 72.93 8 TYR A O 1
ATOM 2676 N N . ALA A 1 344 ? 11.849 -24.786 -13.105 1.00 70.55 9 ALA A N 1
ATOM 2677 C CA . ALA A 1 344 ? 11.604 -24.299 -11.746 1.00 72.18 9 ALA A CA 1
ATOM 2678 C C . ALA A 1 344 ? 12.774 -23.547 -11.143 1.00 72.12 9 ALA A C 1
ATOM 2679 O O . ALA A 1 344 ? 12.623 -22.435 -10.631 1.00 76.29 9 ALA A O 1
ATOM 2681 N N . VAL A 1 345 ? 13.928 -24.183 -11.181 1.00 68.44 10 VAL A N 1
ATOM 2682 C CA . VAL A 1 345 ? 15.109 -23.667 -10.520 1.00 70.73 10 VAL A CA 1
ATOM 2683 C C . VAL A 1 345 ? 15.670 -22.523 -11.339 1.00 70.42 10 VAL A C 1
ATOM 2684 O O . VAL A 1 345 ? 16.152 -21.534 -10.776 1.00 67.47 10 VAL A O 1
ATOM 2688 N N . ARG A 1 346 ? 15.613 -22.651 -12.662 1.00 69.86 11 ARG A N 1
ATOM 2689 C CA . ARG A 1 346 ? 16.081 -21.556 -13.506 1.00 72.15 11 ARG A CA 1
ATOM 2690 C C . ARG A 1 346 ? 15.359 -20.278 -13.148 1.00 70.19 11 ARG A C 1
ATOM 2691 O O . ARG A 1 346 ? 15.966 -19.267 -12.838 1.00 71.37 11 ARG A O 1
ATOM 2699 N N . THR A 1 347 ? 14.053 -20.397 -13.178 1.00 70.74 12 THR A N 1
ATOM 2700 C CA . THR A 1 347 ? 13.109 -19.326 -12.925 1.00 74.60 12 THR A CA 1
ATOM 2701 C C . THR A 1 347 ? 13.305 -18.697 -11.546 1.00 76.02 12 THR A C 1
ATOM 2702 O O . THR A 1 347 ? 13.281 -17.464 -11.439 1.00 77.75 12 THR A O 1
ATOM 2706 N N . ALA A 1 348 ? 13.489 -19.543 -10.519 1.00 74.11 13 ALA A N 1
ATOM 2707 C CA . ALA A 1 348 ? 13.725 -19.097 -9.136 1.00 74.26 13 ALA A CA 1
ATOM 2708 C C . ALA A 1 348 ? 14.996 -18.254 -9.012 1.00 76.04 13 ALA A C 1
ATOM 2709 O O . ALA A 1 348 ? 14.945 -17.108 -8.546 1.00 74.78 13 ALA A O 1
ATOM 2711 N N . VAL A 1 349 ? 16.118 -18.806 -9.479 1.00 76.94 14 VAL A N 1
ATOM 2712 C CA . VAL A 1 349 ? 17.431 -18.113 -9.396 1.00 79.65 14 VAL A CA 1
ATOM 2713 C C . VAL A 1 349 ? 17.357 -16.756 -10.135 1.00 79.20 14 VAL A C 1
ATOM 2714 O O . VAL A 1 349 ? 17.750 -15.728 -9.591 1.00 79.78 14 VAL A O 1
ATOM 2718 N N . ILE A 1 350 ? 16.834 -16.752 -11.351 1.00 77.09 15 ILE A N 1
ATOM 2719 C CA . ILE A 1 350 ? 16.746 -15.515 -12.083 1.00 80.04 15 ILE A CA 1
ATOM 2720 C C . ILE A 1 350 ? 15.901 -14.535 -11.315 1.00 83.92 15 ILE A C 1
ATOM 2721 O O . ILE A 1 350 ? 16.341 -13.417 -11.128 1.00 86.06 15 ILE A O 1
ATOM 2726 N N . ASN A 1 351 ? 14.720 -14.939 -10.843 1.00 87.91 16 ASN A N 1
ATOM 2727 C CA . ASN A 1 351 ? 13.811 -13.972 -10.160 1.00 90.48 16 ASN A CA 1
ATOM 2728 C C . ASN A 1 351 ? 14.504 -13.361 -8.918 1.00 90.78 16 ASN A C 1
ATOM 2729 O O . ASN A 1 351 ? 14.610 -12.144 -8.835 1.00 89.68 16 ASN A O 1
ATOM 2734 N N . ALA A 1 352 ? 15.045 -14.220 -8.040 1.00 89.37 17 ALA A N 1
ATOM 2735 C CA . ALA A 1 352 ? 15.807 -13.818 -6.823 1.00 90.26 17 ALA A CA 1
ATOM 2736 C C . ALA A 1 352 ? 17.070 -12.975 -7.063 1.00 90.85 17 ALA A C 1
ATOM 2737 O O . ALA A 1 352 ? 17.266 -11.956 -6.419 1.00 87.50 17 ALA A O 1
ATOM 2739 N N . ALA A 1 353 ? 17.931 -13.441 -7.970 1.00 92.81 18 ALA A N 1
ATOM 2740 C CA . ALA A 1 353 ? 19.128 -12.696 -8.435 1.00 93.68 18 ALA A CA 1
ATOM 2741 C C . ALA A 1 353 ? 18.744 -11.331 -8.948 1.00 94.62 18 ALA A C 1
ATOM 2742 O O . ALA A 1 353 ? 19.383 -10.346 -8.673 1.00 98.17 18 ALA A O 1
ATOM 2744 N N . SER A 1 354 ? 17.669 -11.309 -9.707 1.00 95.39 19 SER A N 1
ATOM 2745 C CA . SER A 1 354 ? 17.168 -10.122 -10.352 1.00 95.98 19 SER A CA 1
ATOM 2746 C C . SER A 1 354 ? 16.535 -9.121 -9.391 1.00 95.92 19 SER A C 1
ATOM 2747 O O . SER A 1 354 ? 16.291 -8.003 -9.785 1.00 96.32 19 SER A O 1
ATOM 2750 N N . GLY A 1 355 ? 16.239 -9.523 -8.153 1.00 95.47 20 GLY A N 1
ATOM 2751 C CA . GLY A 1 355 ? 15.448 -8.708 -7.234 1.00 97.52 20 GLY A CA 1
ATOM 2752 C C . GLY A 1 355 ? 13.928 -8.868 -7.303 1.00 96.72 20 GLY A C 1
ATOM 2753 O O . GLY A 1 355 ? 13.218 -8.370 -6.428 1.00 96.10 20 GLY A O 1
ATOM 2754 N N . ARG A 1 356 ? 13.418 -9.577 -8.309 1.00 96.54 21 ARG A N 1
ATOM 2755 C CA . ARG A 1 356 ? 11.962 -9.738 -8.504 1.00 98.56 21 ARG A CA 1
ATOM 2756 C C . ARG A 1 356 ? 11.179 -10.429 -7.351 1.00 96.59 21 ARG A C 1
ATOM 2757 O O . ARG A 1 356 ? 10.009 -10.104 -7.110 1.00 95.81 21 ARG A O 1
ATOM 2765 N N . GLN A 1 357 ? 11.827 -11.374 -6.670 1.00 95.14 22 GLN A N 1
ATOM 2766 C CA . GLN A 1 357 ? 11.232 -12.152 -5.570 1.00 94.94 22 GLN A CA 1
ATOM 2767 C C . GLN A 1 357 ? 12.240 -12.341 -4.421 1.00 97.46 22 GLN A C 1
ATOM 2768 O O . GLN A 1 357 ? 13.463 -12.390 -4.652 1.00 95.62 22 GLN A O 1
ATOM 2774 N N . THR A 1 358 ? 11.739 -12.477 -3.186 1.00 101.09 23 THR A N 1
ATOM 2775 C CA . THR A 1 358 ? 12.607 -12.907 -2.072 1.00 103.49 23 THR A CA 1
ATOM 2776 C C . THR A 1 358 ? 13.045 -14.339 -2.366 1.00 99.37 23 THR A C 1
ATOM 2777 O O . THR A 1 358 ? 12.460 -15.035 -3.203 1.00 94.52 23 THR A O 1
ATOM 2781 N N . VAL A 1 359 ? 14.057 -14.795 -1.653 1.00 98.19 24 VAL A N 1
ATOM 2782 C CA . VAL A 1 359 ? 14.457 -16.170 -1.805 1.00 93.42 24 VAL A CA 1
ATOM 2783 C C . VAL A 1 359 ? 13.285 -17.097 -1.434 1.00 93.69 24 VAL A C 1
ATOM 2784 O O . VAL A 1 359 ? 12.952 -17.966 -2.230 1.00 92.69 24 VAL A O 1
ATOM 2788 N N . ASP A 1 360 ? 12.603 -16.890 -0.308 1.00 95.68 25 ASP A N 1
ATOM 2789 C CA . ASP A 1 360 ? 11.542 -17.854 0.070 1.00 96.49 25 ASP A CA 1
ATOM 2790 C C . ASP A 1 360 ? 10.373 -17.900 -0.906 1.00 94.44 25 ASP A C 1
ATOM 2791 O O . ASP A 1 360 ? 9.767 -18.967 -1.116 1.00 94.54 25 ASP A O 1
ATOM 2796 N N . GLU A 1 361 ? 10.058 -16.739 -1.478 1.00 92.88 26 GLU A N 1
ATOM 2797 C CA . GLU A 1 361 ? 9.032 -16.629 -2.518 1.00 91.77 26 GLU A CA 1
ATOM 2798 C C . GLU A 1 361 ? 9.456 -17.346 -3.786 1.00 87.50 26 GLU A C 1
ATOM 2799 O O . GLU A 1 361 ? 8.687 -18.118 -4.337 1.00 85.28 26 GLU A O 1
ATOM 2805 N N . ALA A 1 362 ? 10.661 -17.047 -4.267 1.00 86.25 27 ALA A N 1
ATOM 2806 C CA . ALA A 1 362 ? 11.173 -17.630 -5.528 1.00 84.70 27 ALA A CA 1
ATOM 2807 C C . ALA A 1 362 ? 11.195 -19.154 -5.545 1.00 81.92 27 ALA A C 1
ATOM 2808 O O . ALA A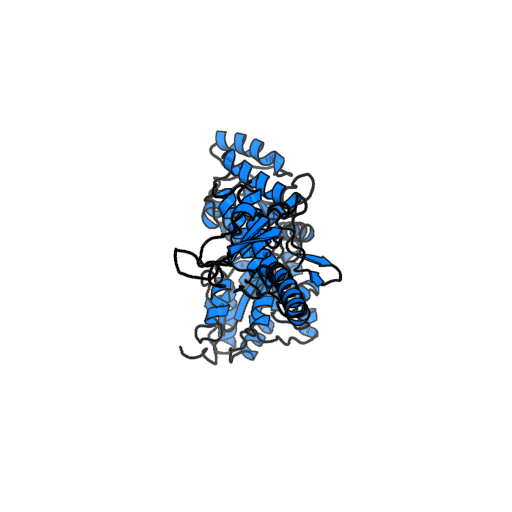 1 362 ? 10.827 -19.810 -6.551 1.00 79.17 27 ALA A O 1
ATOM 2810 N N . LEU A 1 363 ? 11.637 -19.683 -4.416 1.00 81.09 28 LEU A N 1
ATOM 2811 C CA . LEU A 1 363 ? 11.717 -21.090 -4.225 1.00 82.53 28 LEU A CA 1
ATOM 2812 C C . LEU A 1 363 ? 10.358 -21.763 -4.016 1.00 83.99 28 LEU A C 1
ATOM 2813 O O . LEU A 1 363 ? 10.144 -22.843 -4.582 1.00 82.78 28 LEU A O 1
ATOM 2818 N N . LYS A 1 364 ? 9.442 -21.171 -3.234 1.00 87.59 29 LYS A N 1
ATOM 2819 C CA . LYS A 1 364 ? 8.100 -21.787 -3.086 1.00 89.06 29 LYS A CA 1
ATOM 2820 C C . LYS A 1 364 ? 7.458 -22.007 -4.468 1.00 87.40 29 LYS A C 1
ATOM 2821 O O . LYS A 1 364 ? 6.740 -22.987 -4.659 1.00 85.61 29 LYS A O 1
ATOM 2827 N N . ASP A 1 365 ? 7.774 -21.139 -5.437 1.00 87.14 30 ASP A N 1
ATOM 2828 C CA . ASP A 1 365 ? 7.289 -21.297 -6.823 1.00 84.97 30 ASP A CA 1
ATOM 2829 C C . ASP A 1 365 ? 7.984 -22.454 -7.531 1.00 80.50 30 ASP A C 1
ATOM 2830 O O . ASP A 1 365 ? 7.351 -23.256 -8.198 1.00 79.26 30 ASP A O 1
ATOM 2835 N N . ALA A 1 366 ? 9.283 -22.559 -7.347 1.00 78.57 31 ALA A N 1
ATOM 2836 C CA . ALA A 1 366 ? 10.004 -23.729 -7.793 1.00 74.13 31 ALA A CA 1
ATOM 2837 C C . ALA A 1 366 ? 9.443 -25.063 -7.237 1.00 76.03 31 ALA A C 1
ATOM 2838 O O . ALA A 1 366 ? 9.306 -26.036 -7.997 1.00 74.14 31 ALA A O 1
ATOM 2840 N N . GLN A 1 367 ? 9.080 -25.110 -5.951 1.00 79.36 32 GLN A N 1
ATOM 2841 C CA . GLN A 1 367 ? 8.499 -26.343 -5.374 1.00 81.49 32 GLN A CA 1
ATOM 2842 C C . GLN A 1 367 ? 7.150 -26.655 -6.008 1.00 80.52 32 GLN A C 1
ATOM 2843 O O . GLN A 1 367 ? 6.921 -27.784 -6.425 1.00 80.15 32 GLN A O 1
ATOM 2849 N N . THR A 1 368 ? 6.273 -25.652 -6.099 1.00 81.27 33 THR A N 1
ATOM 2850 C CA . THR A 1 368 ? 5.018 -25.781 -6.870 1.00 79.41 33 THR A CA 1
ATOM 2851 C C . THR A 1 368 ? 5.177 -26.309 -8.290 1.00 76.22 33 THR A C 1
ATOM 2852 O O . THR A 1 368 ? 4.347 -27.083 -8.746 1.00 76.94 33 THR A O 1
ATOM 2856 N N . ASN A 1 369 ? 6.201 -25.826 -8.984 1.00 72.50 34 ASN A N 1
ATOM 2857 C CA . ASN A 1 369 ? 6.435 -26.180 -10.366 1.00 71.60 34 ASN A CA 1
ATOM 2858 C C . ASN A 1 369 ? 7.098 -27.544 -10.495 1.00 70.44 34 ASN A C 1
ATOM 2859 O O . ASN A 1 369 ? 6.656 -28.405 -11.262 1.00 67.45 34 ASN A O 1
ATOM 2864 N N . ALA A 1 370 ? 8.157 -27.745 -9.730 1.00 71.75 35 ALA A N 1
ATOM 2865 C CA . ALA A 1 370 ? 8.920 -28.973 -9.810 1.00 69.71 35 ALA A CA 1
ATOM 2866 C C . ALA A 1 370 ? 8.093 -30.171 -9.435 1.00 70.32 35 ALA A C 1
ATOM 2867 O O . ALA A 1 370 ? 8.301 -31.246 -9.968 1.00 70.48 35 ALA A O 1
ATOM 2869 N N . ALA A 1 371 ? 7.159 -29.961 -8.517 1.00 72.66 36 ALA A N 1
ATOM 2870 C CA . ALA A 1 371 ? 6.236 -30.978 -8.088 1.00 75.98 36 ALA A CA 1
ATOM 2871 C C . ALA A 1 371 ? 4.790 -30.742 -8.551 1.00 79.09 36 ALA A C 1
ATOM 2872 O O . ALA A 1 371 ? 3.864 -31.140 -7.858 1.00 83.63 36 ALA A O 1
ATOM 2874 N N . ALA A 1 372 ? 4.587 -30.129 -9.718 1.00 79.21 37 ALA A N 1
ATOM 2875 C CA . ALA A 1 372 ? 3.239 -29.992 -10.311 1.00 78.62 37 ALA A CA 1
ATOM 2876 C C . ALA A 1 372 ? 2.507 -31.341 -10.447 1.00 78.31 37 ALA A C 1
ATOM 2877 O O . ALA A 1 372 ? 1.305 -31.418 -10.177 1.00 77.78 37 ALA A O 1
ATOM 2879 N N . GLU A 1 373 ? 3.200 -32.416 -10.816 1.00 93.47 38 GLU A N 1
ATOM 2880 C CA . GLU A 1 373 ? 2.451 -33.662 -11.050 1.00 95.84 38 GLU A CA 1
ATOM 2881 C C . GLU A 1 373 ? 1.632 -34.117 -9.830 1.00 94.13 38 GLU A C 1
ATOM 2882 O O . GLU A 1 373 ? 0.440 -34.411 -9.953 1.00 89.01 38 GLU A O 1
ATOM 2888 N N . PHE A 1 374 ? 2.326 -34.155 -8.690 1.00 97.76 39 PHE A N 1
ATOM 2889 C CA . PHE A 1 374 ? 1.795 -34.561 -7.371 1.00 96.23 39 PHE A CA 1
ATOM 2890 C C . PHE A 1 374 ? 0.780 -33.587 -6.794 1.00 92.70 39 PHE A C 1
ATOM 2891 O O . PHE A 1 374 ? -0.216 -34.019 -6.263 1.00 95.50 39 PHE A O 1
ATOM 2899 N N . LEU A 1 375 ? 1.035 -32.288 -6.858 1.00 92.64 40 LEU A N 1
ATOM 2900 C CA . LEU A 1 375 ? 0.120 -31.296 -6.270 1.00 91.85 40 LEU A CA 1
ATOM 2901 C C . LEU A 1 375 ? -1.218 -31.185 -7.007 1.00 90.41 40 LEU A C 1
ATOM 2902 O O . LEU A 1 375 ? -2.224 -30.805 -6.387 1.00 89.94 40 LEU A O 1
ATOM 2907 N N . TYR A 1 376 ? -1.245 -31.508 -8.307 1.00 89.58 41 TYR A N 1
ATOM 2908 C CA . TYR A 1 376 ? -2.514 -31.532 -9.037 1.00 84.84 41 TYR A CA 1
ATOM 2909 C C . TYR A 1 376 ? -3.356 -32.727 -8.583 1.00 81.97 41 TYR A C 1
ATOM 2910 O O . TYR A 1 376 ? -4.546 -32.608 -8.451 1.00 82.01 41 TYR A O 1
ATOM 2919 N N . VAL A 1 377 ? -2.747 -33.864 -8.304 1.00 81.72 42 VAL A N 1
ATOM 2920 C CA . VAL A 1 377 ? -3.521 -35.039 -7.880 1.00 80.36 42 VAL A CA 1
ATOM 2921 C C . VAL A 1 377 ? -4.173 -34.791 -6.510 1.00 80.11 42 VAL A C 1
ATOM 2922 O O . VAL A 1 377 ? -5.348 -35.096 -6.318 1.00 76.81 42 VAL A O 1
ATOM 2926 N N . VAL A 1 378 ? -3.394 -34.241 -5.577 1.00 84.63 43 VAL A N 1
ATOM 2927 C CA . VAL A 1 378 ? -3.850 -33.996 -4.214 1.00 85.83 43 VAL A CA 1
ATOM 2928 C C . VAL A 1 378 ? -4.946 -32.945 -4.208 1.00 85.68 43 VAL A C 1
ATOM 2929 O O . VAL A 1 378 ? -6.015 -33.202 -3.678 1.00 89.13 43 VAL A O 1
ATOM 2933 N N . GLY A 1 379 ? -4.680 -31.790 -4.812 1.00 85.45 44 GLY A N 1
ATOM 2934 C CA . GLY A 1 379 ? -5.675 -30.722 -4.928 1.00 83.93 44 GLY A CA 1
ATOM 2935 C C . GLY A 1 379 ? -6.963 -31.189 -5.555 1.00 78.89 44 GLY A C 1
ATOM 2936 O O . GLY A 1 379 ? -8.040 -30.915 -5.079 1.00 77.51 44 GLY A O 1
ATOM 2937 N N . ARG A 1 380 ? -6.809 -31.932 -6.623 1.00 81.22 45 ARG A N 1
ATOM 2938 C CA . ARG A 1 380 ? -7.920 -32.529 -7.342 1.00 85.60 45 ARG A CA 1
ATOM 2939 C C . ARG A 1 380 ? -8.720 -33.570 -6.529 1.00 83.60 45 ARG A C 1
ATOM 2940 O O . ARG A 1 380 ? -9.926 -33.682 -6.664 1.00 77.41 45 ARG A O 1
ATOM 2948 N N . LYS A 1 381 ? -8.032 -34.355 -5.720 1.00 88.93 46 LYS A N 1
ATOM 2949 C CA . LYS A 1 381 ? -8.657 -35.439 -4.975 1.00 86.30 46 LYS A CA 1
ATOM 2950 C C . LYS A 1 381 ? -9.403 -34.920 -3.725 1.00 85.26 46 LYS A C 1
ATOM 2951 O O . LYS A 1 381 ? -10.414 -35.472 -3.365 1.00 83.14 46 LYS A O 1
ATOM 2957 N N . LYS A 1 382 ? -8.858 -33.894 -3.065 1.00 86.94 47 LYS A N 1
ATOM 2958 C CA . LYS A 1 382 ? -9.496 -33.171 -1.969 1.00 84.86 47 LYS A CA 1
ATOM 2959 C C . LYS A 1 382 ? -10.911 -32.844 -2.405 1.00 79.90 47 LYS A C 1
ATOM 2960 O O . LYS A 1 382 ? -11.904 -33.225 -1.767 1.00 81.16 47 LYS A O 1
ATOM 2966 N N . MET A 1 383 ? -10.972 -32.148 -3.523 1.00 76.52 48 MET A N 1
ATOM 2967 C CA . MET A 1 383 ? -12.219 -31.682 -4.051 1.00 75.76 48 MET A CA 1
ATOM 2968 C C . MET A 1 383 ? -13.124 -32.845 -4.413 1.00 75.22 48 MET A C 1
ATOM 2969 O O . MET A 1 383 ? -14.272 -32.804 -4.018 1.00 71.03 48 MET A O 1
ATOM 2974 N N . MET A 1 384 ? -12.609 -33.876 -5.127 1.00 77.39 49 MET A N 1
ATOM 2975 C CA . MET A 1 384 ? -13.458 -35.003 -5.612 1.00 76.78 49 MET A CA 1
ATOM 2976 C C . MET A 1 384 ? -14.054 -35.753 -4.435 1.00 75.52 49 MET A C 1
ATOM 2977 O O . MET A 1 384 ? -15.214 -36.070 -4.469 1.00 75.80 49 MET A O 1
ATOM 2982 N N . ASP A 1 385 ? -13.288 -35.956 -3.369 1.00 76.08 50 ASP A N 1
ATOM 2983 C CA . ASP A 1 385 ? -13.790 -36.619 -2.162 1.00 76.55 50 ASP A CA 1
ATOM 2984 C C . ASP A 1 385 ? -14.924 -35.902 -1.518 1.00 76.08 50 ASP A C 1
ATOM 2985 O O . ASP A 1 385 ? -15.772 -36.505 -0.870 1.00 80.18 50 ASP A O 1
ATOM 2990 N N . ALA A 1 386 ? -14.906 -34.595 -1.626 1.00 76.28 51 ALA A N 1
ATOM 2991 C CA . ALA A 1 386 ? -15.984 -33.791 -1.077 1.00 74.52 51 ALA A CA 1
ATOM 2992 C C . ALA A 1 386 ? -17.237 -33.912 -1.925 1.00 73.61 51 ALA A C 1
ATOM 2993 O O . ALA A 1 386 ? -18.314 -33.998 -1.357 1.00 70.05 51 ALA A O 1
ATOM 2995 N N . GLN A 1 387 ? -17.073 -33.890 -3.266 1.00 75.20 52 GLN A N 1
ATOM 2996 C CA . GLN A 1 387 ? -18.165 -34.094 -4.254 1.00 73.64 52 GLN A CA 1
ATOM 2997 C C . GLN A 1 387 ? -18.990 -35.359 -3.989 1.00 76.12 52 GLN A C 1
ATOM 2998 O O . GLN A 1 387 ? -20.216 -35.353 -4.100 1.00 75.81 52 GLN A O 1
ATOM 3004 N N . TYR A 1 388 ? -18.293 -36.441 -3.663 1.00 76.36 53 TYR A N 1
ATOM 3005 C CA . TYR A 1 388 ? -18.915 -37.711 -3.486 1.00 75.66 53 TYR A CA 1
ATOM 3006 C C . TYR A 1 388 ? -19.664 -37.833 -2.162 1.00 74.57 53 TYR A C 1
ATOM 3007 O O . TYR A 1 388 ? -20.717 -38.464 -2.120 1.00 72.79 53 TYR A O 1
ATOM 3016 N N . LYS A 1 389 ? -19.138 -37.259 -1.085 1.00 74.34 54 LYS A N 1
ATOM 3017 C CA . LYS A 1 389 ? -19.929 -37.172 0.131 1.00 76.03 54 LYS A CA 1
ATOM 3018 C C . LYS A 1 389 ? -21.190 -36.337 -0.202 1.00 73.11 54 LYS A C 1
ATOM 3019 O O . LYS A 1 389 ? -22.321 -36.732 0.098 1.00 74.41 54 LYS A O 1
ATOM 3025 N N . CYS A 1 390 ? -21.023 -35.229 -0.912 1.00 70.37 55 CYS A N 1
ATOM 3026 C CA . CYS A 1 390 ? -22.179 -34.410 -1.202 1.00 68.63 55 CYS A CA 1
ATOM 3027 C C . CYS A 1 390 ? -23.248 -35.202 -1.899 1.00 69.61 55 CYS A C 1
ATOM 3028 O O . CYS A 1 390 ? -24.433 -35.115 -1.541 1.00 68.90 55 CYS A O 1
ATOM 3031 N N . TYR A 1 391 ? -22.812 -35.982 -2.879 1.00 70.81 56 TYR A N 1
ATOM 3032 C CA . TYR A 1 391 ? -23.716 -36.775 -3.684 1.00 71.55 56 TYR A CA 1
ATOM 3033 C C . TYR A 1 391 ? -24.394 -37.854 -2.855 1.00 69.46 56 TYR A C 1
ATOM 3034 O O . TYR A 1 391 ? -25.607 -38.031 -2.985 1.00 67.43 56 TYR A O 1
ATOM 3043 N N . ASP A 1 392 ? -23.636 -38.564 -2.016 1.00 68.27 57 ASP A N 1
ATOM 3044 C CA . ASP A 1 392 ? -24.238 -39.492 -1.067 1.00 67.35 57 ASP A CA 1
ATOM 3045 C C . ASP A 1 392 ? -25.232 -38.790 -0.194 1.00 66.71 57 ASP A C 1
ATOM 3046 O O . ASP A 1 392 ? -26.354 -39.212 -0.161 1.00 71.81 57 ASP A O 1
ATOM 3051 N N . ARG A 1 393 ? -24.875 -37.708 0.476 1.00 66.74 58 ARG A N 1
ATOM 3052 C CA . ARG A 1 393 ? -25.858 -37.090 1.351 1.00 69.83 58 ARG A CA 1
ATOM 3053 C C . ARG A 1 393 ? -27.016 -36.457 0.573 1.00 69.34 58 ARG A C 1
ATOM 3054 O O . ARG A 1 393 ? -28.121 -36.425 1.055 1.00 71.23 58 ARG A O 1
ATOM 3062 N N . MET A 1 394 ? -26.798 -35.992 -0.643 1.00 71.50 59 MET A N 1
ATOM 3063 C CA . MET A 1 394 ? -27.953 -35.583 -1.488 1.00 71.63 59 MET A CA 1
ATOM 3064 C C . MET A 1 394 ? -28.946 -36.713 -1.786 1.00 73.40 59 MET A C 1
ATOM 3065 O O . MET A 1 394 ? -30.101 -36.473 -2.011 1.00 76.65 59 MET A O 1
ATOM 3070 N N . GLN A 1 395 ? -28.495 -37.946 -1.797 1.00 78.50 60 GLN A N 1
ATOM 3071 C CA . GLN A 1 395 ? -29.371 -39.094 -2.051 1.00 81.25 60 GLN A CA 1
ATOM 3072 C C . GLN A 1 395 ? -30.034 -39.605 -0.756 1.00 77.36 60 GLN A C 1
ATOM 3073 O O . GLN A 1 395 ? -31.035 -40.290 -0.770 1.00 76.19 60 GLN A O 1
ATOM 3079 N N . GLN A 1 396 ? -29.500 -39.230 0.371 1.00 75.08 61 GLN A N 1
ATOM 3080 C CA . GLN A 1 396 ? -29.842 -39.891 1.579 1.00 77.14 61 GLN A CA 1
ATOM 3081 C C . GLN A 1 396 ? -30.874 -39.135 2.389 1.00 72.08 61 GLN A C 1
ATOM 3082 O O . GLN A 1 396 ? -31.667 -39.745 3.052 1.00 77.99 61 GLN A O 1
ATOM 3088 N N . LEU A 1 397 ? -30.887 -37.821 2.336 1.00 67.65 62 LEU A N 1
ATOM 3089 C CA . LEU A 1 397 ? -31.721 -37.022 3.240 1.00 68.03 62 LEU A CA 1
ATOM 3090 C C . LEU A 1 397 ? -33.125 -36.919 2.695 1.00 67.46 62 LEU A C 1
ATOM 3091 O O . LEU A 1 397 ? -33.324 -36.518 1.565 1.00 67.63 62 LEU A O 1
ATOM 3096 N N . PRO A 1 398 ? -34.118 -37.172 3.534 1.00 67.79 63 PRO A N 1
ATOM 3097 C CA . PRO A 1 398 ? -35.468 -37.244 3.011 1.00 66.73 63 PRO A CA 1
ATOM 3098 C C . PRO A 1 398 ? -36.008 -35.891 2.515 1.00 62.39 63 PRO A C 1
ATOM 3099 O O . PRO A 1 398 ? -35.498 -34.870 2.873 1.00 57.77 63 PRO A O 1
ATOM 3103 N N . ALA A 1 399 ? -37.035 -35.920 1.677 1.00 64.24 64 ALA A N 1
ATOM 3104 C CA . ALA A 1 399 ? -37.639 -34.704 1.107 1.00 64.11 64 ALA A CA 1
ATOM 3105 C C . ALA A 1 399 ? -38.048 -33.607 2.092 1.00 63.94 64 ALA A C 1
ATOM 3106 O O . ALA A 1 399 ? -38.618 -33.850 3.186 1.00 64.92 64 ALA A O 1
ATOM 3108 N N . TYR A 1 400 ? -37.795 -32.388 1.657 1.00 66.07 65 TYR A N 1
ATOM 3109 C CA . TYR A 1 400 ? -38.329 -31.163 2.328 1.00 68.83 65 TYR A CA 1
ATOM 3110 C C . TYR A 1 400 ? -39.792 -31.332 2.701 1.00 66.50 65 TYR A C 1
ATOM 3111 O O . TYR A 1 400 ? -40.546 -31.792 1.897 1.00 66.58 65 TYR A O 1
ATOM 3120 N N . GLN A 1 401 ? -40.141 -31.020 3.935 1.00 67.79 66 GLN A N 1
ATOM 3121 C CA . GLN A 1 401 ? -41.494 -31.151 4.443 1.00 72.69 66 GLN A CA 1
ATOM 3122 C C . GLN A 1 401 ? -41.853 -29.746 4.858 1.00 73.29 66 GLN A C 1
ATOM 3123 O O . GLN A 1 401 ? -41.576 -29.373 5.925 1.00 88.68 66 GLN A O 1
ATOM 3129 N N . GLY A 1 402 ? -42.405 -28.927 4.019 1.00 72.92 67 GLY A N 1
ATOM 3130 C CA . GLY A 1 402 ? -42.423 -27.494 4.311 1.00 70.16 67 GLY A CA 1
ATOM 3131 C C . GLY A 1 402 ? -43.382 -26.979 3.284 1.00 71.78 67 GLY A C 1
ATOM 3132 O O . GLY A 1 402 ? -43.366 -27.400 2.131 1.00 71.45 67 GLY A O 1
ATOM 3133 N N . GLU A 1 403 ? -44.296 -26.135 3.678 1.00 70.97 68 GLU A N 1
ATOM 3134 C CA . GLU A 1 403 ? -45.345 -25.857 2.754 1.00 72.53 68 GLU A CA 1
ATOM 3135 C C . GLU A 1 403 ? -44.950 -24.736 1.803 1.00 70.03 68 GLU A C 1
ATOM 3136 O O . GLU A 1 403 ? -45.627 -24.528 0.828 1.00 70.37 68 GLU A O 1
ATOM 3142 N N . GLY A 1 404 ? -43.814 -24.079 2.047 1.00 69.26 69 GLY A N 1
ATOM 3143 C CA . GLY A 1 404 ? -43.405 -22.912 1.293 1.00 70.93 69 GLY A CA 1
ATOM 3144 C C . GLY A 1 404 ? -42.395 -23.257 0.219 1.00 72.88 69 GLY A C 1
ATOM 3145 O O . GLY A 1 404 ? -42.075 -24.419 0.027 1.00 73.61 69 GLY A O 1
ATOM 3146 N N . PRO A 1 405 ? -41.906 -22.246 -0.512 1.00 71.54 70 PRO A N 1
ATOM 3147 C CA . PRO A 1 405 ? -40.795 -22.448 -1.409 1.00 70.13 70 PRO A CA 1
ATOM 3148 C C . PRO A 1 405 ? -39.536 -22.654 -0.628 1.00 69.33 70 PRO A C 1
ATOM 3149 O O . PRO A 1 405 ? -39.413 -22.159 0.512 1.00 66.06 70 PRO A O 1
ATOM 3153 N N . TYR A 1 406 ? -38.599 -23.333 -1.285 1.00 71.38 71 TYR A N 1
ATOM 3154 C CA . TYR A 1 406 ? -37.309 -23.664 -0.708 1.00 69.26 71 TYR A CA 1
ATOM 3155 C C . TYR A 1 406 ? -36.327 -23.933 -1.812 1.00 66.84 71 TYR A C 1
ATOM 3156 O O . TYR A 1 406 ? -36.678 -24.500 -2.835 1.00 69.04 71 TYR A O 1
ATOM 3165 N N . CYS A 1 407 ? -35.088 -23.565 -1.583 1.00 68.41 72 CYS A N 1
ATOM 3166 C CA . CYS A 1 407 ? -34.027 -23.832 -2.562 1.00 71.10 72 CYS A CA 1
ATOM 3167 C C . CYS A 1 407 ? -33.535 -25.196 -2.268 1.00 67.61 72 CYS A C 1
ATOM 3168 O O . CYS A 1 407 ? -33.345 -25.535 -1.112 1.00 65.95 72 CYS A O 1
ATOM 3171 N N . ASN A 1 408 ? -33.266 -25.978 -3.293 1.00 70.97 73 ASN A N 1
ATOM 3172 C CA . ASN A 1 408 ? -32.942 -27.378 -3.020 1.00 77.97 73 ASN A CA 1
ATOM 3173 C C . ASN A 1 408 ? -31.451 -27.665 -2.932 1.00 68.54 73 ASN A C 1
ATOM 3174 O O . ASN A 1 408 ? -30.655 -26.915 -3.400 1.00 64.51 73 ASN A O 1
ATOM 3179 N N . ARG A 1 409 ? -31.129 -28.761 -2.269 1.00 67.34 74 ARG A N 1
ATOM 3180 C CA . ARG A 1 409 ? -29.768 -29.236 -2.026 1.00 64.77 74 ARG A CA 1
ATOM 3181 C C . ARG A 1 409 ? -28.922 -29.255 -3.265 1.00 66.40 74 ARG A C 1
ATOM 3182 O O . ARG A 1 409 ? -29.368 -29.649 -4.346 1.00 71.72 74 ARG A O 1
ATOM 3190 N N . THR A 1 410 ? -27.676 -28.846 -3.117 1.00 67.38 75 THR A N 1
ATOM 3191 C CA . THR A 1 410 ? -26.800 -28.672 -4.283 1.00 64.73 75 THR A CA 1
ATOM 3192 C C . THR A 1 410 ? -25.310 -28.719 -3.928 1.00 63.54 75 THR A C 1
ATOM 3193 O O . THR A 1 410 ? -24.909 -28.342 -2.820 1.00 59.65 75 THR A O 1
ATOM 3197 N N . TRP A 1 411 ? -24.511 -29.171 -4.897 1.00 63.60 76 TRP A N 1
ATOM 3198 C CA . TRP A 1 411 ? -23.047 -29.055 -4.818 1.00 61.58 76 TRP A CA 1
ATOM 3199 C C . TRP A 1 411 ? -22.611 -27.878 -5.659 1.00 58.40 76 TRP A C 1
ATOM 3200 O O . TRP A 1 411 ? -22.820 -27.890 -6.885 1.00 55.85 76 TRP A O 1
ATOM 3211 N N . ASP A 1 412 ? -22.014 -26.871 -5.005 1.00 56.97 77 ASP A N 1
ATOM 3212 C CA . ASP A 1 412 ? -21.659 -25.608 -5.679 1.00 57.82 77 ASP A CA 1
ATOM 3213 C C . ASP A 1 412 ? -20.314 -25.613 -6.368 1.00 58.58 77 ASP A C 1
ATOM 3214 O O . ASP A 1 412 ? -20.017 -24.715 -7.094 1.00 60.55 77 ASP A O 1
ATOM 3219 N N . GLY A 1 413 ? -19.522 -26.648 -6.172 1.00 64.77 78 GLY A N 1
ATOM 3220 C CA . GLY A 1 413 ? -18.204 -26.753 -6.802 1.00 66.04 78 GLY A CA 1
ATOM 3221 C C . GLY A 1 413 ? -17.168 -26.907 -5.705 1.00 64.72 78 GLY A C 1
ATOM 3222 O O . GLY A 1 413 ? -16.161 -27.555 -5.927 1.00 65.79 78 GLY A O 1
ATOM 3223 N N . TRP A 1 414 ? -17.425 -26.315 -4.534 1.00 60.91 79 TRP A N 1
ATOM 3224 C CA . TRP A 1 414 ? -16.521 -26.405 -3.396 1.00 60.57 79 TRP A CA 1
ATOM 3225 C C . TRP A 1 414 ? -17.136 -26.961 -2.123 1.00 63.33 79 TRP A C 1
ATOM 3226 O O . TRP A 1 414 ? -16.410 -27.568 -1.297 1.00 62.64 79 TRP A O 1
ATOM 3237 N N . LEU A 1 415 ? -18.439 -26.726 -1.931 1.00 64.01 80 LEU A N 1
ATOM 3238 C CA . LEU A 1 415 ? -19.141 -27.217 -0.741 1.00 62.34 80 LEU A CA 1
ATOM 3239 C C . LEU A 1 415 ? -20.508 -27.798 -1.041 1.00 62.23 80 LEU A C 1
ATOM 3240 O O . LEU A 1 415 ? -21.134 -27.417 -2.011 1.00 63.52 80 LEU A O 1
ATOM 3245 N N . CYS A 1 416 ? -20.952 -28.708 -0.172 1.00 64.45 81 CYS A N 1
ATOM 3246 C CA . CYS A 1 416 ? -22.338 -29.214 -0.116 1.00 65.93 81 CYS A CA 1
ATOM 3247 C C . CYS A 1 416 ? -23.331 -28.314 0.682 1.00 65.74 81 CYS A C 1
ATOM 3248 O O . CYS A 1 416 ? -22.985 -27.781 1.730 1.00 62.09 81 CYS A O 1
ATOM 3251 N N . TRP A 1 417 ? -24.555 -28.159 0.160 1.00 65.27 82 TRP A N 1
ATOM 3252 C CA . TRP A 1 417 ? -25.610 -27.354 0.765 1.00 61.24 82 TRP A CA 1
ATOM 3253 C C . TRP A 1 417 ? -26.929 -28.141 0.868 1.00 60.71 82 TRP A C 1
ATOM 3254 O O . TRP A 1 417 ? -27.281 -28.857 -0.083 1.00 59.53 82 TRP A O 1
ATOM 3265 N N . ASP A 1 418 ? -27.665 -28.035 1.983 1.00 57.87 83 ASP A N 1
ATOM 3266 C CA . ASP A 1 418 ? -28.911 -28.813 2.076 1.00 57.51 83 ASP A CA 1
ATOM 3267 C C . ASP A 1 418 ? -30.105 -28.066 1.571 1.00 57.53 83 ASP A C 1
ATOM 3268 O O . ASP A 1 418 ? -30.054 -26.843 1.375 1.00 56.61 83 ASP A O 1
ATOM 3273 N N . ASP A 1 419 ? -31.205 -28.794 1.352 1.00 60.00 84 ASP A N 1
ATOM 3274 C CA . ASP A 1 419 ? -32.474 -28.123 1.100 1.00 58.93 84 ASP A CA 1
ATOM 3275 C C . ASP A 1 419 ? -32.506 -27.001 2.152 1.00 62.07 84 ASP A C 1
ATOM 3276 O O . ASP A 1 419 ? -32.218 -27.218 3.355 1.00 61.99 84 ASP A O 1
ATOM 3281 N N . THR A 1 420 ? -32.799 -25.797 1.679 1.00 62.48 85 THR A N 1
ATOM 3282 C CA . THR A 1 420 ? -32.898 -24.604 2.509 1.00 60.65 85 THR A CA 1
ATOM 3283 C C . THR A 1 420 ? -34.231 -23.814 2.219 1.00 61.80 85 THR A C 1
ATOM 3284 O O . THR A 1 420 ? -34.624 -23.582 1.046 1.00 61.99 85 THR A O 1
ATOM 3288 N N . PRO A 1 421 ? -34.900 -23.348 3.284 1.00 62.76 86 PRO A N 1
ATOM 3289 C CA . PRO A 1 421 ? -36.173 -22.618 3.092 1.00 64.02 86 PRO A CA 1
ATOM 3290 C C . PRO A 1 421 ? -35.983 -21.240 2.501 1.00 63.89 86 PRO A C 1
ATOM 3291 O O . PRO A 1 421 ? -34.918 -20.654 2.671 1.00 65.29 86 PRO A O 1
ATOM 3295 N N . ALA A 1 422 ? -37.017 -20.714 1.859 1.00 63.10 87 ALA A N 1
ATOM 3296 C CA . ALA A 1 422 ? -36.974 -19.347 1.354 1.00 62.45 87 ALA A CA 1
ATOM 3297 C C . ALA A 1 422 ? -36.624 -18.301 2.404 1.00 63.58 87 ALA A C 1
ATOM 3298 O O . ALA A 1 422 ? -37.030 -18.393 3.586 1.00 63.29 87 ALA A O 1
ATOM 3300 N N . GLY A 1 423 ? -35.859 -17.305 1.932 1.00 66.28 88 GLY A N 1
ATOM 3301 C CA . GLY A 1 423 ? -35.374 -16.167 2.709 1.00 62.85 88 GLY A CA 1
ATOM 3302 C C . GLY A 1 423 ? -34.391 -16.516 3.800 1.00 61.73 88 GLY A C 1
ATOM 3303 O O . GLY A 1 423 ? -34.132 -15.675 4.650 1.00 65.44 88 GLY A O 1
ATOM 3304 N N . VAL A 1 424 ? -33.851 -17.742 3.800 1.00 61.76 89 VAL A N 1
ATOM 3305 C CA . VAL A 1 424 ? -32.880 -18.177 4.826 1.00 60.90 89 VAL A CA 1
ATOM 3306 C C . VAL A 1 424 ? -31.465 -18.052 4.305 1.00 60.86 89 VAL A C 1
ATOM 3307 O O . VAL A 1 424 ? -31.209 -18.407 3.154 1.00 62.59 89 VAL A O 1
ATOM 3311 N N . LEU A 1 425 ? -30.591 -17.487 5.158 1.00 61.49 90 LEU A N 1
ATOM 3312 C CA . LEU A 1 425 ? -29.156 -17.347 4.925 1.00 61.63 90 LEU A CA 1
ATOM 3313 C C . LEU A 1 425 ? -28.499 -18.539 5.622 1.00 62.78 90 LEU A C 1
ATOM 3314 O O . LEU A 1 425 ? -28.521 -18.649 6.865 1.00 65.16 90 LEU A O 1
ATOM 3319 N N . SER A 1 426 ? -27.942 -19.420 4.804 1.00 59.32 91 SER A N 1
ATOM 3320 C CA . SER A 1 426 ? -27.369 -20.679 5.223 1.00 60.79 91 SER A CA 1
ATOM 3321 C C . SER A 1 426 ? -25.900 -20.404 5.438 1.00 59.01 91 SER A C 1
ATOM 3322 O O . SER A 1 426 ? -25.371 -19.495 4.800 1.00 59.70 91 SER A O 1
ATOM 3325 N N . TYR A 1 427 ? -25.238 -21.174 6.303 1.00 57.76 92 TYR A N 1
ATOM 3326 C CA . TYR A 1 427 ? -23.784 -21.006 6.532 1.00 57.05 92 TYR A CA 1
ATOM 3327 C C . TYR A 1 427 ? -23.045 -22.252 7.005 1.00 55.53 92 TYR A C 1
ATOM 3328 O O . TYR A 1 427 ? -23.604 -23.129 7.627 1.00 52.66 92 TYR A O 1
ATOM 3337 N N . GLN A 1 428 ? -21.747 -22.286 6.742 1.00 58.70 93 GLN A N 1
ATOM 3338 C CA . GLN A 1 428 ? -20.894 -23.440 7.161 1.00 60.39 93 GLN A CA 1
ATOM 3339 C C . GLN A 1 428 ? -19.438 -23.056 7.069 1.00 60.58 93 GLN A C 1
ATOM 3340 O O . GLN A 1 428 ? -19.149 -21.982 6.554 1.00 59.23 93 GLN A O 1
ATOM 3346 N N . PHE A 1 429 ? -18.545 -23.911 7.578 1.00 63.65 94 PHE A N 1
ATOM 3347 C CA . PHE A 1 429 ? -17.102 -23.566 7.672 1.00 66.27 94 PHE A CA 1
ATOM 3348 C C . PHE A 1 429 ? -16.466 -23.581 6.307 1.00 65.81 94 PHE A C 1
ATOM 3349 O O . PHE A 1 429 ? -16.853 -24.363 5.453 1.00 69.39 94 PHE A O 1
ATOM 3357 N N . CYS A 1 430 ? -15.500 -22.707 6.101 1.00 66.88 95 CYS A N 1
ATOM 3358 C CA . CYS A 1 430 ? -14.744 -22.705 4.858 1.00 68.09 95 CYS A CA 1
ATOM 3359 C C . CYS A 1 430 ? -14.053 -24.028 4.638 1.00 66.32 95 CYS A C 1
ATOM 3360 O O . CYS A 1 430 ? -13.687 -24.682 5.614 1.00 65.62 95 CYS A O 1
ATOM 3363 N N . PRO A 1 431 ? -13.893 -24.432 3.354 1.00 66.07 96 PRO A N 1
ATOM 3364 C CA . PRO A 1 431 ? -13.121 -25.621 3.000 1.00 67.57 96 PRO A CA 1
ATOM 3365 C C . PRO A 1 431 ? -11.647 -25.368 3.163 1.00 70.80 96 PRO A C 1
ATOM 3366 O O . PRO A 1 431 ? -11.237 -24.215 3.200 1.00 69.46 96 PRO A O 1
ATOM 3370 N N . ASP A 1 432 ? -10.858 -26.429 3.243 1.00 73.10 97 ASP A N 1
ATOM 3371 C CA . ASP A 1 432 ? -9.405 -26.255 3.306 1.00 77.80 97 ASP A CA 1
ATOM 3372 C C . ASP A 1 432 ? -8.702 -26.646 2.000 1.00 75.51 97 ASP A C 1
ATOM 3373 O O . ASP A 1 432 ? -7.717 -27.329 2.043 1.00 79.35 97 ASP A O 1
ATOM 3378 N N . TYR A 1 433 ? -9.185 -26.236 0.832 1.00 72.76 98 TYR A N 1
ATOM 3379 C CA . TYR A 1 433 ? -8.474 -26.601 -0.408 1.00 74.84 98 TYR A CA 1
ATOM 3380 C C . TYR A 1 433 ? -7.235 -25.783 -0.619 1.00 77.22 98 TYR A C 1
ATOM 3381 O O . TYR A 1 433 ? -6.281 -26.258 -1.202 1.00 83.76 98 TYR A O 1
ATOM 3390 N N . PHE A 1 434 ? -7.238 -24.549 -0.150 1.00 76.05 99 PHE A N 1
ATOM 3391 C CA . PHE A 1 434 ? -6.243 -23.576 -0.554 1.00 74.67 99 PHE A CA 1
ATOM 3392 C C . PHE A 1 434 ? -5.476 -23.100 0.669 1.00 73.83 99 PHE A C 1
ATOM 3393 O O . PHE A 1 434 ? -6.025 -23.080 1.768 1.00 69.96 99 PHE A O 1
ATOM 3401 N N . PRO A 1 435 ? -4.207 -22.685 0.485 1.00 77.28 100 PRO A N 1
ATOM 3402 C CA . PRO A 1 435 ? -3.452 -22.342 1.681 1.00 77.98 100 PRO A CA 1
ATOM 3403 C C . PRO A 1 435 ? -3.950 -21.085 2.375 1.00 76.16 100 PRO A C 1
ATOM 3404 O O . PRO A 1 435 ? -3.758 -20.989 3.569 1.00 77.28 100 PRO A O 1
ATOM 3408 N N . ASP A 1 436 ? -4.586 -20.151 1.658 1.00 74.82 101 ASP A N 1
ATOM 3409 C CA . ASP A 1 436 ? -5.047 -18.861 2.258 1.00 75.54 101 ASP A CA 1
ATOM 3410 C C . ASP A 1 436 ? -6.463 -18.914 2.903 1.00 74.16 101 ASP A C 1
ATOM 3411 O O . ASP A 1 436 ? -6.958 -17.903 3.389 1.00 74.57 101 ASP A O 1
ATOM 3416 N N . PHE A 1 437 ? -7.085 -20.088 2.947 1.00 73.14 102 PHE A N 1
ATOM 3417 C CA . PHE A 1 437 ? -8.422 -20.247 3.512 1.00 71.05 102 PHE A CA 1
ATOM 3418 C C . PHE A 1 437 ? -8.314 -20.693 4.966 1.00 71.29 102 PHE A C 1
ATOM 3419 O O . PHE A 1 437 ? -7.659 -21.693 5.255 1.00 69.78 102 PHE A O 1
ATOM 3427 N N . ASP A 1 438 ? -8.986 -19.948 5.846 1.00 72.16 103 ASP A N 1
ATOM 3428 C CA . ASP A 1 438 ? -9.100 -20.236 7.268 1.00 76.86 103 ASP A CA 1
ATOM 3429 C C . ASP A 1 438 ? -10.363 -21.083 7.508 1.00 76.05 103 ASP A C 1
ATOM 3430 O O . ASP A 1 438 ? -11.496 -20.598 7.370 1.00 77.25 103 ASP A O 1
ATOM 3435 N N . PRO A 1 439 ? -10.196 -22.338 7.914 1.00 75.80 104 PRO A N 1
ATOM 3436 C CA . PRO A 1 439 ? -11.434 -23.090 8.100 1.00 77.56 104 PRO A CA 1
ATOM 3437 C C . PRO A 1 439 ? -12.192 -22.790 9.419 1.00 78.25 104 PRO A C 1
ATOM 3438 O O . PRO A 1 439 ? -13.174 -23.471 9.719 1.00 76.60 104 PRO A O 1
ATOM 3442 N N . SER A 1 440 ? -11.734 -21.822 10.213 1.00 78.41 105 SER A N 1
ATOM 3443 C CA . SER A 1 440 ? -12.549 -21.319 11.298 1.00 79.39 105 SER A CA 1
ATOM 3444 C C . SER A 1 440 ? -13.538 -20.272 10.775 1.00 77.28 105 SER A C 1
ATOM 3445 O O . SER A 1 440 ? -14.508 -19.938 11.449 1.00 77.37 105 SER A O 1
ATOM 3448 N N . GLU A 1 441 ? -13.291 -19.729 9.592 1.00 77.37 106 GLU A N 1
ATOM 3449 C CA . GLU A 1 441 ? -14.170 -18.695 9.069 1.00 77.40 106 GLU A CA 1
ATOM 3450 C C . GLU A 1 441 ? -15.291 -19.395 8.293 1.00 76.11 106 GLU A C 1
ATOM 3451 O O . GLU A 1 441 ? -15.224 -20.622 8.063 1.00 76.09 106 GLU A O 1
ATOM 3457 N N . LYS A 1 442 ? -16.330 -18.634 7.928 1.00 71.63 107 LYS A N 1
ATOM 3458 C CA . LYS A 1 442 ? -17.534 -19.224 7.349 1.00 67.32 107 LYS A CA 1
ATOM 3459 C C . LYS A 1 442 ? -17.927 -18.674 5.967 1.00 61.28 107 LYS A C 1
ATOM 3460 O O . LYS A 1 442 ? -17.487 -17.624 5.539 1.00 58.33 107 LYS A O 1
ATOM 3466 N N . VAL A 1 443 ? -18.773 -19.445 5.298 1.00 60.29 108 VAL A N 1
ATOM 3467 C CA . VAL A 1 443 ? -19.276 -19.201 3.964 1.00 59.83 108 VAL A CA 1
ATOM 3468 C C . VAL A 1 443 ? -20.766 -19.078 4.085 1.00 58.87 108 VAL A C 1
ATOM 3469 O O . VAL A 1 443 ? -21.373 -19.879 4.789 1.00 61.32 108 VAL A O 1
ATOM 3473 N N . THR A 1 444 ? -21.356 -18.139 3.355 1.00 57.63 109 THR A N 1
ATOM 3474 C CA . THR A 1 444 ? -22.797 -17.977 3.317 1.00 57.83 109 THR A CA 1
ATOM 3475 C C . THR A 1 444 ? -23.366 -18.376 1.973 1.00 59.23 109 THR A C 1
ATOM 3476 O O . THR A 1 444 ? -22.689 -18.278 0.954 1.00 58.15 109 THR A O 1
ATOM 3480 N N . LYS A 1 445 ? -24.605 -18.862 1.984 1.00 60.40 110 LYS A N 1
ATOM 3481 C CA . LYS A 1 445 ? -25.369 -19.028 0.750 1.00 59.61 110 LYS A CA 1
ATOM 3482 C C . LYS A 1 445 ? -26.831 -18.623 0.978 1.00 56.43 110 LYS A C 1
ATOM 3483 O O . LYS A 1 445 ? -27.501 -19.244 1.743 1.00 53.54 110 LYS A O 1
ATOM 3489 N N . TYR A 1 446 ? -27.314 -17.570 0.321 1.00 59.19 111 TYR A N 1
ATOM 3490 C CA . TYR A 1 446 ? -28.685 -17.085 0.551 1.00 61.08 111 TYR A CA 1
ATOM 3491 C C . TYR A 1 446 ? -29.696 -17.643 -0.443 1.00 64.44 111 TYR A C 1
ATOM 3492 O O . TYR A 1 446 ? -29.493 -17.556 -1.647 1.00 66.19 111 TYR A O 1
ATOM 3501 N N . CYS A 1 447 ? -30.785 -18.198 0.101 1.00 66.07 112 CYS A N 1
ATOM 3502 C CA . CYS A 1 447 ? -31.944 -18.661 -0.655 1.00 69.28 112 CYS A CA 1
ATOM 3503 C C . CYS A 1 447 ? -33.008 -17.555 -0.721 1.00 73.56 112 CYS A C 1
ATOM 3504 O O . CYS A 1 447 ? -33.467 -17.097 0.321 1.00 79.87 112 CYS A O 1
ATOM 3507 N N . ASP A 1 448 ? -33.401 -17.122 -1.925 1.00 73.92 113 ASP A N 1
ATOM 3508 C CA . ASP A 1 448 ? -34.374 -16.020 -2.069 1.00 74.24 113 ASP A CA 1
ATOM 3509 C C . ASP A 1 448 ? -35.821 -16.399 -1.718 1.00 73.32 113 ASP A C 1
ATOM 3510 O O . ASP A 1 448 ? -36.177 -17.570 -1.561 1.00 69.11 113 ASP A O 1
ATOM 3515 N N . GLU A 1 449 ? -36.610 -15.346 -1.562 1.00 74.74 114 GLU A N 1
ATOM 3516 C CA . GLU A 1 449 ? -37.965 -15.406 -1.144 1.00 76.52 114 GLU A CA 1
ATOM 3517 C C . GLU A 1 449 ? -38.771 -16.283 -2.087 1.00 77.71 114 GLU A C 1
ATOM 3518 O O . GLU A 1 449 ? -39.778 -16.796 -1.655 1.00 79.30 114 GLU A O 1
ATOM 3524 N N . LYS A 1 450 ? -38.317 -16.516 -3.328 1.00 79.73 115 LYS A N 1
ATOM 3525 C CA . LYS A 1 450 ? -39.019 -17.424 -4.282 1.00 83.28 115 LYS A CA 1
ATOM 3526 C C . LYS A 1 450 ? -38.465 -18.833 -4.378 1.00 77.22 115 LYS A C 1
ATOM 3527 O O . LYS A 1 450 ? -38.871 -19.580 -5.247 1.00 75.34 115 LYS A O 1
ATOM 3533 N N . GLY A 1 451 ? -37.523 -19.195 -3.524 1.00 76.06 116 GLY A N 1
ATOM 3534 C CA . GLY A 1 451 ? -36.967 -20.554 -3.530 1.00 76.73 116 GLY A CA 1
ATOM 3535 C C . GLY A 1 451 ? -35.897 -20.843 -4.562 1.00 75.59 116 GLY A C 1
ATOM 3536 O O . GLY A 1 451 ? -35.793 -21.966 -5.043 1.00 74.25 116 GLY A O 1
ATOM 3537 N N . VAL A 1 452 ? -35.074 -19.828 -4.839 1.00 76.31 117 VAL A N 1
ATOM 3538 C CA . VAL A 1 452 ? -34.017 -19.851 -5.870 1.00 74.05 117 VAL A CA 1
ATOM 3539 C C . VAL A 1 452 ? -32.702 -19.354 -5.252 1.00 73.16 117 VAL A C 1
ATOM 3540 O O . VAL A 1 452 ? -32.663 -18.385 -4.501 1.00 72.66 117 VAL A O 1
ATOM 3544 N N . TRP A 1 453 ? -31.604 -20.023 -5.529 1.00 72.56 118 TRP A N 1
ATOM 3545 C CA . TRP A 1 453 ? -30.384 -19.579 -4.897 1.00 71.10 118 TRP A CA 1
ATOM 3546 C C . TRP A 1 453 ? -29.946 -18.185 -5.480 1.00 69.99 118 TRP A C 1
ATOM 3547 O O . TRP A 1 453 ? -30.204 -17.829 -6.666 1.00 67.38 118 TRP A O 1
ATOM 3558 N N . PHE A 1 454 ? -29.304 -17.435 -4.581 1.00 66.17 119 PHE A N 1
ATOM 3559 C CA . PHE A 1 454 ? -28.688 -16.143 -4.825 1.00 63.12 119 PHE A CA 1
ATOM 3560 C C . PHE A 1 454 ? -27.844 -16.194 -6.082 1.00 62.25 119 PHE A C 1
ATOM 3561 O O . PHE A 1 454 ? -27.036 -17.097 -6.246 1.00 62.99 119 PHE A O 1
ATOM 3569 N N . LYS A 1 455 ? -28.027 -15.208 -6.952 1.00 64.78 120 LYS A N 1
ATOM 3570 C CA . LYS A 1 455 ? -27.178 -15.028 -8.113 1.00 65.33 120 LYS A CA 1
ATOM 3571 C C . LYS A 1 455 ? -26.354 -13.749 -8.031 1.00 65.51 120 LYS A C 1
ATOM 3572 O O . LYS A 1 455 ? -26.817 -12.712 -7.535 1.00 64.41 120 LYS A O 1
ATOM 3578 N N . HIS A 1 456 ? -25.137 -13.817 -8.553 1.00 66.25 121 HIS A N 1
ATOM 3579 C CA . HIS A 1 456 ? -24.207 -12.696 -8.414 1.00 68.33 121 HIS A CA 1
ATOM 3580 C C . HIS A 1 456 ? -24.694 -11.586 -9.305 1.00 65.67 121 HIS A C 1
ATOM 3581 O O . HIS A 1 456 ? -25.194 -11.854 -10.390 1.00 61.87 121 HIS A O 1
ATOM 3588 N N . PRO A 1 457 ? -24.605 -10.347 -8.824 1.00 66.96 122 PRO A N 1
ATOM 3589 C CA . PRO A 1 457 ? -25.092 -9.262 -9.680 1.00 67.90 122 PRO A CA 1
ATOM 3590 C C . PRO A 1 457 ? -24.159 -8.943 -10.848 1.00 67.54 122 PRO A C 1
ATOM 3591 O O . PRO A 1 457 ? -24.558 -8.210 -11.736 1.00 67.24 122 PRO A O 1
ATOM 3595 N N . GLU A 1 458 ? -22.966 -9.528 -10.880 1.00 67.96 123 GLU A N 1
ATOM 3596 C CA . GLU A 1 458 ? -22.007 -9.285 -11.969 1.00 71.50 123 GLU A CA 1
ATOM 3597 C C . GLU A 1 458 ? -22.323 -10.146 -13.181 1.00 69.57 123 GLU A C 1
ATOM 3598 O O . GLU A 1 458 ? -21.950 -9.793 -14.305 1.00 72.67 123 GLU A O 1
ATOM 3604 N N . ASN A 1 459 ? -22.958 -11.287 -12.973 1.00 66.32 124 ASN A N 1
ATOM 3605 C CA . ASN A 1 459 ? -23.225 -12.161 -14.098 1.00 67.99 124 ASN A CA 1
ATOM 3606 C C . ASN A 1 459 ? -24.374 -13.140 -13.894 1.00 67.10 124 ASN A C 1
ATOM 3607 O O . ASN A 1 459 ? -24.468 -14.104 -14.636 1.00 64.49 124 ASN A O 1
ATOM 3612 N N . ASN A 1 460 ? -25.246 -12.895 -12.908 1.00 69.82 125 ASN A N 1
ATOM 3613 C CA . ASN A 1 460 ? -26.388 -13.773 -12.589 1.00 66.63 125 ASN A CA 1
ATOM 3614 C C . ASN A 1 460 ? -25.982 -15.244 -12.484 1.00 68.21 125 ASN A C 1
ATOM 3615 O O . ASN A 1 460 ? -26.682 -16.111 -12.953 1.00 73.65 125 ASN A O 1
ATOM 3620 N N . ARG A 1 461 ? -24.844 -15.547 -11.881 1.00 68.98 126 ARG A N 1
ATOM 3621 C CA . ARG A 1 461 ? -24.441 -16.945 -11.725 1.00 69.79 126 ARG A CA 1
ATOM 3622 C C . ARG A 1 461 ? -24.726 -17.359 -10.289 1.00 66.70 126 ARG A C 1
ATOM 3623 O O . ARG A 1 461 ? -24.536 -16.573 -9.363 1.00 68.57 126 ARG A O 1
ATOM 3631 N N . THR A 1 462 ? -25.201 -18.580 -10.102 1.00 63.86 127 THR A N 1
ATOM 3632 C CA . THR A 1 462 ? -25.525 -19.032 -8.774 1.00 62.22 127 THR A CA 1
ATOM 3633 C C . THR A 1 462 ? -24.250 -19.075 -7.931 1.00 60.73 127 THR A C 1
ATOM 3634 O O . THR A 1 462 ? -23.263 -19.623 -8.371 1.00 58.26 127 THR A O 1
ATOM 3638 N N . TRP A 1 463 ? -24.284 -18.494 -6.730 1.00 60.33 128 TRP A N 1
ATOM 3639 C CA . TRP A 1 463 ? -23.070 -18.121 -6.036 1.00 59.35 128 TRP A CA 1
ATOM 3640 C C . TRP A 1 463 ? -23.175 -18.112 -4.518 1.00 62.90 128 TRP A C 1
ATOM 3641 O O . TRP A 1 463 ? -24.113 -17.536 -3.905 1.00 65.91 128 TRP A O 1
ATOM 3652 N N . SER A 1 464 ? -22.188 -18.787 -3.925 1.00 62.51 129 SER A N 1
ATOM 3653 C CA . SER A 1 464 ? -21.965 -18.788 -2.508 1.00 60.30 129 SER A CA 1
ATOM 3654 C C . SER A 1 464 ? -20.801 -17.886 -2.209 1.00 60.03 129 SER A C 1
ATOM 3655 O O . SER A 1 464 ? -19.823 -17.841 -2.929 1.00 64.51 129 SER A O 1
ATOM 3658 N N . ASN A 1 465 ? -20.892 -17.222 -1.075 1.00 62.06 130 ASN A N 1
ATOM 3659 C CA . ASN A 1 465 ? -19.974 -16.182 -0.678 1.00 63.05 130 ASN A CA 1
ATOM 3660 C C . ASN A 1 465 ? -18.801 -16.710 0.136 1.00 67.45 130 ASN A C 1
ATOM 3661 O O . ASN A 1 465 ? -18.935 -16.881 1.370 1.00 66.94 130 ASN A O 1
ATOM 3666 N N . TYR A 1 466 ? -17.638 -16.904 -0.510 1.00 67.35 131 TYR A N 1
ATOM 3667 C CA . TYR A 1 466 ? -16.453 -17.375 0.257 1.00 65.32 131 TYR A CA 1
ATOM 3668 C C . TYR A 1 466 ? -15.499 -16.242 0.735 1.00 66.43 131 TYR A C 1
ATOM 3669 O O . TYR A 1 466 ? -14.364 -16.507 1.120 1.00 66.51 131 TYR A O 1
ATOM 3678 N N . THR A 1 467 ? -15.969 -14.995 0.751 1.00 66.69 132 THR A N 1
ATOM 3679 C CA . THR A 1 467 ? -15.105 -13.831 0.993 1.00 67.89 132 THR A CA 1
ATOM 3680 C C . THR A 1 467 ? -14.463 -13.857 2.355 1.00 64.03 132 THR A C 1
ATOM 3681 O O . THR A 1 467 ? -13.359 -13.393 2.495 1.00 66.75 132 THR A O 1
ATOM 3685 N N . MET A 1 468 ? -15.122 -14.403 3.358 1.00 64.39 133 MET A N 1
ATOM 3686 C CA . MET A 1 468 ? -14.498 -14.410 4.684 1.00 68.98 133 MET A CA 1
ATOM 3687 C C . MET A 1 468 ? -13.361 -15.425 4.828 1.00 67.92 133 MET A C 1
ATOM 3688 O O . MET A 1 468 ? -12.528 -15.313 5.726 1.00 72.11 133 MET A O 1
ATOM 3693 N N . CYS A 1 469 ? -13.289 -16.357 3.897 1.00 64.79 134 CYS A N 1
ATOM 3694 C CA . CYS A 1 469 ? -12.394 -17.454 4.016 1.00 67.12 134 CYS A CA 1
ATOM 3695 C C . CYS A 1 469 ? -10.962 -17.006 3.977 1.00 70.15 134 CYS A C 1
ATOM 3696 O O . CYS A 1 469 ? -10.160 -17.489 4.753 1.00 74.93 134 CYS A O 1
ATOM 3699 N N . ASN A 1 470 ? -10.650 -16.064 3.090 1.00 71.34 135 ASN A N 1
ATOM 3700 C CA . ASN A 1 470 ? -9.287 -15.565 2.906 1.00 71.57 135 ASN A CA 1
ATOM 3701 C C . ASN A 1 470 ? -9.226 -14.063 3.074 1.00 73.63 135 ASN A C 1
ATOM 3702 O O . ASN A 1 470 ? -8.380 -13.423 2.505 1.00 75.37 135 ASN A O 1
ATOM 3707 N N . ALA A 1 471 ? -10.099 -13.481 3.865 1.00 76.35 136 ALA A N 1
ATOM 3708 C CA . ALA A 1 471 ? -10.121 -12.039 3.906 1.00 79.20 136 ALA A CA 1
ATOM 3709 C C . ALA A 1 471 ? -9.164 -11.421 4.913 1.00 82.69 136 ALA A C 1
ATOM 3710 O O . ALA A 1 471 ? -8.990 -10.244 4.876 1.00 81.64 136 ALA A O 1
ATOM 3712 N N . PHE A 1 472 ? -8.571 -12.200 5.807 1.00 89.42 137 PHE A N 1
ATOM 3713 C CA . PHE A 1 472 ? -7.734 -11.680 6.864 1.00 97.04 137 PHE A CA 1
ATOM 3714 C C . PHE A 1 472 ? -6.442 -12.468 6.867 1.00 102.80 137 PHE A C 1
ATOM 3715 O O . PHE A 1 472 ? -6.430 -13.678 6.862 1.00 98.67 137 PHE A O 1
ATOM 3723 N N . THR A 1 473 ? -5.322 -11.771 6.790 1.00 118.14 138 THR A N 1
ATOM 3724 C CA . THR A 1 473 ? -3.996 -12.394 6.537 1.00 121.42 138 THR A CA 1
ATOM 3725 C C . THR A 1 473 ? -2.882 -11.591 7.215 1.00 122.41 138 THR A C 1
ATOM 3726 O O . THR A 1 473 ? -3.147 -10.578 7.867 1.00 118.70 138 THR A O 1
ATOM 3730 N N . TYR B 2 1 ? 2.827 -17.373 -1.764 1.00 160.85 22 TYR B N 1
ATOM 3731 C CA . TYR B 2 1 ? 1.409 -17.034 -1.475 1.00 155.03 22 TYR B CA 1
ATOM 3732 C C . TYR B 2 1 ? 0.706 -16.352 -2.686 1.00 153.98 22 TYR B C 1
ATOM 3733 O O . TYR B 2 1 ? 0.725 -15.121 -2.783 1.00 157.29 22 TYR B O 1
ATOM 3735 N N . PRO B 2 2 ? 0.146 -17.147 -3.643 1.00 150.28 23 PRO B N 1
ATOM 3736 C CA . PRO B 2 2 ? -0.786 -16.564 -4.645 1.00 143.65 23 PRO B CA 1
ATOM 3737 C C . PRO B 2 2 ? -2.207 -16.529 -4.064 1.00 134.39 23 PRO B C 1
ATOM 3738 O O . PRO B 2 2 ? -2.565 -17.413 -3.289 1.00 132.71 23 PRO B O 1
ATOM 3742 N N . ARG B 2 3 ? -2.982 -15.511 -4.420 1.00 127.69 24 ARG B N 1
ATOM 3743 C CA . ARG B 2 3 ? -4.187 -15.125 -3.667 1.00 118.85 24 ARG B CA 1
ATOM 3744 C C . ARG B 2 3 ? -5.371 -15.819 -4.311 1.00 109.52 24 ARG B C 1
ATOM 3745 O O . ARG B 2 3 ? -5.499 -15.727 -5.513 1.00 110.81 24 ARG B O 1
ATOM 3753 N N . THR B 2 4 ? -6.215 -16.508 -3.545 1.00 100.36 25 THR B N 1
ATOM 3754 C CA . THR B 2 4 ? -7.312 -17.273 -4.127 1.00 93.23 25 THR B CA 1
ATOM 3755 C C . THR B 2 4 ? -8.455 -16.333 -4.352 1.00 89.43 25 THR B C 1
ATOM 3756 O O . THR B 2 4 ? -8.755 -15.531 -3.488 1.00 89.21 25 THR B O 1
ATOM 3760 N N . ASN B 2 5 ? -9.119 -16.459 -5.489 1.00 86.25 26 ASN B N 1
ATOM 3761 C CA . ASN B 2 5 ? -10.179 -15.562 -5.839 1.00 84.41 26 ASN B CA 1
ATOM 3762 C C . ASN B 2 5 ? -11.508 -16.133 -5.382 1.00 82.77 26 ASN B C 1
ATOM 3763 O O . ASN B 2 5 ? -11.711 -17.335 -5.491 1.00 84.52 26 ASN B O 1
ATOM 3768 N N . THR B 2 6 ? -12.422 -15.266 -4.905 1.00 79.88 27 THR B N 1
ATOM 3769 C CA . THR B 2 6 ? -13.728 -15.677 -4.432 1.00 75.96 27 THR B CA 1
ATOM 3770 C C . THR B 2 6 ? -14.869 -14.994 -5.148 1.00 75.19 27 THR B C 1
ATOM 3771 O O . THR B 2 6 ? -16.019 -15.158 -4.712 1.00 76.64 27 THR B O 1
ATOM 3775 N N . GLY B 2 7 ? -14.606 -14.302 -6.255 1.00 74.33 28 GLY B N 1
ATOM 3776 C CA . GLY B 2 7 ? -15.640 -13.518 -6.950 1.00 74.76 28 GLY B CA 1
ATOM 3777 C C . GLY B 2 7 ? -16.647 -14.257 -7.814 1.00 75.65 28 GLY B C 1
ATOM 3778 O O . GLY B 2 7 ? -16.676 -15.487 -7.853 1.00 76.50 28 GLY B O 1
ATOM 3779 N N . SER B 2 8 ? -17.504 -13.523 -8.520 1.00 77.43 29 SER B N 1
ATOM 3780 C CA . SER B 2 8 ? -18.432 -14.153 -9.522 1.00 80.28 29 SER B CA 1
ATOM 3781 C C . SER B 2 8 ? -17.556 -14.975 -10.408 1.00 81.87 29 SER B C 1
ATOM 3782 O O . SER B 2 8 ? -16.378 -14.644 -10.523 1.00 84.92 29 SER B O 1
ATOM 3785 N N . GLY B 2 9 ? -18.018 -16.049 -11.025 1.00 83.47 30 GLY B N 1
ATOM 3786 C CA . GLY B 2 9 ? -17.006 -16.899 -11.758 1.00 84.26 30 GLY B CA 1
ATOM 3787 C C . GLY B 2 9 ? -16.199 -17.978 -10.985 1.00 83.10 30 GLY B C 1
ATOM 3788 O O . GLY B 2 9 ? -15.727 -18.924 -11.627 1.00 85.83 30 GLY B O 1
ATOM 3789 N N . THR B 2 10 ? -16.079 -17.839 -9.645 1.00 79.63 31 THR B N 1
ATOM 3790 C CA . THR B 2 10 ? -15.858 -18.940 -8.663 1.00 78.44 31 THR B CA 1
ATOM 3791 C C . THR B 2 10 ? -17.225 -19.563 -8.186 1.00 78.80 31 THR B C 1
ATOM 3792 O O . THR B 2 10 ? -18.272 -19.189 -8.689 1.00 78.65 31 THR B O 1
ATOM 3796 N N . PRO B 2 11 ? -17.214 -20.514 -7.217 1.00 78.29 32 PRO B N 1
ATOM 3797 C CA . PRO B 2 11 ? -18.495 -21.103 -6.751 1.00 78.91 32 PRO B CA 1
ATOM 3798 C C . PRO B 2 11 ? -19.284 -20.275 -5.767 1.00 77.41 32 PRO B C 1
ATOM 3799 O O . PRO B 2 11 ? -20.418 -20.648 -5.446 1.00 79.16 32 PRO B O 1
#

InterPro domains:
  IPR000832 GPCR, family 2, secretin-like [PF00002] (146-387)
  IPR000832 GPCR, family 2, secretin-like [PR00249] (150-174)
  IPR000832 GPCR, family 2, secretin-like [PR00249] (182-206)
  IPR000832 GPCR, family 2, secretin-like [PR00249] (221-244)
  IPR000832 GPCR, family 2, secretin-like [PR00249] (259-284)
  IPR000832 GPCR, family 2, secretin-like [PR00249] (299-324)
  IPR000832 GPCR, family 2, secretin-like [PR00249] (341-361)
  IPR000832 GPCR, family 2, secretin-like [PR00249] (373-394)
  IPR001688 GPCR, family 2, calcitonin receptor [PR00361] (34-52)
  IPR001688 GPCR, family 2, calcitonin receptor [PR00361] (54-71)
  IPR001688 GPCR, family 2, calcitonin receptor [PR00361] (138-152)
  IPR001688 GPCR, family 2, calcitonin receptor [PR00361] (202-216)
  IPR001688 GPCR, family 2, calcitonin receptor [PR00361] (364-381)
  IPR001688 GPCR, family 2, calcitonin receptor [PR00361] (429-451)
  IPR001879 GPCR, family 2, extracellular hormone receptor domain [PF02793] (70-135)
  IPR001879 GPCR, family 2, extracellular hormone receptor domain [PS50227] (54-138)
  IPR001879 GPCR, family 2, extracellular hormone receptor domain [SM00008] (68-143)
  IPR003287 GPCR, family 2, calcitonin receptor family [PR01350] (52-71)
  IPR003287 GPCR, family 2, calcitonin receptor family [PR01350] (82-93)
  IPR003287 GPCR, family 2, calcitonin receptor family [PR01350] (97-111)

CATH classification: 4.10.1240.10